Protein AF-0000000084974142 (afdb_homodimer)

Foldseek 3Di:
DPAAAEEEEEAAKAWEWEFPDADDPVPTDGTDTDMFDLRLLLQLLLLLQPHAYEYAAEAAPDDVRVVVLVVSVVSVHHCVRYYHDYPAHRKYKYWHAHPVGDTDIGIDDLRHRRVPDALVSLDLVSCVRHQEYEYELVRCLQDVRSLSNVVSNLVSCVVVVHAYEYEDNDDCVRDHLVSSLVSCVSVLLSHQAYQYEPVVCCSNPVDPDPVVVLVVCVVSVHQWYKYQHPQQFIWIQHPNDIDTDGADDDDFDHQAQLSSQLVSQLVSCVSVVHDPNRSSLRSSLQSRQLRNDDDRNPSSHHSVVSVVSSVVVVVVVD/DPAAAEEEEEAAKAWEWEFPDADDPVPTDGTDTDMFDLRLLLQLLLLLQPHAYEYAAEAAPDDVRVVVLVVSVVSVHHDVRYYHDYPAHRKYKYWHAHPVGDTDIGIDDLRPRRVPDALVSDDLVSCVRHQEYEYELVRCLQDVRSLSNVVSVLVSCVVVVHAYEYEDNDDCVRDHLVSSLVSCVVVLLSHQAYEYEPVVCCSNPVDPDPVSVLCVCVVSVHQWYKYQHPQQFIWIQHPNDIDTDGADDDDFDHQAQLSSQLVSQLVSCVSVVHDPNRSSLRSSLQSRQLRNDDDRNPSSHHSVVSVVSSVVVVVVVD

Organism: NCBI:txid1224748

Secondary structure (DSSP, 8-state):
---PPEEEEE---EEEEEESSSS-GGG--EEEEEEE-HHHHHHHHHHHTT-EEEEEEEEESSHHHHHHHHHHHHTT-EEEEEEEETT-PPPEEEEEE-TTS-EEEEEE-TT-GGGG--GGG--GGGGTTEEEEEEEHHHHHH-TTHHHHHHHHHHHHHHTT-EEEEE----TTTS-HHHHHHHHHHHGGG-SEEEEEHHHHHHH-S--SHHHHHHHHHHHT-SEEEEE-GGG-EEEEETTEEEEEPPP----S--TTHHHHHHHHHHHHHHTT--HHHHHHHHHHHHHHHTTSSSSSTTPPPHHHHHHHHHHHHHHH-/---PPEEEEE---EEEEEESSSS-GGG--EEEEEEE-HHHHHHHHHHHTT-EEEEEEEEESSHHHHHHHHHHHHTT-EEEEEEEETT-PPPEEEEEE-TTS-EEEEEE-TT-GGGG--GGG--GGGGTTEEEEEEEHHHHHH-TTHHHHHHHHHHHHHHTT-EEEEE----TTTS-HHHHHHHHHHHGGG-SEEEEEHHHHHHH-S--SHHHHHHHHHHHT-SEEEEE-GGG-EEEEETTEEEEEPPP----S--TTHHHHHHHHHHHHHHTT--HHHHHHHHHHHHHHHTTSSSSSTTPPPHHHHHHHHHHHHHHH-

Radius of gyration: 29.97 Å; Cα contacts (8 Å, |Δi|>4): 1359; chains: 2; bounding box: 49×88×77 Å

Solvent-accessible surface area (backbone atoms only — not comparable to full-atom values): 32065 Å² total; per-residue (Å²): 126,87,75,59,57,22,37,33,33,54,36,51,56,28,42,33,32,41,50,76,46,66,40,67,56,46,75,42,50,34,31,38,58,44,65,35,38,67,46,47,33,24,39,47,24,28,20,40,52,60,34,38,16,38,41,34,37,34,27,5,68,46,46,63,21,51,31,50,51,51,50,44,44,72,56,58,34,40,52,86,53,46,44,69,32,83,98,20,56,45,21,31,35,38,45,29,33,36,89,87,63,50,68,50,77,46,75,52,51,92,59,31,24,48,74,72,66,50,46,83,73,62,50,77,73,74,55,64,79,44,52,33,40,45,42,46,33,51,47,41,37,74,37,79,66,37,48,55,32,51,50,45,47,49,52,54,30,55,74,68,70,33,47,28,35,38,29,50,63,83,53,72,91,57,38,53,71,68,57,50,49,58,52,44,66,70,46,38,70,65,28,36,30,38,50,33,42,51,72,53,43,39,72,73,42,74,64,74,47,71,69,49,45,52,48,51,32,61,75,34,58,34,53,35,41,32,36,41,44,66,84,67,14,37,36,33,41,39,89,92,37,81,42,72,42,72,37,74,92,74,78,72,71,24,66,48,41,16,66,34,23,22,50,22,28,32,51,51,25,58,76,66,67,45,51,74,64,53,19,47,50,48,9,40,46,33,19,53,50,9,11,62,26,71,50,54,51,70,17,47,52,39,45,67,57,45,54,50,51,54,52,52,53,52,56,64,77,99,126,86,77,60,58,23,37,34,32,54,35,50,56,28,41,32,31,40,48,76,47,65,38,64,55,46,76,41,52,35,31,38,58,45,65,35,37,67,45,47,35,24,38,47,25,27,20,41,52,60,35,37,17,36,42,34,35,36,27,5,69,45,48,62,22,51,32,50,51,50,51,44,43,71,55,58,34,43,51,87,53,46,44,68,31,82,97,20,55,46,21,32,34,38,46,28,34,36,88,87,65,50,69,49,77,46,76,51,49,90,58,32,24,48,74,70,68,51,45,83,71,62,48,78,73,75,55,64,79,42,52,34,40,44,43,47,32,51,47,41,37,74,39,78,66,36,48,54,32,50,50,45,47,50,52,53,31,56,75,67,71,33,45,26,34,38,28,50,63,80,52,73,90,56,39,52,68,67,57,49,47,58,53,44,66,70,46,39,72,65,27,35,30,39,50,32,42,51,70,53,42,38,72,74,40,73,64,74,47,70,68,48,45,52,48,50,31,60,75,35,57,34,51,34,39,34,36,41,44,68,85,67,12,37,36,36,41,40,90,93,37,80,43,74,39,73,38,73,92,72,77,72,70,24,66,50,41,16,66,32,22,21,50,23,28,32,51,52,24,58,77,68,67,45,52,73,63,54,18,48,48,48,8,39,46,33,19,53,49,10,10,62,24,71,48,53,52,71,19,48,51,40,46,66,57,44,53,50,50,54,50,52,53,51,57,65,78,98

Nearest PDB structures (foldseek):
  4du5-assembly1_A  TM=9.546E-01  e=2.187E-29  Polaromonas sp. JS666
  3k9e-assembly1_B  TM=9.434E-01  e=4.173E-29  Escherichia coli O6
  4du5-assembly2_C  TM=9.547E-01  e=7.962E-29  Polaromonas sp. JS666
  3pl2-assembly1_B  TM=9.184E-01  e=3.622E-27  Corynebacterium glutamicum
  3ljs-assembly2_B  TM=8.725E-01  e=2.857E-22  Xylella fastidiosa Temecula1

pLDDT: mean 95.45, std 6.58, range [36.09, 98.94]

InterPro domains:
  IPR002173 Carbohydrate/purine kinase, PfkB, conserved site [PS00584] (254-267)
  IPR011611 Carbohydrate kinase PfkB [PF00294] (7-302)
  IPR029056 Ribokinase-like [G3DSA:3.40.1190.20] (5-315)
  IPR029056 Ribokinase-like [SSF53613] (4-310)
  IPR050306 PfkB Carbohydrate Kinase [PTHR43085] (10-310)

Sequence (636 aa):
MTTNPTVFTLGDALVTFNPSETGPLRYVQSFAKKAGGAELNFAIGCARLGLQSKWMSRLGNDEFGKGIYKFARGEGIDVSEVEFVDGYPTSLNFKEIREDGSGKTFYYRHHSPVLTIEPEHITDELLNGVSIVHLTGVFLAIAPKNLQIVLAVLKKAKEKNIKISFDPNIRLKLWTIEDARKAYEQIFPYVDILLAGMEEVELIQHDVSKPALEAFAKQHGIGQFVIKDGANGAKLYSENMWHEKEAFKITPIDTVGAGDGFDAGYIYAALHNYSPIESLTFANAVGALVTTVKGDNEGLPELQEVLDFMNNKKAIERMTTNPTVFTLGDALVTFNPSETGPLRYVQSFAKKAGGAELNFAIGCARLGLQSKWMSRLGNDEFGKGIYKFARGEGIDVSEVEFVDGYPTSLNFKEIREDGSGKTFYYRHHSPVLTIEPEHITDELLNGVSIVHLTGVFLAIAPKNLQIVLAVLKKAKEKNIKISFDPNIRLKLWTIEDARKAYEQIFPYVDILLAGMEEVELIQHDVSKPALEAFAKQHGIGQFVIKDGANGAKLYSENMWHEKEAFKITPIDTVGAGDGFDAGYIYAALHNYSPIESLTFANAVGALVTTVKGDNEGLPELQEVLDFMNNKKAIER

Structure (mmCIF, N/CA/C/O backbone):
data_AF-0000000084974142-model_v1
#
loop_
_entity.id
_entity.type
_entity.pdbx_description
1 polymer 5-dehydro-2-deoxygluconokinase
#
loop_
_atom_site.group_PDB
_atom_site.id
_atom_site.type_symbol
_atom_site.label_atom_id
_atom_site.label_alt_id
_atom_site.label_comp_id
_atom_site.label_asym_id
_atom_site.label_entity_id
_atom_site.label_seq_id
_atom_site.pdbx_PDB_ins_code
_atom_site.Cartn_x
_atom_site.Cartn_y
_atom_site.Cartn_z
_atom_site.occupancy
_atom_site.B_iso_or_equiv
_atom_site.auth_seq_id
_atom_site.auth_comp_id
_atom_site.auth_asym_id
_atom_site.auth_atom_id
_atom_site.pdbx_PDB_model_num
ATOM 1 N N . MET A 1 1 ? 14.797 43.562 4.551 1 36.09 1 MET A N 1
ATOM 2 C CA . MET A 1 1 ? 13.906 42.625 3.879 1 36.09 1 MET A CA 1
ATOM 3 C C . MET A 1 1 ? 13.242 41.688 4.883 1 36.09 1 MET A C 1
ATOM 5 O O . MET A 1 1 ? 13.93 40.938 5.59 1 36.09 1 MET A O 1
ATOM 9 N N . THR A 1 2 ? 12.234 42.062 5.602 1 46.81 2 THR A N 1
ATOM 10 C CA . THR A 1 2 ? 11.68 41.406 6.781 1 46.81 2 THR A CA 1
ATOM 11 C C . THR A 1 2 ? 11.508 39.906 6.531 1 46.81 2 THR A C 1
ATOM 13 O O . THR A 1 2 ? 10.836 39.5 5.582 1 46.81 2 THR A O 1
ATOM 16 N N . THR A 1 3 ? 12.484 39.031 6.934 1 67.5 3 THR A N 1
ATOM 17 C CA . THR A 1 3 ? 12.531 37.594 6.676 1 67.5 3 THR A CA 1
ATOM 18 C C . THR A 1 3 ? 11.234 36.906 7.109 1 67.5 3 THR A C 1
ATOM 20 O O . THR A 1 3 ? 10.695 37.219 8.172 1 67.5 3 THR A O 1
ATOM 23 N N . ASN A 1 4 ? 10.422 36.344 6.176 1 88.94 4 ASN A N 1
ATOM 24 C CA . ASN A 1 4 ? 9.18 35.625 6.469 1 88.94 4 ASN A CA 1
ATOM 25 C C . ASN A 1 4 ? 9.352 34.625 7.602 1 88.94 4 ASN A C 1
ATOM 27 O O . ASN A 1 4 ? 10.375 33.938 7.668 1 88.94 4 ASN A O 1
ATOM 31 N N . PRO A 1 5 ? 8.508 34.75 8.57 1 95.69 5 PRO A N 1
ATOM 32 C CA . PRO A 1 5 ? 8.617 33.812 9.695 1 95.69 5 PRO A CA 1
ATOM 33 C C . PRO A 1 5 ? 8.672 32.344 9.25 1 95.69 5 PRO A C 1
ATOM 35 O O . PRO A 1 5 ? 8.102 32 8.219 1 95.69 5 PRO A O 1
ATOM 38 N N . THR A 1 6 ? 9.398 31.547 9.992 1 98 6 THR A N 1
ATOM 39 C CA . THR A 1 6 ? 9.547 30.125 9.703 1 98 6 THR A CA 1
ATOM 40 C C . THR A 1 6 ? 8.672 29.281 10.625 1 98 6 THR A C 1
ATOM 42 O O . THR A 1 6 ? 8.711 29.453 11.844 1 98 6 THR A O 1
ATOM 45 N N . VAL A 1 7 ? 7.863 28.469 10.016 1 98.69 7 VAL A N 1
ATOM 46 C CA . VAL A 1 7 ? 7.066 27.5 10.766 1 98.69 7 VAL A CA 1
ATOM 47 C C . VAL A 1 7 ? 7.688 26.125 10.641 1 98.69 7 VAL A C 1
ATOM 49 O O . VAL A 1 7 ? 8.188 25.75 9.57 1 98.69 7 VAL A O 1
ATOM 52 N N . PHE A 1 8 ? 7.66 25.328 11.711 1 98.81 8 PHE A N 1
ATOM 53 C CA . PHE A 1 8 ? 8.172 23.969 11.727 1 98.81 8 PHE A CA 1
ATOM 54 C C . PHE A 1 8 ? 7.066 22.969 12.062 1 98.81 8 PHE A C 1
ATOM 56 O O . PHE A 1 8 ? 6.23 23.234 12.93 1 98.81 8 PHE A O 1
ATOM 63 N N . THR A 1 9 ? 7.035 21.922 11.383 1 98.88 9 THR A N 1
ATOM 64 C CA . THR A 1 9 ? 6.172 20.797 11.742 1 98.88 9 THR A CA 1
ATOM 65 C C . THR A 1 9 ? 6.867 19.469 11.469 1 98.88 9 THR A C 1
ATOM 67 O O . THR A 1 9 ? 7.91 19.438 10.812 1 98.88 9 THR A O 1
ATOM 70 N N . LEU A 1 10 ? 6.406 18.391 12.062 1 98.5 10 LEU A N 1
ATOM 71 C CA . LEU A 1 10 ? 6.973 17.062 11.836 1 98.5 10 LEU A CA 1
ATOM 72 C C . LEU A 1 10 ? 5.875 16.016 11.789 1 98.5 10 LEU A C 1
ATOM 74 O O . LEU A 1 10 ? 4.914 16.078 12.562 1 98.5 10 LEU A O 1
ATOM 78 N N . GLY A 1 11 ? 5.988 15.148 10.867 1 97.94 11 GLY A N 1
ATOM 79 C CA . GLY A 1 11 ? 5.012 14.078 10.734 1 97.94 11 GLY A CA 1
ATOM 80 C C . GLY A 1 11 ? 5.121 13.328 9.422 1 97.94 11 GLY A C 1
ATOM 81 O O . GLY A 1 11 ? 6.051 13.562 8.641 1 97.94 11 GLY A O 1
ATOM 82 N N . ASP A 1 12 ? 4.188 12.438 9.242 1 95.62 12 ASP A N 1
ATOM 83 C CA . ASP A 1 12 ? 4.188 11.484 8.133 1 95.62 12 ASP A CA 1
ATOM 84 C C . ASP A 1 12 ? 3.582 12.102 6.879 1 95.62 12 ASP A C 1
ATOM 86 O O . ASP A 1 12 ? 2.881 13.117 6.953 1 95.62 12 ASP A O 1
ATOM 90 N N . ALA A 1 13 ? 3.988 11.664 5.73 1 97.31 13 ALA A N 1
ATOM 91 C CA . ALA A 1 13 ? 3.312 11.883 4.453 1 97.31 13 ALA A CA 1
ATOM 92 C C . ALA A 1 13 ? 2.975 10.555 3.777 1 97.31 13 ALA A C 1
ATOM 94 O O . ALA A 1 13 ? 3.646 9.547 4.008 1 97.31 13 ALA A O 1
ATOM 95 N N . LEU A 1 14 ? 1.922 10.586 3.01 1 97.31 14 LEU A N 1
ATOM 96 C CA . LEU A 1 14 ? 1.452 9.391 2.322 1 97.31 14 LEU A CA 1
ATOM 97 C C . LEU A 1 14 ? 1.219 9.664 0.842 1 97.31 14 LEU A C 1
ATOM 99 O O . LEU A 1 14 ? 0.839 10.781 0.469 1 97.31 14 LEU A O 1
ATOM 103 N N . VAL A 1 15 ? 1.492 8.656 0.057 1 97.88 15 VAL A N 1
ATOM 104 C CA . VAL A 1 15 ? 0.865 8.656 -1.261 1 97.88 15 VAL A CA 1
ATOM 105 C C . VAL A 1 15 ? -0.607 8.273 -1.131 1 97.88 15 VAL A C 1
ATOM 107 O O . VAL A 1 15 ? -0.939 7.25 -0.522 1 97.88 15 VAL A O 1
ATOM 110 N N . THR A 1 16 ? -1.418 9.125 -1.622 1 97.25 16 THR A N 1
ATOM 111 C CA . THR A 1 16 ? -2.855 8.883 -1.561 1 97.25 16 THR A CA 1
ATOM 112 C C . THR A 1 16 ? -3.391 8.461 -2.926 1 97.25 16 THR A C 1
ATOM 114 O O . THR A 1 16 ? -3.129 9.125 -3.932 1 97.25 16 THR A O 1
ATOM 117 N N . PHE A 1 17 ? -4.16 7.383 -2.938 1 97.69 17 PHE A N 1
ATOM 118 C CA . PHE A 1 17 ? -4.781 6.91 -4.168 1 97.69 17 PHE A CA 1
ATOM 119 C C . PHE A 1 17 ? -6.281 7.172 -4.156 1 97.69 17 PHE A C 1
ATOM 121 O O . PHE A 1 17 ? -7.02 6.539 -3.398 1 97.69 17 PHE A O 1
ATOM 128 N N . ASN A 1 18 ? -6.6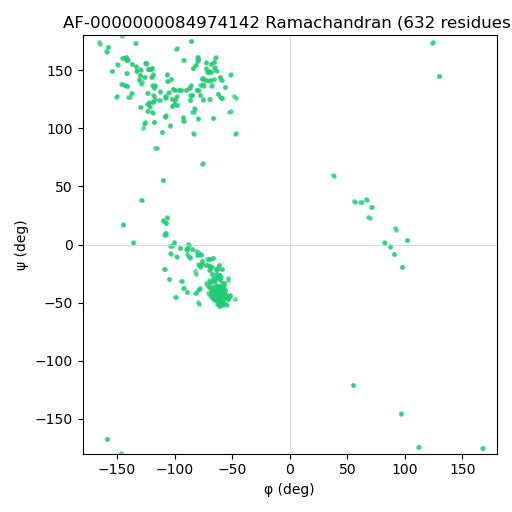88 8.086 -5.004 1 96.19 18 ASN A N 1
ATOM 129 C CA . ASN A 1 18 ? -8.094 8.43 -5.16 1 96.19 18 ASN A CA 1
ATOM 130 C C . ASN A 1 18 ? -8.766 7.57 -6.227 1 96.19 18 ASN A C 1
ATOM 132 O O . ASN A 1 18 ? -8.258 7.441 -7.34 1 96.19 18 ASN A O 1
ATOM 136 N N . PRO A 1 19 ? -9.922 7.047 -5.895 1 96.69 19 PRO A N 1
ATOM 137 C CA . PRO A 1 19 ? -10.617 6.172 -6.844 1 96.69 19 PRO A CA 1
ATOM 138 C C . PRO A 1 19 ? -11.188 6.934 -8.039 1 96.69 19 PRO A C 1
ATOM 140 O O . PRO A 1 19 ? -11.633 8.078 -7.891 1 96.69 19 PRO A O 1
ATOM 143 N N . SER A 1 20 ? -11.242 6.297 -9.18 1 95 20 SER A N 1
ATOM 144 C CA . SER A 1 20 ? -11.828 6.883 -10.383 1 95 20 SER A CA 1
ATOM 145 C C . SER A 1 20 ? -13.352 6.84 -10.336 1 95 20 SER A C 1
ATOM 147 O O . SER A 1 20 ? -14.023 7.512 -11.117 1 95 20 SER A O 1
ATOM 149 N N . GLU A 1 21 ? -13.836 5.973 -9.469 1 94.12 21 GLU A N 1
ATOM 150 C CA . GLU A 1 21 ? -15.281 5.793 -9.336 1 94.12 21 GLU A CA 1
ATOM 151 C C . GLU A 1 21 ? -15.703 5.785 -7.871 1 94.12 21 GLU A C 1
ATOM 153 O O . GLU A 1 21 ? -14.898 5.461 -6.992 1 94.12 21 GLU A O 1
ATOM 158 N N . THR A 1 22 ? -16.938 6.191 -7.68 1 92.75 22 THR A N 1
ATOM 159 C CA . THR A 1 22 ? -17.484 6.133 -6.328 1 92.75 22 THR A CA 1
ATOM 160 C C . THR A 1 22 ? -17.953 4.719 -5.996 1 92.75 22 THR A C 1
ATOM 162 O O . THR A 1 22 ? -18.188 3.91 -6.895 1 92.75 22 THR A O 1
ATOM 165 N N . GLY A 1 23 ? -18.047 4.391 -4.738 1 93.19 23 GLY A N 1
ATOM 166 C CA . GLY A 1 23 ? -18.5 3.088 -4.281 1 93.19 23 GLY A CA 1
ATOM 167 C C . GLY A 1 23 ? -17.406 2.264 -3.625 1 93.19 23 GLY A C 1
ATOM 168 O O . GLY A 1 23 ? -16.297 2.756 -3.404 1 93.19 23 GLY A O 1
ATOM 169 N N . PRO A 1 24 ? -17.781 0.995 -3.303 1 94.06 24 PRO A N 1
ATOM 170 C CA . PRO A 1 24 ? -16.797 0.124 -2.654 1 94.06 24 PRO A CA 1
ATOM 171 C C . PRO A 1 24 ? -15.531 -0.078 -3.5 1 94.06 24 PRO A C 1
ATOM 173 O O . PRO A 1 24 ? -15.625 -0.234 -4.719 1 94.06 24 PRO A O 1
ATOM 176 N N . LEU A 1 25 ? -14.391 -0.117 -2.838 1 95 25 LEU A N 1
ATOM 177 C CA . LEU A 1 25 ? -13.102 -0.184 -3.514 1 95 25 LEU A CA 1
ATOM 178 C C . LEU A 1 25 ? -12.969 -1.474 -4.316 1 95 25 LEU A C 1
ATOM 180 O O . LEU A 1 25 ? -12.258 -1.517 -5.32 1 95 25 LEU A O 1
ATOM 184 N N . ARG A 1 26 ? -13.641 -2.545 -3.871 1 95.06 26 ARG A N 1
ATOM 185 C CA . ARG A 1 26 ? -13.516 -3.816 -4.574 1 95.06 26 ARG A CA 1
ATOM 186 C C . ARG A 1 26 ? -13.953 -3.686 -6.027 1 95.06 26 ARG A C 1
ATOM 188 O O . ARG A 1 26 ? -13.523 -4.457 -6.887 1 95.06 26 ARG A O 1
ATOM 195 N N . TYR A 1 27 ? -14.766 -2.648 -6.355 1 94.69 27 TYR A N 1
ATOM 196 C CA . TYR A 1 27 ? -15.305 -2.488 -7.703 1 94.69 27 TYR A CA 1
ATOM 197 C C . TYR A 1 27 ? -14.555 -1.396 -8.453 1 94.69 27 TYR A C 1
ATOM 199 O O . TYR A 1 27 ? -14.828 -1.145 -9.633 1 94.69 27 TYR A O 1
ATOM 207 N N . VAL A 1 28 ? -13.672 -0.651 -7.77 1 95.69 28 VAL A N 1
ATOM 208 C CA . VAL A 1 28 ? -12.906 0.426 -8.398 1 95.69 28 VAL A CA 1
ATOM 209 C C . VAL A 1 28 ? -11.781 -0.162 -9.242 1 95.69 28 VAL A C 1
ATOM 211 O O . VAL A 1 28 ? -11.031 -1.03 -8.773 1 95.69 28 VAL A O 1
ATOM 214 N N . GLN A 1 29 ? -11.562 0.355 -10.422 1 95.75 29 GLN A N 1
ATOM 215 C CA . GLN A 1 29 ? -10.617 -0.27 -11.344 1 95.75 29 GLN A CA 1
ATOM 216 C C . GLN A 1 29 ? -9.352 0.567 -11.492 1 95.75 29 GLN A C 1
ATOM 218 O O . GLN A 1 29 ? -8.32 0.073 -11.961 1 95.75 29 GLN A O 1
ATOM 223 N N . SER A 1 30 ? -9.5 1.824 -11.164 1 97.44 30 SER A N 1
ATOM 224 C CA . SER A 1 30 ? -8.328 2.68 -11.352 1 97.44 30 SER A CA 1
ATOM 225 C C . SER A 1 30 ? -8.25 3.75 -10.273 1 97.44 30 SER A C 1
ATOM 227 O O . SER A 1 30 ? -9.25 4.059 -9.617 1 97.44 30 SER A O 1
ATOM 229 N N . PHE A 1 31 ? -7.086 4.301 -10.102 1 98.06 31 PHE A N 1
ATOM 230 C CA . PHE A 1 31 ? -6.809 5.266 -9.047 1 98.06 31 PHE A CA 1
ATOM 231 C C . PHE A 1 31 ? -5.883 6.367 -9.547 1 98.06 31 PHE A C 1
ATOM 233 O O . PHE A 1 31 ? -5.008 6.117 -10.375 1 98.06 31 PHE A O 1
ATOM 240 N N . ALA A 1 32 ? -6.09 7.543 -9.008 1 97.25 32 ALA A N 1
ATOM 241 C CA . ALA A 1 32 ? -5.184 8.664 -9.227 1 97.25 32 ALA A CA 1
ATOM 242 C C . ALA A 1 32 ? -4.262 8.875 -8.031 1 97.25 32 ALA A C 1
ATOM 244 O O . ALA A 1 32 ? -4.703 8.828 -6.883 1 97.25 32 ALA A O 1
ATOM 245 N N . LYS A 1 33 ? -3.012 9.047 -8.32 1 97.31 33 LYS A N 1
ATOM 246 C CA . LYS A 1 33 ? -1.988 9.203 -7.293 1 97.31 33 LYS A CA 1
ATOM 247 C C . LYS A 1 33 ? -1.868 10.664 -6.852 1 97.31 33 LYS A C 1
ATOM 249 O O . LYS A 1 33 ? -1.739 11.562 -7.688 1 97.31 33 LYS A O 1
ATOM 254 N N . LYS A 1 34 ? -1.938 10.883 -5.562 1 96.38 34 LYS A N 1
ATOM 255 C CA . LYS A 1 34 ? -1.735 12.172 -4.918 1 96.38 34 LYS A CA 1
ATOM 256 C C . LYS A 1 34 ? -0.82 12.047 -3.705 1 96.38 34 LYS A C 1
ATOM 258 O O . LYS A 1 34 ? -0.297 10.969 -3.428 1 96.38 34 LYS A O 1
ATOM 263 N N . ALA A 1 35 ? -0.474 13.148 -3.141 1 96.56 35 ALA A N 1
ATOM 264 C CA . ALA A 1 35 ? 0.279 13.156 -1.889 1 96.56 35 ALA A CA 1
ATOM 265 C C . ALA A 1 35 ? -0.49 13.898 -0.795 1 96.56 35 ALA A C 1
ATOM 267 O O . ALA A 1 35 ? -1.181 14.883 -1.068 1 96.56 35 ALA A O 1
ATOM 268 N N . GLY A 1 36 ? -0.378 13.414 0.395 1 95.44 36 GLY A N 1
ATOM 269 C CA . GLY A 1 36 ? -1.058 14.062 1.501 1 95.44 36 GLY A CA 1
ATOM 270 C C . GLY A 1 36 ? -0.455 13.734 2.854 1 95.44 36 GLY A C 1
ATOM 271 O O . GLY A 1 36 ? 0.626 13.141 2.928 1 95.44 36 GLY A O 1
ATOM 272 N N . GLY A 1 37 ? -1.251 14.109 3.854 1 96 37 GLY A N 1
ATOM 273 C CA . GLY A 1 37 ? -0.84 14.062 5.246 1 96 37 GLY A CA 1
ATOM 274 C C . GLY A 1 37 ? -1.082 15.367 5.98 1 96 37 GLY A C 1
ATOM 275 O O . GLY A 1 37 ? -0.878 16.453 5.422 1 96 37 GLY A O 1
ATOM 276 N N . ALA A 1 38 ? -1.42 15.188 7.215 1 96.69 38 ALA A N 1
ATOM 277 C CA . ALA A 1 38 ? -1.844 16.359 7.977 1 96.69 38 ALA A CA 1
ATOM 278 C C . ALA A 1 38 ? -0.729 17.391 8.055 1 96.69 38 ALA A C 1
ATOM 280 O O . ALA A 1 38 ? -0.92 18.547 7.676 1 96.69 38 ALA A O 1
ATOM 281 N N . GLU A 1 39 ? 0.46 17 8.492 1 98 39 GLU A N 1
ATOM 282 C CA . GLU A 1 39 ? 1.562 17.938 8.68 1 98 39 GLU A CA 1
ATOM 283 C C . GLU A 1 39 ? 2.092 18.438 7.344 1 98 39 GLU A C 1
ATOM 285 O O . GLU A 1 39 ? 2.469 19.609 7.219 1 98 39 GLU A O 1
ATOM 290 N N . LEU A 1 40 ? 2.105 17.531 6.379 1 98.44 40 LEU A N 1
ATOM 291 C CA . LEU A 1 40 ? 2.512 17.984 5.047 1 98.44 40 LEU A CA 1
ATOM 292 C C . LEU A 1 40 ? 1.532 19.016 4.496 1 98.44 40 LEU A C 1
ATOM 294 O O . LEU A 1 40 ? 1.947 20.031 3.949 1 98.44 40 LEU A O 1
ATOM 298 N N . ASN A 1 41 ? 0.261 18.75 4.598 1 98.31 41 ASN A N 1
ATOM 299 C CA . ASN A 1 41 ? -0.758 19.688 4.145 1 98.31 41 ASN A CA 1
ATOM 300 C C . ASN A 1 41 ? -0.613 21.047 4.82 1 98.31 41 ASN A C 1
ATOM 302 O O . ASN A 1 41 ? -0.717 22.078 4.168 1 98.31 41 ASN A O 1
ATOM 306 N N . PHE A 1 42 ? -0.367 20.984 6.102 1 98.69 42 PHE A N 1
ATOM 307 C CA . PHE A 1 42 ? -0.149 22.219 6.855 1 98.69 42 PHE A CA 1
ATOM 308 C C . PHE A 1 42 ? 1.059 22.969 6.312 1 98.69 42 PHE A C 1
ATOM 310 O O . PHE A 1 42 ? 0.989 24.188 6.094 1 98.69 42 PHE A O 1
ATOM 317 N N . ALA A 1 43 ? 2.139 22.266 6.129 1 98.81 43 ALA A N 1
ATOM 318 C CA . ALA A 1 43 ? 3.361 22.875 5.617 1 98.81 43 ALA A CA 1
ATOM 319 C C . ALA A 1 43 ? 3.129 23.516 4.246 1 98.81 43 ALA A C 1
ATOM 321 O O . ALA A 1 43 ? 3.6 24.609 3.975 1 98.81 43 ALA A O 1
ATOM 322 N N . ILE A 1 44 ? 2.402 22.812 3.383 1 98.69 44 ILE A N 1
ATOM 323 C CA . ILE A 1 44 ? 2.068 23.328 2.059 1 98.69 44 ILE A CA 1
ATOM 324 C C . ILE A 1 44 ? 1.227 24.594 2.189 1 98.69 44 ILE A C 1
ATOM 326 O O . ILE A 1 44 ? 1.49 25.594 1.518 1 98.69 44 ILE A O 1
ATOM 330 N N . GLY A 1 45 ? 0.218 24.516 3.045 1 98.69 45 GLY A N 1
ATOM 331 C CA . GLY A 1 45 ? -0.618 25.688 3.277 1 98.69 45 GLY A CA 1
ATOM 332 C C . GLY A 1 45 ? 0.169 26.906 3.721 1 98.69 45 GLY A C 1
ATOM 333 O O . GLY A 1 45 ? -0.047 28 3.215 1 98.69 45 GLY A O 1
ATOM 334 N N . CYS A 1 46 ? 1.075 26.719 4.633 1 98.75 46 CYS A N 1
ATOM 335 C CA . CYS A 1 46 ? 1.917 27.812 5.109 1 98.75 46 CYS A CA 1
ATOM 336 C C . CYS A 1 46 ? 2.775 28.375 3.98 1 98.75 46 CYS A C 1
ATOM 338 O O . CYS A 1 46 ? 2.865 29.578 3.811 1 98.75 46 CYS A O 1
ATOM 340 N N . ALA A 1 47 ? 3.383 27.469 3.238 1 98.62 47 ALA A N 1
ATOM 341 C CA . ALA A 1 47 ? 4.246 27.891 2.139 1 98.62 47 ALA A CA 1
ATOM 342 C C . ALA A 1 47 ? 3.471 28.719 1.117 1 98.62 47 ALA A C 1
ATOM 344 O O . ALA A 1 47 ? 3.939 29.766 0.673 1 98.62 47 ALA A O 1
ATOM 345 N N . ARG A 1 48 ? 2.342 28.312 0.758 1 98.5 48 ARG A N 1
ATOM 346 C CA . ARG A 1 48 ? 1.532 28.984 -0.248 1 98.5 48 ARG A CA 1
ATOM 347 C C . ARG A 1 48 ? 1.065 30.344 0.252 1 98.5 48 ARG A C 1
ATOM 349 O O . ARG A 1 48 ? 0.815 31.25 -0.545 1 98.5 48 ARG A O 1
ATOM 356 N N . LEU A 1 49 ? 0.974 30.516 1.542 1 98.44 49 LEU A N 1
ATOM 357 C CA . LEU A 1 49 ? 0.592 31.781 2.133 1 98.44 49 LEU A CA 1
ATOM 358 C C . LEU A 1 49 ? 1.805 32.688 2.283 1 98.44 49 LEU A C 1
ATOM 360 O O . LEU A 1 49 ? 1.684 33.812 2.781 1 98.44 49 LEU A O 1
ATOM 364 N N . GLY A 1 50 ? 3.004 32.188 1.938 1 97.81 50 GLY A N 1
ATOM 365 C CA . GLY A 1 50 ? 4.195 33.031 1.907 1 97.81 50 GLY A CA 1
ATOM 366 C C . GLY A 1 50 ? 5.086 32.844 3.119 1 97.81 50 GLY A C 1
ATOM 367 O O . GLY A 1 50 ? 6.105 33.5 3.258 1 97.81 50 GLY A O 1
ATOM 368 N N . LEU A 1 51 ? 4.773 31.938 3.986 1 98.31 51 LEU A N 1
ATOM 369 C CA . LEU A 1 51 ? 5.629 31.641 5.129 1 98.31 51 LEU A CA 1
ATOM 370 C C . LEU A 1 51 ? 6.762 30.703 4.723 1 98.31 51 LEU A C 1
ATOM 372 O O . LEU A 1 51 ? 6.648 29.984 3.73 1 98.31 51 LEU A O 1
ATOM 376 N N . GLN A 1 52 ? 7.848 30.781 5.465 1 98.19 52 GLN A N 1
ATOM 377 C CA . GLN A 1 52 ? 8.836 29.703 5.375 1 98.19 52 GLN A CA 1
ATOM 378 C C . GLN A 1 52 ? 8.391 28.484 6.168 1 98.19 52 GLN A C 1
ATOM 380 O O . GLN A 1 52 ? 7.914 28.609 7.301 1 98.19 52 GLN A O 1
ATOM 385 N N . SER A 1 53 ? 8.414 27.375 5.535 1 98.25 53 SER A N 1
ATOM 386 C CA . SER A 1 53 ? 7.949 26.141 6.164 1 98.25 53 SER A CA 1
ATOM 387 C C . SER A 1 53 ? 9.047 25.078 6.18 1 98.25 53 SER A C 1
ATOM 389 O O . SER A 1 53 ? 9.633 24.766 5.141 1 98.25 53 SER A O 1
ATOM 391 N N . LYS A 1 54 ? 9.375 24.625 7.344 1 98.69 54 LYS A N 1
ATOM 392 C CA . LYS A 1 54 ? 10.312 23.531 7.543 1 98.69 54 LYS A CA 1
ATOM 393 C C . LYS A 1 54 ? 9.594 22.25 7.992 1 98.69 54 LYS A C 1
ATOM 395 O O . LYS A 1 54 ? 8.805 22.281 8.938 1 98.69 54 LYS A O 1
ATOM 400 N N . TRP A 1 55 ? 9.836 21.156 7.289 1 98.75 55 TRP A N 1
ATOM 401 C CA . TRP A 1 55 ? 9.133 19.891 7.535 1 98.75 55 TRP A CA 1
ATOM 402 C C . TRP A 1 55 ? 10.117 18.766 7.828 1 98.75 55 TRP A C 1
ATOM 404 O O . TRP A 1 55 ? 11.055 18.547 7.062 1 98.75 55 TRP A O 1
ATOM 414 N N . MET A 1 56 ? 9.969 18.172 8.992 1 98.81 56 MET A N 1
ATOM 415 C CA . MET A 1 56 ? 10.734 16.969 9.312 1 98.81 56 MET A CA 1
ATOM 416 C C . MET A 1 56 ? 9.906 15.711 9.078 1 98.81 56 MET A C 1
ATOM 418 O O . MET A 1 56 ? 8.766 15.617 9.539 1 98.81 56 MET A O 1
ATOM 422 N N . SER A 1 57 ? 10.461 14.805 8.32 1 98.75 57 SER A N 1
ATOM 423 C CA . SER A 1 57 ? 9.773 13.547 8.023 1 98.75 57 SER A CA 1
ATOM 424 C C . SER A 1 57 ? 10.758 12.461 7.609 1 98.75 57 SER A C 1
ATOM 426 O O . SER A 1 57 ? 11.969 12.695 7.566 1 98.75 57 SER A O 1
ATOM 428 N N . ARG A 1 58 ? 10.273 11.266 7.527 1 98.81 58 ARG A N 1
ATOM 429 C CA . ARG A 1 58 ? 10.953 10.117 6.934 1 98.81 58 ARG A CA 1
ATOM 430 C C . ARG A 1 58 ? 10.117 9.5 5.816 1 98.81 58 ARG A C 1
ATOM 432 O O . ARG A 1 58 ? 8.914 9.32 5.965 1 98.81 58 ARG A O 1
ATOM 439 N N . LEU A 1 59 ? 10.773 9.305 4.711 1 98.69 59 LEU A N 1
ATOM 440 C CA . LEU A 1 59 ? 10.164 8.656 3.555 1 98.69 59 LEU A CA 1
ATOM 441 C C . LEU A 1 59 ? 10.922 7.391 3.18 1 98.69 59 LEU A C 1
ATOM 443 O O . LEU A 1 59 ? 12.109 7.254 3.486 1 98.69 59 LEU A O 1
ATOM 447 N N . GLY A 1 60 ? 10.172 6.453 2.59 1 98.19 60 GLY A N 1
ATOM 448 C CA . GLY A 1 60 ? 10.898 5.324 2.037 1 98.19 60 GLY A CA 1
ATOM 449 C C . GLY A 1 60 ? 11.883 5.719 0.951 1 98.19 60 GLY A C 1
ATOM 450 O O . GLY A 1 60 ? 11.641 6.668 0.203 1 98.19 60 GLY A O 1
ATOM 451 N N . ASN A 1 61 ? 13.031 5.027 0.913 1 97.88 61 ASN A N 1
ATOM 452 C CA . ASN A 1 61 ? 13.93 5.195 -0.227 1 97.88 61 ASN A CA 1
ATOM 453 C C . ASN A 1 61 ? 13.406 4.461 -1.461 1 97.88 61 ASN A C 1
ATOM 455 O O . ASN A 1 61 ? 14.023 3.492 -1.915 1 97.88 61 ASN A O 1
ATOM 459 N N . ASP A 1 62 ? 12.367 4.941 -2.008 1 97.06 62 ASP A N 1
ATOM 460 C CA . ASP A 1 62 ? 11.648 4.367 -3.143 1 97.06 62 ASP A CA 1
ATOM 461 C C . ASP A 1 62 ? 11.055 5.461 -4.027 1 97.06 62 ASP A C 1
ATOM 463 O O . ASP A 1 62 ? 11.25 6.652 -3.768 1 97.06 62 ASP A O 1
ATOM 467 N N . GLU A 1 63 ? 10.383 5.086 -5.074 1 97 63 GLU A N 1
ATOM 468 C CA . GLU A 1 63 ? 9.898 6.035 -6.066 1 97 63 GLU A CA 1
ATOM 469 C C . GLU A 1 63 ? 8.805 6.926 -5.492 1 97 63 GLU A C 1
ATOM 471 O O . GLU A 1 63 ? 8.703 8.102 -5.84 1 97 63 GLU A O 1
ATOM 476 N N . PHE A 1 64 ? 7.988 6.359 -4.656 1 98.06 64 PHE A N 1
ATOM 477 C CA . PHE A 1 64 ? 6.922 7.145 -4.051 1 98.06 64 PHE A CA 1
ATOM 478 C C . PHE A 1 64 ? 7.488 8.188 -3.096 1 98.06 64 PHE A C 1
ATOM 480 O O . PHE A 1 64 ? 7.055 9.344 -3.098 1 98.06 64 PHE A O 1
ATOM 487 N N . GLY A 1 65 ? 8.453 7.707 -2.279 1 98.44 65 GLY A N 1
ATOM 488 C CA . GLY A 1 65 ? 9.133 8.656 -1.406 1 98.44 65 GLY A CA 1
ATOM 489 C C . GLY A 1 65 ? 9.797 9.789 -2.158 1 98.44 65 GLY A C 1
ATOM 490 O O . GLY A 1 65 ? 9.648 10.961 -1.787 1 98.44 65 GLY A O 1
ATOM 491 N N . LYS A 1 66 ? 10.469 9.484 -3.211 1 98.38 66 LYS A N 1
ATOM 492 C CA . LYS A 1 66 ? 11.117 10.492 -4.043 1 98.38 66 LYS A CA 1
ATOM 493 C C . LYS A 1 66 ? 10.086 11.453 -4.637 1 98.38 66 LYS A C 1
ATOM 495 O O . LYS A 1 66 ? 10.352 12.656 -4.762 1 98.38 66 LYS A O 1
ATOM 500 N N . GLY A 1 67 ? 8.969 10.898 -5.008 1 98.06 67 GLY A N 1
ATOM 501 C CA . GLY A 1 67 ? 7.895 11.742 -5.512 1 98.06 67 GLY A CA 1
ATOM 502 C C . GLY A 1 67 ? 7.402 12.75 -4.492 1 98.06 67 GLY A C 1
ATOM 503 O O . GLY A 1 67 ? 7.246 13.93 -4.805 1 98.06 67 GLY A O 1
ATOM 504 N N . ILE A 1 68 ? 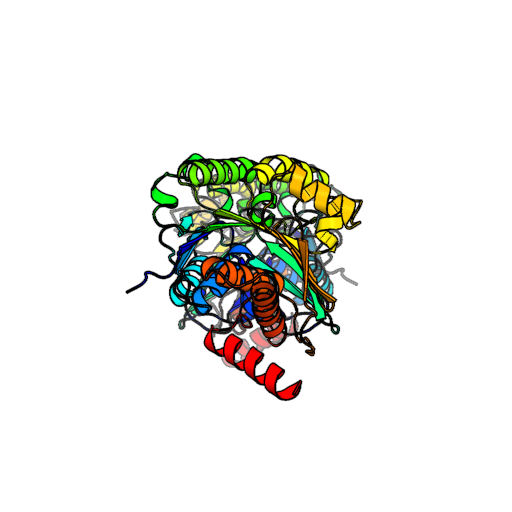7.168 12.328 -3.297 1 98.56 68 ILE A N 1
ATOM 505 C CA . ILE A 1 68 ? 6.691 13.203 -2.23 1 98.56 68 ILE A CA 1
ATOM 506 C C . ILE A 1 68 ? 7.746 14.258 -1.919 1 98.56 68 ILE A C 1
ATOM 508 O O . ILE A 1 68 ? 7.418 15.438 -1.744 1 98.56 68 ILE A O 1
ATOM 512 N N . TYR A 1 69 ? 8.984 13.82 -1.848 1 98.69 69 TYR A N 1
ATOM 513 C CA . TYR A 1 69 ? 10.094 14.719 -1.56 1 98.69 69 TYR A CA 1
ATOM 514 C C . TYR A 1 69 ? 10.156 15.852 -2.578 1 98.69 69 TYR A C 1
ATOM 516 O O . TYR A 1 69 ? 10.242 17.016 -2.209 1 98.69 69 TYR A O 1
ATOM 524 N N . LYS A 1 70 ? 10.125 15.492 -3.84 1 97.94 70 LYS A N 1
ATOM 525 C CA . LYS A 1 70 ? 10.18 16.484 -4.914 1 97.94 70 LYS A CA 1
ATOM 526 C C . LYS A 1 70 ? 8.969 17.406 -4.879 1 97.94 70 LYS A C 1
ATOM 528 O O . LYS A 1 70 ? 9.094 18.609 -5.105 1 97.94 70 LYS A O 1
ATOM 533 N N . PHE A 1 71 ? 7.84 16.828 -4.648 1 98 71 PHE A N 1
ATOM 534 C CA . PHE A 1 71 ? 6.605 17.594 -4.566 1 98 71 PHE A CA 1
ATOM 535 C C . PHE A 1 71 ? 6.691 18.656 -3.467 1 98 71 PHE A C 1
ATOM 537 O O . PHE A 1 71 ? 6.422 19.828 -3.705 1 98 71 PHE A O 1
ATOM 544 N N . ALA A 1 72 ? 7.109 18.219 -2.254 1 98.5 72 ALA A N 1
ATOM 545 C CA . ALA A 1 72 ? 7.234 19.125 -1.113 1 98.5 72 ALA A CA 1
ATOM 546 C C . ALA A 1 72 ? 8.234 20.234 -1.405 1 98.5 72 ALA A C 1
ATOM 548 O O . ALA A 1 72 ? 7.961 21.406 -1.139 1 98.5 72 ALA A O 1
ATOM 549 N N . ARG A 1 73 ? 9.352 19.844 -1.904 1 98.06 73 ARG A N 1
ATOM 550 C CA . ARG A 1 73 ? 10.375 20.812 -2.258 1 98.06 73 ARG A CA 1
ATOM 551 C C . ARG A 1 73 ? 9.852 21.812 -3.287 1 98.06 73 ARG A C 1
ATOM 553 O O . ARG A 1 73 ? 10.125 23.016 -3.195 1 98.06 73 ARG A O 1
ATOM 560 N N . GLY A 1 74 ? 9.125 21.297 -4.266 1 97.75 74 GLY A N 1
ATOM 561 C CA . GLY A 1 74 ? 8.531 22.141 -5.285 1 97.75 74 GLY A CA 1
ATOM 562 C C . GLY A 1 74 ? 7.562 23.172 -4.727 1 97.75 74 GLY A C 1
ATOM 563 O O . GLY A 1 74 ? 7.402 24.25 -5.281 1 97.75 74 GLY A O 1
ATOM 564 N N . GLU A 1 75 ? 6.961 22.875 -3.621 1 97.94 75 GLU A N 1
ATOM 565 C CA . GLU A 1 75 ? 6.023 23.766 -2.955 1 97.94 75 GLU A CA 1
ATOM 566 C C . GLU A 1 75 ? 6.758 24.844 -2.148 1 97.94 75 GLU A C 1
ATOM 568 O O . GLU A 1 75 ? 6.129 25.719 -1.554 1 97.94 75 GLU A O 1
ATOM 573 N N . GLY A 1 76 ? 8.109 24.688 -2.09 1 97.94 76 GLY A N 1
ATOM 574 C CA . GLY A 1 76 ? 8.914 25.672 -1.371 1 97.94 76 GLY A CA 1
ATOM 575 C C . GLY A 1 76 ? 9.148 25.297 0.082 1 97.94 76 GLY A C 1
ATOM 576 O O . GLY A 1 76 ? 9.578 26.141 0.88 1 97.94 76 GLY A O 1
ATOM 577 N N . ILE A 1 77 ? 8.859 24.094 0.451 1 98.56 77 ILE A N 1
ATOM 578 C CA . ILE A 1 77 ? 9.07 23.625 1.816 1 98.56 77 ILE A CA 1
ATOM 579 C C . ILE A 1 77 ? 10.539 23.281 2.023 1 98.56 77 ILE A C 1
ATOM 581 O O . ILE A 1 77 ? 11.172 22.672 1.151 1 98.56 77 ILE A O 1
ATOM 585 N N . ASP A 1 78 ? 11.117 23.75 3.133 1 98.62 78 ASP A N 1
ATOM 586 C CA . ASP A 1 78 ? 12.438 23.281 3.545 1 98.62 78 ASP A CA 1
ATOM 587 C C . ASP A 1 78 ? 12.406 21.812 3.941 1 98.62 78 ASP A C 1
ATOM 589 O O . ASP A 1 78 ? 11.891 21.469 5.004 1 98.62 78 ASP A O 1
ATOM 593 N N . VAL A 1 79 ? 13 21 3.113 1 98.62 79 VAL A N 1
ATOM 594 C CA . VAL A 1 79 ? 12.961 19.547 3.322 1 98.62 79 VAL A CA 1
ATOM 595 C C . VAL A 1 79 ? 14.32 19.062 3.807 1 98.62 79 VAL A C 1
ATOM 597 O O . VAL A 1 79 ? 14.672 17.891 3.615 1 98.62 79 VAL A O 1
ATOM 600 N N . SER A 1 80 ? 15.109 19.922 4.391 1 98.25 80 SER A N 1
ATOM 601 C CA . SER A 1 80 ? 16.453 19.547 4.832 1 98.25 80 SER A CA 1
ATOM 602 C C . SER A 1 80 ? 16.406 18.469 5.906 1 98.25 80 SER A C 1
ATOM 604 O O . SER A 1 80 ? 17.391 17.75 6.121 1 98.25 80 SER A O 1
ATOM 606 N N . GLU A 1 81 ? 15.234 18.344 6.578 1 98.44 81 GLU A N 1
ATOM 607 C CA . GLU A 1 81 ? 15.094 17.359 7.645 1 98.44 81 GLU A CA 1
ATOM 608 C C . GLU A 1 81 ? 14.211 16.188 7.203 1 98.44 81 GLU A C 1
ATOM 610 O O . GLU A 1 81 ? 13.633 15.492 8.039 1 98.44 81 GLU A O 1
ATOM 615 N N . VAL A 1 82 ? 14.031 16.031 5.918 1 98.69 82 VAL A N 1
ATOM 616 C CA . VAL A 1 82 ? 13.367 14.867 5.363 1 98.69 82 VAL A CA 1
ATOM 617 C C . VAL A 1 82 ? 14.406 13.852 4.887 1 98.69 82 VAL A C 1
ATOM 619 O O . VAL A 1 82 ? 15.242 14.164 4.031 1 98.69 82 VAL A O 1
ATOM 622 N N . GLU A 1 83 ? 14.406 12.672 5.414 1 98.5 83 GLU A N 1
ATOM 623 C CA . GLU A 1 83 ? 15.383 11.648 5.066 1 98.5 83 GLU A CA 1
ATOM 624 C C . GLU A 1 83 ? 14.703 10.422 4.453 1 98.5 83 GLU A C 1
ATOM 626 O O . GLU A 1 83 ? 13.562 10.102 4.793 1 98.5 83 GLU A O 1
ATOM 631 N N . PHE A 1 84 ? 15.422 9.812 3.537 1 98.56 84 PHE A N 1
ATOM 632 C CA . PHE A 1 84 ? 14.992 8.539 2.973 1 98.56 84 PHE A CA 1
ATOM 633 C C . PHE A 1 84 ? 15.469 7.379 3.834 1 98.56 84 PHE A C 1
ATOM 635 O O . PHE A 1 84 ? 16.609 7.391 4.324 1 98.56 84 PHE A O 1
ATOM 642 N N . VAL A 1 85 ? 14.625 6.453 4.055 1 98.38 85 VAL A N 1
ATOM 643 C CA . VAL A 1 85 ? 14.969 5.309 4.898 1 98.38 85 VAL A CA 1
ATOM 644 C C . VAL A 1 85 ? 14.891 4.023 4.078 1 98.38 85 VAL A C 1
ATOM 646 O O . VAL A 1 85 ? 13.867 3.734 3.457 1 98.38 85 VAL A O 1
ATOM 649 N N . ASP A 1 86 ? 15.984 3.188 4.102 1 96.81 86 ASP A N 1
ATOM 650 C CA . ASP A 1 86 ? 16 1.895 3.426 1 96.81 86 ASP A CA 1
ATOM 651 C C . ASP A 1 86 ? 15.203 0.857 4.215 1 96.81 86 ASP A C 1
ATOM 653 O O . ASP A 1 86 ? 15.203 0.871 5.449 1 96.81 86 ASP A O 1
ATOM 657 N N . GLY A 1 87 ? 14.508 0.003 3.451 1 93.62 87 GLY A N 1
ATOM 658 C CA . GLY A 1 87 ? 13.812 -1.103 4.094 1 93.62 87 GLY A CA 1
ATOM 659 C C . GLY A 1 87 ? 12.422 -0.739 4.566 1 93.62 87 GLY A C 1
ATOM 660 O O . GLY A 1 87 ? 11.703 -1.581 5.117 1 93.62 87 GLY A O 1
ATOM 661 N N . TYR A 1 88 ? 12.016 0.505 4.383 1 96.12 88 TYR A N 1
ATOM 662 C CA . TYR A 1 88 ? 10.68 0.973 4.738 1 96.12 88 TYR A CA 1
ATOM 663 C C . TYR A 1 88 ? 9.961 1.543 3.52 1 96.12 88 TYR A C 1
ATOM 665 O O . TYR A 1 88 ? 10.414 2.527 2.93 1 96.12 88 TYR A O 1
ATOM 673 N N . PRO A 1 89 ? 8.891 0.932 3.189 1 96.62 89 PRO A N 1
ATOM 674 C CA . PRO A 1 89 ? 8.156 1.514 2.068 1 96.62 89 PRO A CA 1
ATOM 675 C C . PRO A 1 89 ? 7.445 2.814 2.441 1 96.62 89 PRO A C 1
ATOM 677 O O . PRO A 1 89 ? 6.938 2.949 3.557 1 96.62 89 PRO A O 1
ATOM 680 N N . THR A 1 90 ? 7.449 3.771 1.503 1 98.12 90 THR A N 1
ATOM 681 C CA . THR A 1 90 ? 6.652 4.977 1.715 1 98.12 90 THR A CA 1
ATOM 682 C C . THR A 1 90 ? 5.191 4.617 1.966 1 98.12 90 THR A C 1
ATOM 684 O O . THR A 1 90 ? 4.617 3.789 1.258 1 98.12 90 THR A O 1
ATOM 687 N N . SER A 1 91 ? 4.602 5.262 2.963 1 97.44 91 SER A N 1
ATOM 688 C CA . SER A 1 91 ? 3.234 4.938 3.354 1 97.44 91 SER A CA 1
ATOM 689 C C . SER A 1 91 ? 2.24 5.355 2.275 1 97.44 91 SER A C 1
ATOM 691 O O . SER A 1 91 ? 2.473 6.324 1.551 1 97.44 91 SER A O 1
ATOM 693 N N . LEU A 1 92 ? 1.182 4.602 2.178 1 97 92 LEU A N 1
ATOM 694 C CA . LEU A 1 92 ? 0.129 4.992 1.247 1 97 92 LEU A CA 1
ATOM 695 C C . LEU A 1 92 ? -1.25 4.73 1.845 1 97 92 LEU A C 1
ATOM 697 O O . LEU A 1 92 ? -1.371 4.031 2.852 1 97 92 LEU A O 1
ATOM 701 N N . ASN A 1 93 ? -2.219 5.406 1.312 1 96.31 93 ASN A N 1
ATOM 702 C CA . ASN A 1 93 ? -3.607 5.09 1.626 1 96.31 93 ASN A CA 1
ATOM 703 C C . ASN A 1 93 ? -4.484 5.117 0.378 1 96.31 93 ASN A C 1
ATOM 705 O O . ASN A 1 93 ? -4.086 5.656 -0.655 1 96.31 93 ASN A O 1
ATOM 709 N N . PHE A 1 94 ? -5.582 4.371 0.452 1 97.31 94 PHE A N 1
ATOM 710 C CA . PHE A 1 94 ? -6.617 4.355 -0.572 1 97.31 94 PHE A CA 1
ATOM 711 C C . PHE A 1 94 ? -7.91 4.969 -0.045 1 97.31 94 PHE A C 1
ATOM 713 O O . PHE A 1 94 ? -8.367 4.617 1.044 1 97.31 94 PHE A O 1
ATOM 720 N N . LYS A 1 95 ? -8.461 5.848 -0.816 1 95.12 95 LYS A N 1
ATOM 721 C CA . LYS A 1 95 ? -9.75 6.441 -0.45 1 95.12 95 LYS A CA 1
ATOM 722 C C . LYS A 1 95 ? -10.906 5.695 -1.109 1 95.12 95 LYS A C 1
ATOM 724 O O . LYS A 1 95 ? -10.797 5.27 -2.264 1 95.12 95 LYS A O 1
ATOM 729 N N . GLU A 1 96 ? -11.859 5.406 -0.342 1 95 96 GLU A N 1
ATOM 730 C CA . GLU A 1 96 ? -13.18 5.016 -0.833 1 95 96 GLU A CA 1
ATOM 731 C C . GLU A 1 96 ? -14.164 6.176 -0.757 1 95 96 GLU A C 1
ATOM 733 O O . GLU A 1 96 ? -14.359 6.766 0.309 1 95 96 GLU A O 1
ATOM 738 N N . ILE A 1 97 ? -14.719 6.574 -1.854 1 91.81 97 ILE A N 1
ATOM 739 C CA . ILE A 1 97 ? -15.602 7.73 -1.906 1 91.81 97 ILE A CA 1
ATOM 740 C C . ILE A 1 97 ? -17 7.289 -2.334 1 91.81 97 ILE A C 1
ATOM 742 O O . ILE A 1 97 ? -17.156 6.648 -3.377 1 91.81 97 ILE A O 1
ATOM 746 N N . ARG A 1 98 ? -17.891 7.621 -1.546 1 90.31 98 ARG A N 1
ATOM 747 C CA . ARG A 1 98 ? -19.266 7.316 -1.879 1 90.31 98 ARG A CA 1
ATOM 748 C C . ARG A 1 98 ? -19.875 8.406 -2.752 1 90.31 98 ARG A C 1
ATOM 750 O O . ARG A 1 98 ? -19.266 9.461 -2.955 1 90.31 98 ARG A O 1
ATOM 757 N N . GLU A 1 99 ? -21.109 8.117 -3.162 1 86.5 99 GLU A N 1
ATOM 758 C CA . GLU A 1 99 ? -21.766 9.062 -4.051 1 86.5 99 GLU A CA 1
ATOM 759 C C . GLU A 1 99 ? -22.047 10.391 -3.34 1 86.5 99 GLU A C 1
ATOM 761 O O . GLU A 1 99 ? -22.016 11.453 -3.965 1 86.5 99 GLU A O 1
ATOM 766 N N . ASP A 1 100 ? -22.234 10.344 -2.061 1 83.19 100 ASP A N 1
ATOM 767 C CA . ASP A 1 100 ? -22.562 11.555 -1.308 1 83.19 100 ASP A CA 1
ATOM 768 C C . ASP A 1 100 ? -21.297 12.266 -0.846 1 83.19 100 ASP A C 1
ATOM 770 O O . ASP A 1 100 ? -21.375 13.258 -0.11 1 83.19 100 ASP A O 1
ATOM 774 N N . GLY A 1 101 ? -20.156 11.68 -1.202 1 80.44 101 GLY A N 1
ATOM 775 C CA . GLY A 1 101 ? -18.891 12.32 -0.844 1 80.44 101 GLY A CA 1
ATOM 776 C C . GLY A 1 101 ? -18.281 11.75 0.42 1 80.44 101 GLY A C 1
ATOM 777 O O . GLY A 1 101 ? -17.094 11.992 0.706 1 80.44 101 GLY A O 1
ATOM 778 N N . SER A 1 102 ? -19.125 11.109 1.16 1 83.56 102 SER A N 1
ATOM 779 C CA . SER A 1 102 ? -18.547 10.453 2.334 1 83.56 102 SER A CA 1
ATOM 780 C C . SER A 1 102 ? -17.609 9.328 1.935 1 83.56 102 SER A C 1
ATOM 782 O O . SER A 1 102 ? -17.625 8.867 0.789 1 83.56 102 SER A O 1
ATOM 784 N N . GLY A 1 103 ? -16.703 9.039 2.885 1 86.44 103 GLY A N 1
ATOM 785 C CA . GLY A 1 103 ? -15.781 8 2.461 1 86.44 103 GLY A CA 1
ATOM 786 C C . GLY A 1 103 ? -15 7.391 3.611 1 86.44 103 GLY A C 1
ATOM 787 O O . GLY A 1 103 ? -15.258 7.699 4.777 1 86.44 103 GLY A O 1
ATOM 788 N N . LYS A 1 104 ? -14.289 6.348 3.215 1 90.81 104 LYS A N 1
ATOM 789 C CA . LYS A 1 104 ? -13.375 5.633 4.098 1 90.81 104 LYS A CA 1
ATOM 790 C C . LYS A 1 104 ? -11.961 5.617 3.525 1 90.81 104 LYS A C 1
ATOM 792 O O . LYS A 1 104 ? -11.773 5.777 2.316 1 90.81 104 LYS A O 1
ATOM 797 N N . THR A 1 105 ? -11.055 5.559 4.496 1 92.56 105 THR A N 1
ATOM 798 C CA . THR A 1 105 ? -9.656 5.496 4.078 1 92.56 105 THR A CA 1
ATOM 799 C C . THR A 1 105 ? -9.023 4.184 4.52 1 92.56 105 THR A C 1
ATOM 801 O O . THR A 1 105 ? -9.258 3.717 5.637 1 92.56 105 THR A O 1
ATOM 804 N N . PHE A 1 106 ? -8.25 3.584 3.633 1 93.56 106 PHE A N 1
ATOM 805 C CA . PHE A 1 106 ? -7.512 2.355 3.906 1 93.56 106 PHE A CA 1
ATOM 806 C C . PHE A 1 106 ? -6.012 2.611 3.893 1 93.56 106 PHE A C 1
ATOM 808 O O . PHE A 1 106 ? -5.461 3.051 2.881 1 93.56 106 PHE A O 1
ATOM 815 N N . TYR A 1 107 ? -5.391 2.258 4.965 1 93.56 107 TYR A N 1
ATOM 816 C CA . TYR A 1 107 ? -4.004 2.682 5.129 1 93.56 107 TYR A CA 1
ATOM 817 C C . TYR A 1 107 ? -3.047 1.511 4.93 1 93.56 107 TYR A C 1
ATOM 819 O O . TYR A 1 107 ? -3.35 0.381 5.32 1 93.56 107 TYR A O 1
ATOM 827 N N . TYR A 1 108 ? -1.978 1.707 4.312 1 95.69 108 TYR A N 1
ATOM 828 C CA . TYR A 1 108 ? -0.776 0.881 4.27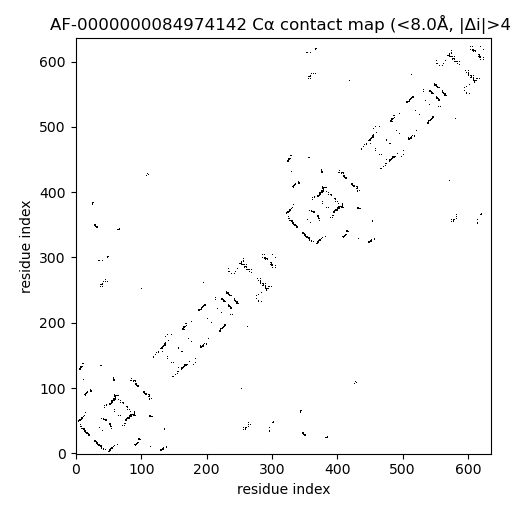 1 95.69 108 TYR A CA 1
ATOM 829 C C . TYR A 1 108 ? 0.409 1.61 4.895 1 95.69 108 TYR A C 1
ATOM 831 O O . TYR A 1 108 ? 1.229 2.193 4.18 1 95.69 108 TYR A O 1
ATOM 839 N N . ARG A 1 109 ? 0.487 1.548 6.199 1 93.12 109 ARG A N 1
ATOM 840 C CA . ARG A 1 109 ? 1.507 2.332 6.887 1 93.12 109 ARG A CA 1
ATOM 841 C C . ARG A 1 109 ? 2.041 1.588 8.109 1 93.12 109 ARG A C 1
ATOM 843 O O . ARG A 1 109 ? 2.641 2.193 8.992 1 93.12 109 ARG A O 1
ATOM 850 N N . HIS A 1 110 ? 1.812 0.251 8.203 1 88.94 110 HIS A N 1
ATOM 851 C CA . HIS A 1 110 ? 2.271 -0.538 9.336 1 88.94 110 HIS A CA 1
ATOM 852 C C . HIS A 1 110 ? 3.785 -0.448 9.5 1 88.94 110 HIS A C 1
ATOM 854 O O . HIS A 1 110 ? 4.293 -0.375 10.617 1 88.94 110 HIS A O 1
ATOM 860 N N . HIS A 1 111 ? 4.445 -0.434 8.445 1 92 111 HIS A N 1
ATOM 861 C CA . HIS A 1 111 ? 5.898 -0.333 8.391 1 92 111 HIS A CA 1
ATOM 862 C C . HIS A 1 111 ? 6.34 1.016 7.832 1 92 111 HIS A C 1
ATOM 864 O O . HIS A 1 111 ? 7.145 1.072 6.902 1 92 111 HIS A O 1
ATOM 870 N N . SER A 1 112 ? 5.832 2.053 8.5 1 95.44 112 SER A N 1
ATOM 871 C CA . SER A 1 112 ? 6.035 3.41 8 1 95.44 112 SER A CA 1
ATOM 872 C C . SER A 1 112 ? 7.461 3.883 8.258 1 95.44 112 SER A C 1
ATOM 874 O O . SER A 1 112 ? 8.031 3.609 9.312 1 95.44 112 SER A O 1
ATOM 876 N N . PRO A 1 113 ? 8.055 4.656 7.312 1 97.88 113 PRO A N 1
ATOM 877 C CA . PRO A 1 113 ? 9.391 5.211 7.527 1 97.88 113 PRO A CA 1
ATOM 878 C C . PRO A 1 113 ? 9.461 6.148 8.734 1 97.88 113 PRO A C 1
ATOM 880 O O . PRO A 1 113 ? 10.508 6.27 9.367 1 97.88 113 PRO A O 1
ATOM 883 N N . VAL A 1 114 ? 8.391 6.758 9.117 1 97.56 114 VAL A N 1
ATOM 884 C CA . VAL A 1 114 ? 8.375 7.746 10.188 1 97.56 114 VAL A CA 1
ATOM 885 C C . VAL A 1 114 ? 8.656 7.07 11.523 1 97.56 114 VAL A C 1
ATOM 887 O O . VAL A 1 114 ? 9.07 7.723 12.484 1 97.56 114 VAL A O 1
ATOM 890 N N . LEU A 1 115 ? 8.477 5.754 11.602 1 97.38 115 LEU A N 1
ATOM 891 C CA . LEU A 1 115 ? 8.734 4.992 12.82 1 97.38 115 LEU A CA 1
ATOM 892 C C . LEU A 1 115 ? 10.227 4.992 13.156 1 97.38 115 LEU A C 1
ATOM 894 O O . LEU A 1 115 ? 10.609 4.617 14.266 1 97.38 115 LEU A O 1
ATOM 898 N N . THR A 1 116 ? 11.055 5.445 12.195 1 98.25 116 THR A N 1
ATOM 899 C CA . THR A 1 116 ? 12.492 5.418 12.422 1 98.25 116 THR A CA 1
ATOM 900 C C . THR A 1 116 ? 12.961 6.703 13.094 1 98.25 116 THR A C 1
ATOM 902 O O . THR A 1 116 ? 14.125 6.816 13.484 1 98.25 116 THR A O 1
ATOM 905 N N . ILE A 1 117 ? 12.109 7.707 13.227 1 98.44 117 ILE A N 1
ATOM 906 C CA . ILE A 1 117 ? 12.469 8.906 13.977 1 98.44 117 ILE A CA 1
ATOM 907 C C . ILE A 1 117 ? 12.602 8.578 15.461 1 98.44 117 ILE A C 1
ATOM 909 O O . ILE A 1 117 ? 11.773 7.84 16.016 1 98.44 117 ILE A O 1
ATOM 913 N N . GLU A 1 118 ? 13.609 9.078 16.094 1 98.25 118 GLU A N 1
ATOM 914 C CA . GLU A 1 118 ? 13.859 8.906 17.531 1 98.25 118 GLU A CA 1
ATOM 915 C C . GLU A 1 118 ? 14.008 10.258 18.219 1 98.25 118 GLU A C 1
ATOM 917 O O . GLU A 1 118 ? 14.32 11.266 17.578 1 98.25 118 GLU A O 1
ATOM 922 N N . PRO A 1 119 ? 13.742 10.266 19.562 1 98.12 119 PRO A N 1
ATOM 923 C CA . PRO A 1 119 ? 13.898 11.531 20.297 1 98.12 119 PRO A CA 1
ATOM 924 C C . PRO A 1 119 ? 15.273 12.164 20.109 1 98.12 119 PRO A C 1
ATOM 926 O O . PRO A 1 119 ? 15.398 13.391 20.078 1 98.12 119 PRO A O 1
ATOM 929 N N . GLU A 1 120 ? 16.281 11.32 19.875 1 97.81 120 GLU A N 1
ATOM 930 C CA . GLU A 1 120 ? 17.656 11.797 19.75 1 97.81 120 GLU A CA 1
ATOM 931 C C . GLU A 1 120 ? 17.844 12.586 18.453 1 97.81 120 GLU A C 1
ATOM 933 O O . GLU A 1 120 ? 18.828 13.32 18.297 1 97.81 120 GLU A O 1
ATOM 938 N N . HIS A 1 121 ? 16.938 12.414 17.516 1 98.19 121 HIS A N 1
ATOM 939 C CA . HIS A 1 121 ? 17.031 13.133 16.25 1 98.19 121 HIS A CA 1
ATOM 940 C C . HIS A 1 121 ? 16.609 14.594 16.406 1 98.19 121 HIS A C 1
ATOM 942 O O . HIS A 1 121 ? 16.844 15.414 15.523 1 98.19 121 HIS A O 1
ATOM 948 N N . ILE A 1 122 ? 15.961 14.93 17.516 1 98.44 122 ILE A N 1
ATOM 949 C CA . ILE A 1 122 ? 15.547 16.297 17.797 1 98.44 122 ILE A CA 1
ATOM 950 C C . ILE A 1 122 ? 16.719 17.078 18.406 1 98.44 122 ILE A C 1
ATOM 952 O O . ILE A 1 122 ? 16.922 17.047 19.625 1 98.44 122 ILE A O 1
ATOM 956 N N . THR A 1 123 ? 17.422 17.766 17.562 1 97.19 123 THR A N 1
ATOM 957 C CA . THR A 1 123 ? 18.594 18.531 18 1 97.19 123 THR A CA 1
ATOM 958 C C . THR A 1 123 ? 18.234 20 18.203 1 97.19 123 THR A C 1
ATOM 960 O O . THR A 1 123 ? 17.156 20.438 17.781 1 97.19 123 THR A O 1
ATOM 963 N N . ASP A 1 124 ? 19.141 20.75 18.812 1 95.19 124 ASP A N 1
ATOM 964 C CA . ASP A 1 124 ? 18.953 22.172 19.016 1 95.19 124 ASP A CA 1
ATOM 965 C C . ASP A 1 124 ? 18.891 22.922 17.688 1 95.19 124 ASP A C 1
ATOM 967 O O . ASP A 1 124 ? 18.125 23.875 17.531 1 95.19 124 ASP A O 1
ATOM 971 N N . GLU A 1 125 ? 19.656 22.469 16.75 1 97 125 GLU A N 1
ATOM 972 C CA . GLU A 1 125 ? 19.766 23.141 15.461 1 97 125 GLU A CA 1
ATOM 973 C C . GLU A 1 125 ? 18.469 23 14.656 1 97 125 GLU A C 1
ATOM 975 O O . GLU A 1 125 ? 18.188 23.844 13.797 1 97 125 GLU A O 1
ATOM 980 N N . LEU A 1 126 ? 17.719 22.031 14.977 1 97.62 126 LEU A N 1
ATOM 981 C CA . LEU A 1 126 ? 16.469 21.734 14.266 1 97.62 126 LEU A CA 1
ATOM 982 C C . LEU A 1 126 ? 15.531 22.938 14.297 1 97.62 126 LEU A C 1
ATOM 984 O O . LEU A 1 126 ? 14.82 23.188 13.32 1 97.62 126 LEU A O 1
ATOM 988 N N . LEU A 1 127 ? 15.547 23.688 15.391 1 98 127 LEU A N 1
ATOM 989 C CA . LEU A 1 127 ? 14.555 24.734 15.602 1 98 127 LEU A CA 1
ATOM 990 C C . LEU A 1 127 ? 15.172 26.125 15.438 1 98 127 LEU A C 1
ATOM 992 O O . LEU A 1 127 ? 14.539 27.125 15.766 1 98 127 LEU A O 1
ATOM 996 N N . ASN A 1 128 ? 16.438 26.156 14.922 1 96.94 128 ASN A N 1
ATOM 997 C CA . ASN A 1 128 ? 17.062 27.453 14.695 1 96.94 128 ASN A CA 1
ATOM 998 C C . ASN A 1 128 ? 16.25 28.297 13.711 1 96.94 128 ASN A C 1
ATOM 1000 O O . ASN A 1 128 ? 15.938 27.828 12.609 1 96.94 128 ASN A O 1
ATOM 1004 N N . GLY A 1 129 ? 15.914 29.453 14.102 1 96.25 129 GLY A N 1
ATOM 1005 C CA . GLY A 1 129 ? 15.227 30.391 13.234 1 96.25 129 GLY A CA 1
ATOM 1006 C C . GLY A 1 129 ? 13.734 30.141 13.156 1 96.25 129 GLY A C 1
ATOM 1007 O O . GLY A 1 129 ? 13.023 30.875 12.453 1 96.25 129 GLY A O 1
ATOM 1008 N N . VAL A 1 130 ? 13.234 29.172 13.891 1 98.12 130 VAL A N 1
ATOM 1009 C CA . VAL A 1 130 ? 11.82 28.812 13.852 1 98.12 130 VAL A CA 1
ATOM 1010 C C . VAL A 1 130 ? 11.023 29.781 14.711 1 98.12 130 VAL A C 1
ATOM 1012 O O . VAL A 1 130 ? 11.43 30.109 15.836 1 98.12 130 VAL A O 1
ATOM 1015 N N . SER A 1 131 ? 9.93 30.234 14.109 1 98.31 131 SER A N 1
ATOM 1016 C CA . SER A 1 131 ? 9.062 31.172 14.812 1 98.31 131 SER A CA 1
ATOM 1017 C C . SER A 1 131 ? 7.953 30.438 15.562 1 98.31 131 SER A C 1
ATOM 1019 O O . SER A 1 131 ? 7.535 30.875 16.641 1 98.31 131 SER A O 1
ATOM 1021 N N . ILE A 1 132 ? 7.449 29.406 14.984 1 98.69 132 ILE A N 1
ATOM 1022 C CA . ILE A 1 132 ? 6.371 28.625 15.594 1 98.69 132 ILE A CA 1
ATOM 1023 C C . ILE A 1 132 ? 6.531 27.156 15.234 1 98.69 132 ILE A C 1
ATOM 1025 O O . ILE A 1 132 ? 6.895 26.812 14.102 1 98.69 132 ILE A O 1
ATOM 1029 N N . VAL A 1 133 ? 6.316 26.266 16.219 1 98.88 133 VAL A N 1
ATOM 1030 C CA . VAL A 1 133 ? 6.223 24.812 16.016 1 98.88 133 VAL A CA 1
ATOM 1031 C C . VAL A 1 133 ? 4.754 24.391 15.992 1 98.88 133 VAL A C 1
ATOM 1033 O O . VAL A 1 133 ? 3.996 24.719 16.906 1 98.88 133 VAL A O 1
ATOM 1036 N N . HIS A 1 134 ? 4.383 23.75 14.93 1 98.94 134 HIS A N 1
ATOM 1037 C CA . HIS A 1 134 ? 3.033 23.203 14.836 1 98.94 134 HIS A CA 1
ATOM 1038 C C . HIS A 1 134 ? 3.037 21.688 14.953 1 98.94 134 HIS A C 1
ATOM 1040 O O . HIS A 1 134 ? 3.725 21 14.195 1 98.94 134 HIS A O 1
ATOM 1046 N N . LEU A 1 135 ? 2.244 21.172 15.867 1 98.81 135 LEU A N 1
ATOM 1047 C CA . LEU A 1 135 ? 2.148 19.734 16.109 1 98.81 135 LEU A CA 1
ATOM 1048 C C . LEU A 1 135 ? 0.721 19.234 15.898 1 98.81 135 LEU A C 1
ATOM 1050 O O . LEU A 1 135 ? -0.234 20 16.047 1 98.81 135 LEU A O 1
ATOM 1054 N N . THR A 1 136 ? 0.616 18 15.508 1 98.25 136 THR A N 1
ATOM 1055 C CA . THR A 1 136 ? -0.705 17.406 15.367 1 98.25 136 THR A CA 1
ATOM 1056 C C . THR A 1 136 ? -0.809 16.125 16.188 1 98.25 136 THR A C 1
ATOM 1058 O O . THR A 1 136 ? 0.203 15.484 16.484 1 98.25 136 THR A O 1
ATOM 1061 N N . GLY A 1 137 ? -2.062 15.781 16.547 1 98.06 137 GLY A N 1
ATOM 1062 C CA . GLY A 1 137 ? -2.311 14.516 17.203 1 98.06 137 GLY A CA 1
ATOM 1063 C C . GLY A 1 137 ? -2.105 13.32 16.297 1 98.06 137 GLY A C 1
ATOM 1064 O O . GLY A 1 137 ? -1.958 12.188 16.766 1 98.06 137 GLY A O 1
ATOM 1065 N N . VAL A 1 138 ? -2.109 13.562 15.031 1 97.19 138 VAL A N 1
ATOM 1066 C CA . VAL A 1 138 ? -1.938 12.469 14.078 1 97.19 138 VAL A CA 1
ATOM 1067 C C . VAL A 1 138 ? -0.566 11.828 14.273 1 97.19 138 VAL A C 1
ATOM 1069 O O . VAL A 1 138 ? -0.459 10.609 14.406 1 97.19 138 VAL A O 1
ATOM 1072 N N . PHE A 1 139 ? 0.484 12.664 14.289 1 97.94 139 PHE A N 1
ATOM 1073 C CA . PHE A 1 139 ? 1.833 12.148 14.492 1 97.94 139 PHE A CA 1
ATOM 1074 C C . PHE A 1 139 ? 1.933 11.391 15.812 1 97.94 139 PHE A C 1
ATOM 1076 O O . PHE A 1 139 ? 2.529 10.32 15.875 1 97.94 139 PHE A O 1
ATOM 1083 N N . LEU A 1 140 ? 1.301 11.93 16.812 1 98.06 140 LEU A N 1
ATOM 1084 C CA . LEU A 1 140 ? 1.326 11.32 18.141 1 98.06 140 LEU A CA 1
ATOM 1085 C C . LEU A 1 140 ? 0.688 9.938 18.109 1 98.06 140 LEU A C 1
ATOM 1087 O O . LEU A 1 140 ? 1.143 9.023 18.812 1 98.06 140 LEU A O 1
ATOM 1091 N N . ALA A 1 141 ? -0.278 9.812 17.344 1 97.19 141 ALA A N 1
ATOM 1092 C CA . ALA A 1 141 ? -1.112 8.617 17.375 1 97.19 141 ALA A CA 1
ATOM 1093 C C . ALA A 1 141 ? -0.448 7.461 16.641 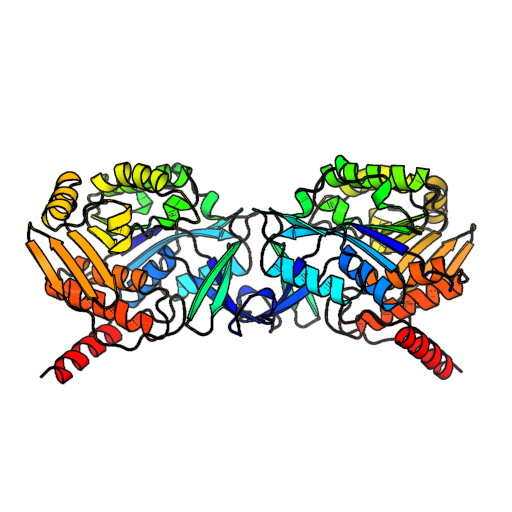1 97.19 141 ALA A C 1
ATOM 1095 O O . ALA A 1 141 ? -0.854 6.305 16.781 1 97.19 141 ALA A O 1
ATOM 1096 N N . ILE A 1 142 ? 0.526 7.723 15.812 1 95.69 142 ILE A N 1
ATOM 1097 C CA . ILE A 1 142 ? 1.126 6.727 14.93 1 95.69 142 ILE A CA 1
ATOM 1098 C C . ILE A 1 142 ? 1.878 5.688 15.758 1 95.69 142 ILE A C 1
ATOM 1100 O O . ILE A 1 142 ? 1.846 4.496 15.445 1 95.69 142 ILE A O 1
ATOM 1104 N N . ALA A 1 143 ? 2.57 6.121 16.797 1 95.94 143 ALA A N 1
ATOM 1105 C CA . ALA A 1 143 ? 3.33 5.219 17.656 1 95.94 143 ALA A CA 1
ATOM 1106 C C . ALA A 1 143 ? 3.498 5.809 19.047 1 95.94 143 ALA A C 1
ATOM 1108 O O . ALA A 1 143 ? 3.648 7.023 19.203 1 95.94 143 ALA A O 1
ATOM 1109 N N . PRO A 1 144 ? 3.57 4.988 20.031 1 95.56 144 PRO A N 1
ATOM 1110 C CA . PRO A 1 144 ? 3.715 5.477 21.406 1 95.56 144 PRO A CA 1
ATOM 1111 C C . PRO A 1 144 ? 4.988 6.293 21.609 1 95.56 144 PRO A C 1
ATOM 1113 O O . PRO A 1 144 ? 4.98 7.289 22.344 1 95.56 144 PRO A O 1
ATOM 1116 N N . LYS A 1 145 ? 6.012 5.902 20.969 1 97.25 145 LYS A N 1
ATOM 1117 C CA . LYS A 1 145 ? 7.297 6.578 21.141 1 97.25 145 LYS A CA 1
ATOM 1118 C C . LYS A 1 145 ? 7.23 8.023 20.656 1 97.25 145 LYS A C 1
ATOM 1120 O O . LYS A 1 145 ? 8.055 8.852 21.031 1 97.25 145 LYS A O 1
ATOM 1125 N N . ASN A 1 146 ? 6.266 8.312 19.797 1 98.38 146 ASN A N 1
ATOM 1126 C CA . ASN A 1 146 ? 6.176 9.641 19.203 1 98.38 146 ASN A CA 1
ATOM 1127 C C . ASN A 1 146 ? 5.91 10.711 20.266 1 98.38 146 ASN A C 1
ATOM 1129 O O . ASN A 1 146 ? 6.242 11.883 20.062 1 98.38 146 ASN A O 1
ATOM 1133 N N . LEU A 1 147 ? 5.312 10.297 21.375 1 98.56 147 LEU A N 1
ATOM 1134 C CA . LEU A 1 147 ? 5.141 11.242 22.469 1 98.56 147 LEU A CA 1
ATOM 1135 C C . LEU A 1 147 ? 6.492 11.734 22.984 1 98.56 147 LEU A C 1
ATOM 1137 O O . LEU A 1 147 ? 6.668 12.93 23.234 1 98.56 147 LEU A O 1
ATOM 1141 N N . GLN A 1 148 ? 7.441 10.844 23.094 1 98.69 148 GLN A N 1
ATOM 1142 C CA . GLN A 1 148 ? 8.773 11.227 23.562 1 98.69 148 GLN A CA 1
ATOM 1143 C C . GLN A 1 148 ? 9.445 12.164 22.562 1 98.69 148 GLN A C 1
ATOM 1145 O O . GLN A 1 148 ? 10.18 13.07 22.953 1 98.69 148 GLN A O 1
ATOM 1150 N N . ILE A 1 149 ? 9.227 11.945 21.297 1 98.75 149 ILE A N 1
ATOM 1151 C CA . ILE A 1 149 ? 9.781 12.789 20.25 1 98.75 149 ILE A CA 1
ATOM 1152 C C . ILE A 1 149 ? 9.188 14.195 20.359 1 98.75 149 ILE A C 1
ATOM 1154 O O . ILE A 1 149 ? 9.922 15.188 20.328 1 98.75 149 ILE A O 1
ATOM 1158 N N . VAL A 1 150 ? 7.895 14.258 20.484 1 98.75 150 VAL A N 1
ATOM 1159 C CA . VAL A 1 150 ? 7.191 15.531 20.578 1 98.75 150 VAL A CA 1
ATOM 1160 C C . VAL A 1 150 ? 7.625 16.266 21.844 1 98.75 150 VAL A C 1
ATOM 1162 O O . VAL A 1 150 ? 7.848 17.484 21.812 1 98.75 150 VAL A O 1
ATOM 1165 N N . LEU A 1 151 ? 7.77 15.547 22.938 1 98.69 151 LEU A N 1
ATOM 1166 C CA . LEU A 1 151 ? 8.211 16.172 24.188 1 98.69 151 LEU A CA 1
ATOM 1167 C C . LEU A 1 151 ? 9.617 16.75 24.031 1 98.69 151 LEU A C 1
ATOM 1169 O O . LEU A 1 151 ? 9.922 17.797 24.594 1 98.69 151 LEU A O 1
ATOM 1173 N N . ALA A 1 152 ? 10.469 16.062 23.281 1 98.75 152 ALA A N 1
ATOM 1174 C CA . ALA A 1 152 ? 11.797 16.609 23 1 98.75 152 ALA A CA 1
ATOM 1175 C C . ALA A 1 152 ? 11.703 17.906 22.203 1 98.75 152 ALA A C 1
ATOM 1177 O O . ALA A 1 152 ? 12.422 18.875 22.5 1 98.75 152 ALA A O 1
ATOM 1178 N N . VAL A 1 153 ? 10.836 17.953 21.234 1 98.81 153 VAL A N 1
ATOM 1179 C CA . VAL A 1 153 ? 10.609 19.156 20.438 1 98.81 153 VAL A CA 1
ATOM 1180 C C . VAL A 1 153 ? 10.125 20.281 21.344 1 98.81 153 VAL A C 1
ATOM 1182 O O . VAL A 1 153 ? 10.625 21.406 21.266 1 98.81 153 VAL A O 1
ATOM 1185 N N . LEU A 1 154 ? 9.18 19.969 22.219 1 98.69 154 LEU A N 1
ATOM 1186 C CA . LEU A 1 154 ? 8.562 20.953 23.094 1 98.69 154 LEU A CA 1
ATOM 1187 C C . LEU A 1 154 ? 9.578 21.531 24.062 1 98.69 154 LEU A C 1
ATOM 1189 O O . LEU A 1 154 ? 9.594 22.75 24.312 1 98.69 154 LEU A O 1
ATOM 1193 N N . LYS A 1 155 ? 10.375 20.703 24.578 1 97.81 155 LYS A N 1
ATOM 1194 C CA . LYS A 1 155 ? 11.414 21.156 25.5 1 97.81 155 LYS A CA 1
ATOM 1195 C C . LYS A 1 155 ? 12.367 22.141 24.828 1 97.81 155 LYS A C 1
ATOM 1197 O O . LYS A 1 155 ? 12.656 23.203 25.375 1 97.81 155 LYS A O 1
ATOM 1202 N N . LYS A 1 156 ? 12.812 21.812 23.719 1 98.06 156 LYS A N 1
ATOM 1203 C CA . LYS A 1 156 ? 13.734 22.672 22.984 1 98.06 156 LYS A CA 1
ATOM 1204 C C . LYS A 1 156 ? 13.062 23.969 22.547 1 98.06 156 LYS A C 1
ATOM 1206 O O . LYS A 1 156 ? 13.695 25.031 22.531 1 98.06 156 LYS A O 1
ATOM 1211 N N . ALA A 1 157 ? 11.875 23.844 22.094 1 98.44 157 ALA A N 1
ATOM 1212 C CA . ALA A 1 157 ? 11.125 25.047 21.719 1 98.44 157 ALA A CA 1
ATOM 1213 C C . ALA A 1 157 ? 10.977 26 22.906 1 98.44 157 ALA A C 1
ATOM 1215 O O . ALA A 1 157 ? 11.109 27.219 22.75 1 98.44 157 ALA A O 1
ATOM 1216 N N . LYS A 1 158 ? 10.648 25.469 24.062 1 97.12 158 LYS A N 1
ATOM 1217 C CA . LYS A 1 158 ? 10.516 26.266 25.281 1 97.12 158 LYS A CA 1
ATOM 1218 C C . LYS A 1 158 ? 11.82 26.969 25.625 1 97.12 158 LYS A C 1
ATOM 1220 O O . LYS A 1 158 ? 11.82 28.156 25.953 1 97.12 158 LYS A O 1
ATOM 1225 N N . GLU A 1 159 ? 12.891 26.234 25.484 1 97.06 159 GLU A N 1
ATOM 1226 C CA . GLU A 1 159 ? 14.211 26.797 25.75 1 97.06 159 GLU A CA 1
ATOM 1227 C C . GLU A 1 159 ? 14.5 27.984 24.828 1 97.06 159 GLU A C 1
ATOM 1229 O O . GLU A 1 159 ? 15.195 28.922 25.219 1 97.06 159 GLU A O 1
ATOM 1234 N N . LYS A 1 160 ? 13.969 27.953 23.688 1 97.56 160 LYS A N 1
ATOM 1235 C CA . LYS A 1 160 ? 14.242 28.984 22.688 1 97.56 160 LYS A CA 1
ATOM 1236 C C . LYS A 1 160 ? 13.109 30 22.625 1 97.56 160 LYS A C 1
ATOM 1238 O O . LYS A 1 160 ? 13.141 30.922 21.797 1 97.56 160 LYS A O 1
ATOM 1243 N N . ASN A 1 161 ? 12.125 29.859 23.453 1 97.5 161 ASN A N 1
ATOM 1244 C CA . ASN A 1 161 ? 10.961 30.734 23.516 1 97.5 161 ASN A CA 1
ATOM 1245 C C . ASN A 1 161 ? 10.188 30.734 22.203 1 97.5 161 ASN A C 1
ATOM 1247 O O . ASN A 1 161 ? 9.805 31.797 21.703 1 97.5 161 ASN A O 1
ATOM 1251 N N . ILE A 1 162 ? 10.148 29.578 21.609 1 98.25 162 ILE A N 1
ATOM 1252 C CA . ILE A 1 162 ? 9.383 29.406 20.391 1 98.25 162 ILE A CA 1
ATOM 1253 C C . ILE A 1 162 ? 7.938 29.047 20.719 1 98.25 162 ILE A C 1
ATOM 1255 O O . ILE A 1 162 ? 7.684 28.219 21.594 1 98.25 162 ILE A O 1
ATOM 1259 N N . LYS A 1 163 ? 6.973 29.672 20.062 1 98.19 163 LYS A N 1
ATOM 1260 C CA . LYS A 1 163 ? 5.559 29.391 20.281 1 98.19 163 LYS A CA 1
ATOM 1261 C C . LYS A 1 163 ? 5.188 28.016 19.75 1 98.19 163 LYS A C 1
ATOM 1263 O O . LYS A 1 163 ? 5.758 27.547 18.766 1 98.19 163 LYS A O 1
ATOM 1268 N N . ILE A 1 164 ? 4.199 27.406 20.438 1 98.81 164 ILE A N 1
ATOM 1269 C CA . ILE A 1 164 ? 3.732 26.078 20.078 1 98.81 164 ILE A CA 1
ATOM 1270 C C . ILE A 1 164 ? 2.258 26.125 19.688 1 98.81 164 ILE A C 1
ATOM 1272 O O . ILE A 1 164 ? 1.427 26.641 20.453 1 98.81 164 ILE A O 1
ATOM 1276 N N . SER A 1 165 ? 1.966 25.703 18.516 1 98.88 165 SER A N 1
ATOM 1277 C CA . SER A 1 165 ? 0.582 25.438 18.141 1 98.88 165 SER A CA 1
ATOM 1278 C C . SER A 1 165 ? 0.308 23.938 18.047 1 98.88 165 SER A C 1
ATOM 1280 O O . SER A 1 165 ? 1.189 23.172 17.672 1 98.88 165 SER A O 1
ATOM 1282 N N . PHE A 1 166 ? -0.923 23.531 18.391 1 98.88 166 PHE A N 1
ATOM 1283 C CA . PHE A 1 166 ? -1.279 22.109 18.422 1 98.88 166 PHE A CA 1
ATOM 1284 C C . PHE A 1 166 ? -2.68 21.891 17.875 1 98.88 166 PHE A C 1
ATOM 1286 O O . PHE A 1 166 ? -3.617 22.609 18.234 1 98.88 166 PHE A O 1
ATOM 1293 N N . ASP A 1 167 ? -2.775 21.016 16.938 1 98.75 167 ASP A N 1
ATOM 1294 C CA . ASP A 1 167 ? -4.035 20.5 16.406 1 98.75 167 ASP A CA 1
ATOM 1295 C C . ASP A 1 167 ? -4.25 19.047 16.844 1 98.75 167 ASP A C 1
ATOM 1297 O O . ASP A 1 167 ? -3.592 18.141 16.344 1 98.75 167 ASP A O 1
ATOM 1301 N N . PRO A 1 168 ? -5.215 18.797 17.734 1 98.31 168 PRO A N 1
ATOM 1302 C CA . PRO A 1 168 ? -5.418 17.422 18.188 1 98.31 168 PRO A CA 1
ATOM 1303 C C . PRO A 1 168 ? -5.672 16.453 17.031 1 98.31 168 PRO A C 1
ATOM 1305 O O . PRO A 1 168 ? -5.172 15.328 17.047 1 98.31 168 PRO A O 1
ATOM 1308 N N . ASN A 1 169 ? -6.449 16.953 16.047 1 97.38 169 ASN A N 1
ATOM 1309 C CA . ASN A 1 169 ? -6.68 16.109 14.875 1 97.38 169 ASN A CA 1
ATOM 1310 C C . ASN A 1 169 ? -6.836 14.641 15.266 1 97.38 169 ASN A C 1
ATOM 1312 O O . ASN A 1 169 ? -6.125 13.781 14.742 1 97.38 169 ASN A O 1
ATOM 1316 N N . ILE A 1 170 ? -7.836 14.344 16.094 1 96.75 170 ILE A N 1
ATOM 1317 C CA . ILE A 1 170 ? -7.996 13.039 16.734 1 96.75 170 ILE A CA 1
ATOM 1318 C C . ILE A 1 170 ? -8.383 12 15.695 1 96.75 170 ILE A C 1
ATOM 1320 O O . ILE A 1 170 ? -9.344 12.18 14.945 1 96.75 170 ILE A O 1
ATOM 1324 N N . ARG A 1 171 ? -7.598 10.953 15.656 1 94.25 171 ARG A N 1
ATOM 1325 C CA . ARG A 1 171 ? -7.859 9.797 14.805 1 94.25 171 ARG A CA 1
ATOM 1326 C C . ARG A 1 171 ? -8.062 8.539 15.641 1 94.25 171 ARG A C 1
ATOM 1328 O O . ARG A 1 171 ? -7.094 7.852 15.977 1 94.25 171 ARG A O 1
ATOM 1335 N N . LEU A 1 172 ? -9.25 8.102 15.766 1 92.81 172 LEU A N 1
ATOM 1336 C CA . LEU A 1 172 ? -9.578 7.016 16.688 1 92.81 172 LEU A CA 1
ATOM 1337 C C . LEU A 1 172 ? -9.234 5.664 16.078 1 92.81 172 LEU A C 1
ATOM 1339 O O . LEU A 1 172 ? -9.203 4.648 16.766 1 92.81 172 LEU A O 1
ATOM 1343 N N . LYS A 1 173 ? -8.883 5.641 14.82 1 87.56 173 LYS A N 1
ATOM 1344 C CA . LYS A 1 173 ? -8.398 4.426 14.172 1 87.56 173 LYS A CA 1
ATOM 1345 C C . LYS A 1 173 ? -6.957 4.125 14.578 1 87.56 173 LYS A C 1
ATOM 1347 O O . LYS A 1 173 ? -6.48 3.002 14.406 1 87.56 173 LYS A O 1
ATOM 1352 N N . LEU A 1 174 ? -6.316 5.129 15.125 1 91.19 174 LEU A N 1
ATOM 1353 C CA . LEU A 1 174 ? -4.891 4.984 15.406 1 91.19 174 LEU A CA 1
ATOM 1354 C C . LEU A 1 174 ? -4.645 4.781 16.891 1 91.19 174 LEU A C 1
ATOM 1356 O O . LEU A 1 174 ? -3.641 4.184 17.281 1 91.19 174 LEU A O 1
ATOM 1360 N N . TRP A 1 175 ? -5.512 5.344 17.719 1 94.62 175 TRP A N 1
ATOM 1361 C CA . TRP A 1 175 ? -5.375 5.184 19.156 1 94.62 175 TRP A CA 1
ATOM 1362 C C . TRP A 1 175 ? -6.699 5.453 19.859 1 94.62 175 TRP A C 1
ATOM 1364 O O . TRP A 1 175 ? -7.645 5.961 19.25 1 94.62 175 TRP A O 1
ATOM 1374 N N . THR A 1 176 ? -6.801 5.074 21.125 1 95.88 176 THR A N 1
ATOM 1375 C CA . THR A 1 176 ? -8.008 5.301 21.906 1 95.88 176 THR A CA 1
ATOM 1376 C C . THR A 1 176 ? -8.062 6.742 22.406 1 95.88 176 THR A C 1
ATOM 1378 O O . THR A 1 176 ? -7.035 7.422 22.484 1 95.88 176 THR A O 1
ATOM 1381 N N . ILE A 1 177 ? -9.266 7.117 22.734 1 96.44 177 ILE A N 1
ATOM 1382 C CA . ILE A 1 177 ? -9.43 8.469 23.266 1 96.44 177 ILE A CA 1
ATOM 1383 C C . ILE A 1 177 ? -8.703 8.594 24.594 1 96.44 177 ILE A C 1
ATOM 1385 O O . ILE A 1 177 ? -8.164 9.656 24.922 1 96.44 177 ILE A O 1
ATOM 1389 N N . GLU A 1 178 ? -8.625 7.559 25.359 1 96.94 178 GLU A N 1
ATOM 1390 C CA . GLU A 1 178 ? -7.906 7.566 26.625 1 96.94 178 GLU A CA 1
ATOM 1391 C C . GLU A 1 178 ? -6.414 7.801 26.422 1 96.94 178 GLU A C 1
ATOM 1393 O O . GLU A 1 178 ? -5.801 8.609 27.125 1 96.94 178 GLU A O 1
ATOM 1398 N N . ASP A 1 179 ? -5.867 7.141 25.438 1 97.38 179 ASP A N 1
ATOM 1399 C CA . ASP A 1 179 ? -4.453 7.328 25.109 1 97.38 179 ASP A CA 1
ATOM 1400 C C . ASP A 1 179 ? -4.184 8.75 24.641 1 97.38 179 ASP A C 1
ATOM 1402 O O . ASP A 1 179 ? -3.168 9.352 25 1 97.38 179 ASP A O 1
ATOM 1406 N N . ALA A 1 180 ? -5.086 9.211 23.828 1 97.75 180 ALA A N 1
ATOM 1407 C CA . ALA A 1 180 ? -4.953 10.578 23.328 1 97.75 180 ALA A CA 1
ATOM 1408 C C . ALA A 1 180 ? -4.953 11.586 24.484 1 97.75 180 ALA A C 1
ATOM 1410 O O . ALA A 1 180 ? -4.074 12.445 24.562 1 97.75 180 ALA A O 1
ATOM 1411 N N . ARG A 1 181 ? -5.879 11.422 25.391 1 97.06 181 ARG A N 1
ATOM 1412 C CA . ARG A 1 181 ? -6 12.336 26.531 1 97.06 181 ARG A CA 1
ATOM 1413 C C . ARG A 1 181 ? -4.73 12.32 27.375 1 97.06 181 ARG A C 1
ATOM 1415 O O . ARG A 1 181 ? -4.25 13.375 27.797 1 97.06 181 ARG A O 1
ATOM 1422 N N . LYS A 1 182 ? -4.242 11.172 27.594 1 97.44 182 LYS A N 1
ATOM 1423 C CA . LYS A 1 182 ? -3.014 11.039 28.375 1 97.44 182 LYS A CA 1
ATOM 1424 C C . LYS A 1 182 ? -1.859 11.789 27.703 1 97.44 182 LYS A C 1
ATOM 1426 O O . LYS A 1 182 ? -1.079 12.461 28.375 1 97.44 182 LYS A O 1
ATOM 1431 N N . ALA A 1 183 ? -1.747 11.609 26.453 1 98.12 183 ALA A N 1
ATOM 1432 C CA . ALA A 1 183 ? -0.701 12.312 25.703 1 98.12 183 ALA A CA 1
ATOM 1433 C C . ALA A 1 183 ? -0.909 13.82 25.766 1 98.12 183 ALA A C 1
ATOM 1435 O O . ALA A 1 183 ? 0.034 14.578 26.016 1 98.12 183 ALA A O 1
ATOM 1436 N N . TYR A 1 184 ? -2.139 14.242 25.531 1 98.06 184 TYR A N 1
ATOM 1437 C CA . TYR A 1 184 ? -2.459 15.664 25.484 1 98.06 184 TYR A CA 1
ATOM 1438 C C . TYR A 1 184 ? -2.182 16.328 26.828 1 98.06 184 TYR A C 1
ATOM 1440 O O . TYR A 1 184 ? -1.738 17.484 26.891 1 98.06 184 TYR A O 1
ATOM 1448 N N . GLU A 1 185 ? -2.447 15.625 27.891 1 96.56 185 GLU A N 1
ATOM 1449 C CA . GLU A 1 185 ? -2.178 16.156 29.234 1 96.56 185 GLU A CA 1
ATOM 1450 C C . GLU A 1 185 ? -0.709 16.531 29.391 1 96.56 185 GLU A C 1
ATOM 1452 O O . GLU A 1 185 ? -0.383 17.5 30.094 1 96.56 185 GLU A O 1
ATOM 1457 N N . GLN A 1 186 ? 0.084 15.836 28.766 1 97.81 186 GLN A N 1
ATOM 1458 C CA . GLN A 1 186 ? 1.518 16.094 28.844 1 97.81 186 GLN A CA 1
ATOM 1459 C C . GLN A 1 186 ? 1.934 17.219 27.906 1 97.81 186 GLN A C 1
ATOM 1461 O O . GLN A 1 186 ? 2.932 17.906 28.141 1 97.81 186 GLN A O 1
ATOM 1466 N N . ILE A 1 187 ? 1.188 17.453 26.859 1 98.12 187 ILE A N 1
ATOM 1467 C CA . ILE A 1 187 ? 1.56 18.391 25.797 1 98.12 187 ILE A CA 1
ATOM 1468 C C . ILE A 1 187 ? 0.957 19.766 26.078 1 98.12 187 ILE A C 1
ATOM 1470 O O . ILE A 1 187 ? 1.577 20.781 25.781 1 98.12 187 ILE A O 1
ATOM 1474 N N . PHE A 1 188 ? -0.167 19.844 26.703 1 98 188 PHE A N 1
ATOM 1475 C CA . PHE A 1 188 ? -0.978 21.047 26.828 1 98 188 PHE A CA 1
ATOM 1476 C C . PHE A 1 188 ? -0.219 22.141 27.578 1 98 188 PHE A C 1
ATOM 1478 O O . PHE A 1 188 ? -0.286 23.312 27.219 1 98 188 PHE A O 1
ATOM 1485 N N . PRO A 1 189 ? 0.573 21.75 28.578 1 97.06 189 PRO A N 1
ATOM 1486 C CA . PRO A 1 189 ? 1.284 22.797 29.312 1 97.06 189 PRO A CA 1
ATOM 1487 C C . PRO A 1 189 ? 2.244 23.594 28.438 1 97.06 189 PRO A C 1
ATOM 1489 O O . PRO A 1 189 ? 2.678 24.688 28.812 1 97.06 189 PRO A O 1
ATOM 1492 N N . TYR A 1 190 ? 2.588 23.062 27.297 1 98.25 190 TYR A N 1
ATOM 1493 C CA . TYR A 1 190 ? 3.535 23.719 26.391 1 98.25 190 TYR A CA 1
ATOM 1494 C C . TYR A 1 190 ? 2.809 24.484 25.297 1 98.25 190 TYR A C 1
ATOM 1496 O O . TYR A 1 190 ? 3.416 25.266 24.562 1 98.25 190 TYR A O 1
ATOM 1504 N N . VAL A 1 191 ? 1.536 24.328 25.141 1 98.62 191 VAL A N 1
ATOM 1505 C CA . VAL A 1 191 ? 0.791 24.781 23.969 1 98.62 191 VAL A CA 1
ATOM 1506 C C . VAL A 1 191 ? 0.368 26.25 24.156 1 98.62 191 VAL A C 1
ATOM 1508 O O . VAL A 1 191 ? -0.296 26.578 25.141 1 98.62 191 VAL A O 1
ATOM 1511 N N . ASP A 1 192 ? 0.747 27.094 23.219 1 98.62 192 ASP A N 1
ATOM 1512 C CA . ASP A 1 192 ? 0.337 28.5 23.203 1 98.62 192 ASP A CA 1
ATOM 1513 C C . ASP A 1 192 ? -0.97 28.688 22.438 1 98.62 192 ASP A C 1
ATOM 1515 O O . ASP A 1 192 ? -1.818 29.484 22.828 1 98.62 192 ASP A O 1
ATOM 1519 N N . ILE A 1 193 ? -1.074 27.984 21.328 1 98.81 193 ILE A N 1
ATOM 1520 C CA . ILE A 1 193 ? -2.23 28.062 20.438 1 98.81 193 ILE A CA 1
ATOM 1521 C C . ILE A 1 193 ? -2.836 26.672 20.25 1 98.81 193 ILE A C 1
ATOM 1523 O O . ILE A 1 193 ? -2.184 25.781 19.703 1 98.81 193 ILE A O 1
ATOM 1527 N N . LEU A 1 194 ? -4.012 26.469 20.703 1 98.81 194 LEU A N 1
ATOM 1528 C CA . LEU A 1 194 ? -4.742 25.219 20.484 1 98.81 194 LEU A CA 1
ATOM 1529 C C . LEU A 1 194 ? -5.789 25.391 19.391 1 98.81 194 LEU A C 1
ATOM 1531 O O . LEU A 1 194 ? -6.648 26.281 19.469 1 98.81 194 LEU A O 1
ATOM 1535 N N . LEU A 1 195 ? -5.668 24.641 18.344 1 98.81 195 LEU A N 1
ATOM 1536 C CA . LEU A 1 195 ? -6.586 24.656 17.203 1 98.81 195 LEU A CA 1
ATOM 1537 C C . LEU A 1 195 ? -7.395 23.359 17.141 1 98.81 195 LEU A C 1
ATOM 1539 O O . LEU A 1 195 ? -6.953 22.375 16.562 1 98.81 195 LEU A O 1
ATOM 1543 N N . ALA A 1 196 ? -8.625 23.375 17.688 1 98.12 196 ALA A N 1
ATOM 1544 C CA . ALA A 1 196 ? -9.383 22.125 17.812 1 98.12 196 ALA A CA 1
ATOM 1545 C C . ALA A 1 196 ? -10.758 22.25 17.172 1 98.12 196 ALA A C 1
ATOM 1547 O O . ALA A 1 196 ? -11.367 23.328 17.203 1 98.12 196 ALA A O 1
ATOM 1548 N N . GLY A 1 197 ? -11.18 21.156 16.578 1 96.94 197 GLY A N 1
ATOM 1549 C CA . GLY A 1 197 ? -12.578 21.109 16.188 1 96.94 197 GLY A CA 1
ATOM 1550 C C . GLY A 1 197 ? -13.523 20.953 17.359 1 96.94 197 GLY A C 1
ATOM 1551 O O . GLY A 1 197 ? -13.164 20.375 18.375 1 96.94 197 GLY A O 1
ATOM 1552 N N . MET A 1 198 ? -14.719 21.391 17.125 1 94.75 198 MET A N 1
ATOM 1553 C CA . MET A 1 198 ? -15.719 21.312 18.172 1 94.75 198 MET A CA 1
ATOM 1554 C C . MET A 1 198 ? -15.891 19.859 18.656 1 94.75 198 MET A C 1
ATOM 1556 O O . MET A 1 198 ? -15.938 19.609 19.859 1 94.75 198 MET A O 1
ATOM 1560 N N . GLU A 1 199 ? -16 18.938 17.797 1 94.75 199 GLU A N 1
ATOM 1561 C CA . GLU A 1 199 ? -16.172 17.531 18.156 1 94.75 199 GLU A CA 1
ATOM 1562 C C . GLU A 1 199 ? -14.977 17.016 18.938 1 94.75 199 GLU A C 1
ATOM 1564 O O . GLU A 1 199 ? -15.133 16.188 19.828 1 94.75 199 GLU A O 1
ATOM 1569 N N . GLU A 1 200 ? -13.828 17.469 18.594 1 96.56 200 GLU A N 1
ATOM 1570 C CA . GLU A 1 200 ? -12.609 17.047 19.281 1 96.56 200 GLU A CA 1
ATOM 1571 C C . GLU A 1 200 ? -12.57 17.594 20.719 1 96.56 200 GLU A C 1
ATOM 1573 O O . GLU A 1 200 ? -12.156 16.875 21.641 1 96.56 200 GLU A O 1
ATOM 1578 N N . VAL A 1 201 ? -13.008 18.812 20.812 1 96 201 VAL A N 1
ATOM 1579 C CA . VAL A 1 201 ? -13.047 19.422 22.141 1 96 201 VAL A CA 1
ATOM 1580 C C . VAL A 1 201 ? -13.969 18.609 23.062 1 96 201 VAL A C 1
ATOM 1582 O O . VAL A 1 201 ? -13.656 18.391 24.219 1 96 201 VAL A O 1
ATOM 1585 N N . GLU A 1 202 ? -15.008 18.172 22.469 1 95.69 202 GLU A N 1
ATOM 1586 C CA . GLU A 1 202 ? -15.961 17.344 23.219 1 95.69 202 GLU A CA 1
ATOM 1587 C C . GLU A 1 202 ? -15.32 16.031 23.672 1 95.69 202 GLU A C 1
ATOM 1589 O O . GLU A 1 202 ? -15.617 15.539 24.75 1 95.69 202 GLU A O 1
ATOM 1594 N N . LEU A 1 203 ? -14.5 15.492 22.844 1 96.06 203 LEU A N 1
ATOM 1595 C CA . LEU A 1 203 ? -13.812 14.242 23.156 1 96.06 203 LEU A CA 1
ATOM 1596 C C . LEU A 1 203 ? -12.75 14.461 24.219 1 96.06 203 LEU A C 1
ATOM 1598 O O . LEU A 1 203 ? -12.516 13.586 25.062 1 96.06 203 LEU A O 1
ATOM 1602 N N . ILE A 1 204 ? -12.141 15.633 24.156 1 95.44 204 ILE A N 1
ATOM 1603 C CA . ILE A 1 204 ? -11.031 15.945 25.062 1 95.44 204 ILE A CA 1
ATOM 1604 C C . ILE A 1 204 ? -11.578 16.328 26.438 1 95.44 204 ILE A C 1
ATOM 1606 O O . ILE A 1 204 ? -11.078 15.875 27.469 1 95.44 204 ILE A O 1
ATOM 1610 N N . GLN A 1 205 ? -12.531 17.297 26.297 1 89.56 205 GLN A N 1
ATOM 1611 C CA . GLN A 1 205 ? -13.156 17.812 27.5 1 89.56 205 GLN A CA 1
ATOM 1612 C C . GLN A 1 205 ? -14.68 17.734 27.422 1 89.56 205 GLN A C 1
ATOM 1614 O O . GLN A 1 205 ? -15.297 18.422 26.609 1 89.56 205 GLN A O 1
ATOM 1619 N N . HIS A 1 206 ? -15.398 16.891 28 1 88.12 206 HIS A N 1
ATOM 1620 C CA . HIS A 1 206 ? -16.812 16.547 27.922 1 88.12 206 HIS A CA 1
ATOM 1621 C C . HIS A 1 206 ? -17.703 17.766 28.078 1 88.12 206 HIS A C 1
ATOM 1623 O O . HIS A 1 206 ? -18.594 18 27.25 1 88.12 206 HIS A O 1
ATOM 1629 N N . ASP A 1 207 ? -17.422 18.641 29.016 1 92.81 207 ASP A N 1
ATOM 1630 C CA . ASP A 1 207 ? -18.203 19.859 29.203 1 92.81 207 ASP A CA 1
ATOM 1631 C C . ASP A 1 207 ? -17.719 20.969 28.281 1 92.81 207 ASP A C 1
ATOM 1633 O O . ASP A 1 207 ? -16.625 21.5 28.469 1 92.81 207 ASP A O 1
ATOM 1637 N N . VAL A 1 208 ? -18.578 21.375 27.312 1 94.44 208 VAL A N 1
ATOM 1638 C CA . VAL A 1 208 ? -18.141 22.344 26.312 1 94.44 208 VAL A CA 1
ATOM 1639 C C . VAL A 1 208 ? -18.859 23.672 26.547 1 94.44 208 VAL A C 1
ATOM 1641 O O . VAL A 1 208 ? -18.984 24.484 25.625 1 94.44 208 VAL A O 1
ATOM 1644 N N . SER A 1 209 ? -19.344 23.859 27.75 1 95.81 209 SER A N 1
ATOM 1645 C CA . SER A 1 209 ? -19.859 25.188 28.094 1 95.81 209 SER A CA 1
ATOM 1646 C C . SER A 1 209 ? -18.75 26.234 28.109 1 95.81 209 SER A C 1
ATOM 1648 O O . SER A 1 209 ? -17.578 25.891 28.328 1 95.81 209 SER A O 1
ATOM 1650 N N . LYS A 1 210 ? -19.156 27.516 27.812 1 95.94 210 LYS A N 1
ATOM 1651 C CA . LYS A 1 210 ? -18.172 28.578 27.734 1 95.94 210 LYS A CA 1
ATOM 1652 C C . LYS A 1 210 ? -17.328 28.641 29.016 1 95.94 210 LYS A C 1
ATOM 1654 O O . LYS A 1 210 ? -16.094 28.656 28.953 1 95.94 210 LYS A O 1
ATOM 1659 N N . PRO A 1 211 ? -17.969 28.578 30.203 1 97.06 211 PRO A N 1
ATOM 1660 C CA . PRO A 1 211 ? -17.141 28.609 31.422 1 97.06 211 PRO A CA 1
ATOM 1661 C C . PRO A 1 211 ? -16.188 27.438 31.531 1 97.06 211 PRO A C 1
ATOM 1663 O O . PRO A 1 211 ? -15.047 27.609 31.984 1 97.06 211 PRO A O 1
ATOM 1666 N N . ALA A 1 212 ? -16.656 26.312 31.156 1 97.19 212 ALA A N 1
ATOM 1667 C CA . ALA A 1 212 ? -15.805 25.125 31.219 1 97.19 212 ALA A CA 1
ATOM 1668 C C . ALA A 1 212 ? -14.625 25.234 30.25 1 97.19 212 ALA A C 1
ATOM 1670 O O . ALA A 1 212 ? -13.508 24.828 30.578 1 97.19 212 ALA A O 1
ATOM 1671 N N . LEU A 1 213 ? -14.898 25.719 29.125 1 97.5 213 LEU A N 1
ATOM 1672 C CA . LEU A 1 213 ? -13.852 25.875 28.109 1 97.5 213 LEU A CA 1
ATOM 1673 C C . LEU A 1 213 ? -12.836 26.938 28.547 1 97.5 213 LEU A C 1
ATOM 1675 O O . LEU A 1 213 ? -11.633 26.766 28.312 1 97.5 213 LEU A O 1
ATOM 1679 N N . GLU A 1 214 ? -13.328 28.031 29.141 1 98 214 GLU A N 1
ATOM 1680 C CA . GLU A 1 214 ? -12.445 29.062 29.672 1 98 214 GLU A CA 1
ATOM 1681 C C . GLU A 1 214 ? -11.547 28.484 30.766 1 98 214 GLU A C 1
ATOM 1683 O O . GLU A 1 214 ? -10.344 28.766 30.797 1 98 214 GLU A O 1
ATOM 1688 N N . ALA A 1 215 ? -12.164 27.672 31.609 1 97.38 215 ALA A N 1
ATOM 1689 C CA . ALA A 1 215 ? -11.406 27.047 32.688 1 97.38 215 ALA A CA 1
ATOM 1690 C C . ALA A 1 215 ? -10.336 26.109 32.125 1 97.38 215 ALA A C 1
ATOM 1692 O O . ALA A 1 215 ? -9.227 26.031 32.656 1 97.38 215 ALA A O 1
ATOM 1693 N N . PHE A 1 216 ? -10.734 25.422 31.156 1 96.81 216 PHE A N 1
ATOM 1694 C CA . PHE A 1 216 ? -9.812 24.5 30.484 1 96.81 216 PHE A CA 1
ATOM 1695 C C . PHE A 1 216 ? -8.602 25.266 29.953 1 96.81 216 PHE A C 1
ATOM 1697 O O . PHE A 1 216 ? -7.461 24.859 30.188 1 96.81 216 PHE A O 1
ATOM 1704 N N . ALA A 1 217 ? -8.797 26.312 29.203 1 97.56 217 ALA A N 1
ATOM 1705 C CA . ALA A 1 217 ? -7.719 27.109 28.625 1 97.56 217 ALA A CA 1
ATOM 1706 C C . ALA A 1 217 ? -6.805 27.672 29.719 1 97.56 217 ALA A C 1
ATOM 1708 O O . ALA A 1 217 ? -5.578 27.641 29.578 1 97.56 217 ALA A O 1
ATOM 1709 N N . LYS A 1 218 ? -7.434 28.141 30.797 1 97.06 218 LYS A N 1
ATOM 1710 C CA . LYS A 1 218 ? -6.676 28.719 31.891 1 97.06 218 LYS A CA 1
ATOM 1711 C C . LYS A 1 218 ? -5.855 27.656 32.625 1 97.06 218 LYS A C 1
ATOM 1713 O O . LYS A 1 218 ? -4.691 27.875 32.938 1 97.06 218 LYS A O 1
ATOM 1718 N N . GLN A 1 219 ? -6.488 26.562 32.844 1 96.38 219 GLN A N 1
ATOM 1719 C CA . GLN A 1 219 ? -5.836 25.469 33.531 1 96.38 219 GLN A CA 1
ATOM 1720 C C . GLN A 1 219 ? -4.559 25.047 32.812 1 96.38 219 GLN A C 1
ATOM 1722 O O . GLN A 1 219 ? -3.561 24.703 33.469 1 96.38 219 GLN A O 1
ATOM 1727 N N . HIS A 1 220 ? -4.551 25.062 31.562 1 96.5 220 HIS A N 1
ATOM 1728 C CA . HIS A 1 220 ? -3.428 24.547 30.781 1 96.5 220 HIS A CA 1
ATOM 1729 C C . HIS A 1 220 ? -2.557 25.672 30.25 1 96.5 220 HIS A C 1
ATOM 1731 O O . HIS A 1 220 ? -1.587 25.422 29.531 1 96.5 220 HIS A O 1
ATOM 1737 N N . GLY A 1 221 ? -2.914 26.891 30.516 1 96.44 221 GLY A N 1
ATOM 1738 C CA . GLY A 1 221 ? -2.121 28.031 30.078 1 96.44 221 GLY A CA 1
ATOM 1739 C C . GLY A 1 221 ? -2.176 28.266 28.594 1 96.44 221 GLY A C 1
ATOM 1740 O O . GLY A 1 221 ? -1.193 28.703 27.984 1 96.44 221 GLY A O 1
ATOM 1741 N N . ILE A 1 222 ? -3.26 27.969 27.953 1 97.62 222 ILE A N 1
ATOM 1742 C CA . ILE A 1 222 ? -3.438 28.172 26.516 1 97.62 222 ILE A CA 1
ATOM 1743 C C . ILE A 1 222 ? -3.832 29.609 26.234 1 97.62 222 ILE A C 1
ATOM 1745 O O . ILE A 1 222 ? -4.922 30.047 26.609 1 97.62 222 ILE A O 1
ATOM 1749 N N . GLY A 1 223 ? -3.02 30.328 25.531 1 97.69 223 GLY A N 1
ATOM 1750 C CA . GLY A 1 223 ? -3.242 31.75 25.281 1 97.69 223 GLY A CA 1
ATOM 1751 C C . GLY A 1 223 ? -4.27 32 24.203 1 97.69 223 GLY A C 1
ATOM 1752 O O . GLY A 1 223 ? -5.02 33 24.266 1 97.69 223 GLY A O 1
ATOM 1753 N N . GLN A 1 224 ? -4.234 31.188 23.203 1 98.62 224 GLN A N 1
ATOM 1754 C CA . GLN A 1 224 ? -5.199 31.25 22.109 1 98.62 224 GLN A CA 1
ATOM 1755 C C . GLN A 1 224 ? -5.879 29.906 21.891 1 98.62 224 GLN A C 1
ATOM 1757 O O . GLN A 1 224 ? -5.258 28.969 21.391 1 98.62 224 GLN A O 1
ATOM 1762 N N . PHE A 1 225 ? -7.078 29.812 22.312 1 98.69 225 PHE A N 1
ATOM 1763 C CA . PHE A 1 225 ? -7.883 28.609 22.172 1 98.69 225 PHE A CA 1
ATOM 1764 C C . PHE A 1 225 ? -8.914 28.781 21.062 1 98.69 225 PHE A C 1
ATOM 1766 O O . PHE A 1 225 ? -9.922 29.469 21.25 1 98.69 225 PHE A O 1
ATOM 1773 N N . VAL A 1 226 ? -8.594 28.172 19.922 1 98.81 226 VAL A N 1
ATOM 1774 C CA . VAL A 1 226 ? -9.438 28.281 18.734 1 98.81 226 VAL A CA 1
ATOM 1775 C C . VAL A 1 226 ? -10.312 27.047 18.594 1 98.81 226 VAL A C 1
ATOM 1777 O O . VAL A 1 226 ? -9.812 25.922 18.688 1 98.81 226 VAL A O 1
ATOM 1780 N N . ILE A 1 227 ? -11.586 27.203 18.344 1 98.31 227 ILE A N 1
ATOM 1781 C CA . ILE A 1 227 ? -12.523 26.109 18.109 1 98.31 227 ILE A CA 1
ATOM 1782 C C . ILE A 1 227 ? -13.125 26.266 16.703 1 98.31 227 ILE A C 1
ATOM 1784 O O . ILE A 1 227 ? -13.836 27.234 16.422 1 98.31 227 ILE A O 1
ATOM 1788 N N . LYS A 1 228 ? -12.797 25.312 15.844 1 97.44 228 LYS A N 1
ATOM 1789 C CA . LYS A 1 228 ? -13.359 25.234 14.5 1 97.44 228 LYS A CA 1
ATOM 1790 C C . LYS A 1 228 ? -14.695 24.5 14.508 1 97.44 228 LYS A C 1
ATOM 1792 O O . LYS A 1 228 ? -14.781 23.359 15 1 97.44 228 LYS A O 1
ATOM 1797 N N . ASP A 1 229 ? -15.648 25.078 13.953 1 94.94 229 ASP A N 1
ATOM 1798 C CA . ASP A 1 229 ? -16.969 24.469 13.977 1 94.94 229 ASP A CA 1
ATOM 1799 C C . ASP A 1 229 ? -17.562 24.391 12.57 1 94.94 229 ASP A C 1
ATOM 1801 O O . ASP A 1 229 ? -18.734 24.734 12.359 1 94.94 229 ASP A O 1
ATOM 1805 N N . GLY A 1 230 ? -16.797 24.109 11.617 1 91.31 230 GLY A N 1
ATOM 1806 C CA . GLY A 1 230 ? -17.234 23.891 10.242 1 91.31 230 GLY A CA 1
ATOM 1807 C C . GLY A 1 230 ? -18.031 25.047 9.672 1 91.31 230 GLY A C 1
ATOM 1808 O O . GLY A 1 230 ? -17.578 26.188 9.68 1 91.31 230 GLY A O 1
ATOM 1809 N N . ALA A 1 231 ? -19.266 24.688 9.281 1 91 231 ALA A N 1
ATOM 1810 C CA . ALA A 1 231 ? -20.156 25.656 8.633 1 91 231 ALA A CA 1
ATOM 1811 C C . ALA A 1 231 ? -20.625 26.703 9.625 1 91 231 ALA A C 1
ATOM 1813 O O . ALA A 1 231 ? -21.125 27.766 9.234 1 91 231 ALA A O 1
ATOM 1814 N N . ASN A 1 232 ? -20.406 26.469 10.898 1 93.19 232 ASN A N 1
ATOM 1815 C CA . ASN A 1 232 ? -20.828 27.422 11.922 1 93.19 232 ASN A CA 1
ATOM 1816 C C . ASN A 1 232 ? -19.734 28.453 12.203 1 93.19 232 ASN A C 1
ATOM 1818 O O . ASN A 1 232 ? -19.953 29.406 12.961 1 93.19 232 ASN A O 1
ATOM 1822 N N . GLY A 1 233 ? -18.594 28.266 11.555 1 96.44 233 GLY A N 1
ATOM 1823 C CA . GLY A 1 233 ? -17.5 29.219 11.734 1 96.44 233 GLY A CA 1
ATOM 1824 C C . GLY A 1 233 ? -16.484 28.781 12.773 1 96.44 233 GLY A C 1
ATOM 1825 O O . GLY A 1 233 ? -16.094 27.609 12.812 1 96.44 233 GLY A O 1
ATOM 1826 N N . ALA A 1 234 ? -15.969 29.766 13.461 1 98.19 234 ALA A N 1
ATOM 1827 C CA . ALA A 1 234 ? -14.938 29.484 14.453 1 98.19 234 ALA A CA 1
ATOM 1828 C C . ALA A 1 234 ? -14.984 30.5 15.594 1 98.19 234 ALA A C 1
ATOM 1830 O O . ALA A 1 234 ? -15.586 31.562 15.453 1 98.19 234 ALA A O 1
ATOM 1831 N N . LYS A 1 235 ? -14.5 30.109 16.703 1 98 235 LYS A N 1
ATOM 1832 C CA . LYS A 1 235 ? -14.391 30.984 17.859 1 98 235 LYS A CA 1
ATOM 1833 C C . LYS A 1 235 ? -12.977 30.938 18.453 1 98 235 LYS A C 1
ATOM 1835 O O . LYS A 1 235 ? -12.266 29.953 18.281 1 98 235 LYS A O 1
ATOM 1840 N N . LEU A 1 236 ? -12.617 32.031 19.047 1 98.69 236 LEU A N 1
ATOM 1841 C CA . LEU A 1 236 ? -11.312 32.188 19.672 1 98.69 236 LEU A CA 1
ATOM 1842 C C . LEU A 1 236 ? -11.453 32.719 21.094 1 98.69 236 LEU A C 1
ATOM 1844 O O . LEU A 1 236 ? -12.148 33.719 21.328 1 98.69 236 LEU A O 1
ATOM 1848 N N . TYR A 1 237 ? -11.016 31.969 22.078 1 98.62 237 TYR A N 1
ATOM 1849 C CA . TYR A 1 237 ? -10.836 32.5 23.422 1 98.62 237 TYR A CA 1
ATOM 1850 C C . TYR A 1 237 ? -9.414 33 23.625 1 98.62 237 TYR A C 1
ATOM 1852 O O . TYR A 1 237 ? -8.453 32.219 23.547 1 98.62 237 TYR A O 1
ATOM 1860 N N . SER A 1 238 ? -9.195 34.281 23.719 1 98.12 238 SER A N 1
ATOM 1861 C CA . SER A 1 238 ? -7.914 34.938 23.922 1 98.12 238 SER A CA 1
ATOM 1862 C C . SER A 1 238 ? -8.062 36.156 24.828 1 98.12 238 SER A C 1
ATOM 1864 O O . SER A 1 238 ? -9.047 36.875 24.719 1 98.12 238 SER A O 1
ATOM 1866 N N . GLU A 1 239 ? -7.168 36.344 25.734 1 96.75 239 GLU A N 1
ATOM 1867 C CA . GLU A 1 239 ? -7.172 37.469 26.656 1 96.75 239 GLU A CA 1
ATOM 1868 C C . GLU A 1 239 ? -8.484 37.531 27.422 1 96.75 239 GLU A C 1
ATOM 1870 O O . GLU A 1 239 ? -9.102 38.594 27.516 1 96.75 239 GLU A O 1
ATOM 1875 N N . ASN A 1 240 ? -8.984 36.406 27.75 1 96.5 240 ASN A N 1
ATOM 1876 C CA . ASN A 1 240 ? -10.164 36.25 28.609 1 96.5 240 ASN A CA 1
ATOM 1877 C C . ASN A 1 240 ? -11.43 36.719 27.891 1 96.5 240 ASN A C 1
ATOM 1879 O O . ASN A 1 240 ? -12.391 37.125 28.547 1 96.5 240 ASN A O 1
ATOM 1883 N N . MET A 1 241 ? -11.367 36.719 26.641 1 97.75 241 MET A N 1
ATOM 1884 C CA . MET A 1 241 ? -12.531 37.125 25.859 1 97.75 241 MET A CA 1
ATOM 1885 C C . MET A 1 241 ? -12.781 36.125 24.719 1 97.75 241 MET A C 1
ATOM 1887 O O . MET A 1 241 ? -11.836 35.594 24.141 1 97.75 241 MET A O 1
ATOM 1891 N N . TRP A 1 242 ? -14.023 36.031 24.422 1 98.19 242 TRP A N 1
ATOM 1892 C CA . TRP A 1 242 ? -14.414 35.219 23.281 1 98.19 242 TRP A CA 1
ATOM 1893 C C . TRP A 1 242 ? -14.594 36.094 22.031 1 98.19 242 TRP A C 1
ATOM 1895 O O . TRP A 1 242 ? -15.133 37.188 22.109 1 98.19 242 TRP A O 1
ATOM 1905 N N . HIS A 1 243 ? -14.055 35.688 20.953 1 98.44 243 HIS A N 1
ATOM 1906 C CA . HIS A 1 243 ? -14.281 36.219 19.625 1 98.44 243 HIS A CA 1
ATOM 1907 C C . HIS A 1 243 ? -14.875 35.156 18.703 1 98.44 243 HIS A C 1
ATOM 1909 O O . HIS A 1 243 ? -14.469 34 18.734 1 98.44 243 HIS A O 1
ATOM 1915 N N . GLU A 1 244 ? -15.852 35.562 17.984 1 98 244 GLU A N 1
ATOM 1916 C CA . GLU A 1 244 ? -16.516 34.594 17.109 1 98 244 GLU A CA 1
ATOM 1917 C C . GLU A 1 244 ? -16.656 35.156 15.695 1 98 244 GLU A C 1
ATOM 1919 O O . GLU A 1 244 ? -16.844 36.375 15.523 1 98 244 GLU A O 1
ATOM 1924 N N . LYS A 1 245 ? -16.5 34.406 14.773 1 97.5 245 LYS A N 1
ATOM 1925 C CA . LYS A 1 245 ? -16.703 34.781 13.375 1 97.5 245 LYS A CA 1
ATOM 1926 C C . LYS A 1 245 ? -17.453 33.656 12.625 1 97.5 245 LYS A C 1
ATOM 1928 O O . LYS A 1 245 ? -17.125 32.5 12.758 1 97.5 245 LYS A O 1
ATOM 1933 N N . GLU A 1 246 ? -18.469 33.969 11.922 1 96.19 246 GLU A N 1
ATOM 1934 C CA . GLU A 1 246 ? -19.234 33.031 11.109 1 96.19 246 GLU A CA 1
ATOM 1935 C C . GLU A 1 246 ? -18.406 32.531 9.922 1 96.19 246 GLU A C 1
ATOM 1937 O O . GLU A 1 246 ? -17.5 33.219 9.469 1 96.19 246 GLU A O 1
ATOM 1942 N N . ALA A 1 247 ? -18.781 31.344 9.453 1 95 247 ALA A N 1
ATOM 1943 C CA . ALA A 1 247 ? -18.141 30.812 8.25 1 95 247 ALA A CA 1
ATOM 1944 C C . ALA A 1 247 ? -18.609 31.578 7.008 1 95 247 ALA A C 1
ATOM 1946 O O . ALA A 1 247 ? -19.703 32.156 7.008 1 95 247 ALA A O 1
ATOM 1947 N N . PHE A 1 248 ? -17.766 31.625 6.047 1 94.31 248 PHE A N 1
ATOM 1948 C CA . PHE A 1 248 ? -18.203 32.125 4.754 1 94.31 248 PHE A CA 1
ATOM 1949 C C . PHE A 1 248 ? -19.234 31.203 4.121 1 94.31 248 PHE A C 1
ATOM 1951 O O . PHE A 1 248 ? -19.094 29.984 4.215 1 94.31 248 PHE A O 1
ATOM 1958 N N . LYS A 1 249 ? -20.156 31.75 3.502 1 91.38 249 LYS A N 1
ATOM 1959 C CA . LYS A 1 249 ? -21.141 30.938 2.801 1 91.38 249 LYS A CA 1
ATOM 1960 C C . LYS A 1 249 ? -20.609 30.438 1.462 1 91.38 249 LYS A C 1
ATOM 1962 O O . LYS A 1 249 ? -20.422 31.234 0.529 1 91.38 249 LYS A O 1
ATOM 1967 N N . ILE A 1 250 ? -20.359 29.156 1.481 1 90.56 250 ILE A N 1
ATOM 1968 C CA . ILE A 1 250 ? -19.906 28.531 0.246 1 90.56 250 ILE A CA 1
ATOM 1969 C C . ILE A 1 250 ? -20.516 27.141 0.104 1 90.56 250 ILE A C 1
ATOM 1971 O O . ILE A 1 250 ? -21.078 26.609 1.062 1 90.56 250 ILE A O 1
ATOM 1975 N N . THR A 1 251 ? -20.578 26.594 -1.142 1 89.25 251 THR A N 1
ATOM 1976 C CA . THR A 1 251 ? -20.969 25.219 -1.39 1 89.25 251 THR A CA 1
ATOM 1977 C C . THR A 1 251 ? -19.734 24.312 -1.425 1 89.25 251 THR A C 1
ATOM 1979 O O . THR A 1 251 ? -18.969 24.344 -2.385 1 89.25 251 THR A O 1
ATOM 1982 N N . PRO A 1 252 ? -19.562 23.578 -0.44 1 88.44 252 PRO A N 1
ATOM 1983 C CA . PRO A 1 252 ? -18.359 22.734 -0.41 1 88.44 252 PRO A CA 1
ATOM 1984 C C . PRO A 1 252 ? -18.406 21.594 -1.432 1 88.44 252 PRO A C 1
ATOM 1986 O O . PRO A 1 252 ? -19.484 21.031 -1.681 1 88.44 252 PRO A O 1
ATOM 1989 N N . ILE A 1 253 ? -17.312 21.328 -2.031 1 84.75 253 ILE A N 1
ATOM 1990 C CA . ILE A 1 253 ? -17.109 20.203 -2.939 1 84.75 253 ILE A CA 1
ATOM 1991 C C . ILE A 1 253 ? -16.438 19.062 -2.195 1 84.75 253 ILE A C 1
ATOM 1993 O O . ILE A 1 253 ? -16.875 17.906 -2.307 1 84.75 253 ILE A O 1
ATOM 1997 N N . ASP A 1 254 ? -15.422 19.328 -1.417 1 86 254 ASP A N 1
ATOM 1998 C CA . ASP A 1 254 ? -14.617 18.375 -0.652 1 86 254 ASP A CA 1
ATOM 1999 C C . ASP A 1 254 ? -14.055 19.016 0.61 1 86 254 ASP A C 1
ATOM 2001 O O . ASP A 1 254 ? -13.328 20.016 0.534 1 86 254 ASP A O 1
ATOM 2005 N N . THR A 1 255 ? -14.273 18.406 1.714 1 84.44 255 THR A N 1
ATOM 2006 C CA . THR A 1 255 ? -13.883 19.062 2.957 1 84.44 255 THR A CA 1
ATOM 2007 C C . THR A 1 255 ? -12.508 18.594 3.412 1 84.44 255 THR A C 1
ATOM 2009 O O . THR A 1 255 ? -11.992 19.062 4.43 1 84.44 255 THR A O 1
ATOM 2012 N N . VAL A 1 256 ? -11.945 17.688 2.697 1 85.94 256 VAL A N 1
ATOM 2013 C CA . VAL A 1 256 ? -10.633 17.156 3.057 1 85.94 256 VAL A CA 1
ATOM 2014 C C . VAL A 1 256 ? -9.594 18.281 3.018 1 85.94 256 VAL A C 1
ATOM 2016 O O . VAL A 1 256 ? -9.562 19.062 2.072 1 85.94 256 VAL A O 1
ATOM 2019 N N . GLY A 1 257 ? -8.828 18.422 4.074 1 90.31 257 GLY A N 1
ATOM 2020 C CA . GLY A 1 257 ? -7.75 19.406 4.125 1 90.31 257 GLY A CA 1
ATOM 2021 C C . GLY A 1 257 ? -8.195 20.75 4.668 1 90.31 257 GLY A C 1
ATOM 2022 O O . GLY A 1 257 ? -7.367 21.625 4.934 1 90.31 257 GLY A O 1
ATOM 2023 N N . ALA A 1 258 ? -9.5 20.906 4.855 1 94 258 ALA A N 1
ATOM 2024 C CA . ALA A 1 258 ? -10.023 22.188 5.316 1 94 258 ALA A CA 1
ATOM 2025 C C . ALA A 1 258 ? -9.453 22.562 6.684 1 94 258 ALA A C 1
ATOM 2027 O O . ALA A 1 258 ? -9.117 23.719 6.934 1 94 258 ALA A O 1
ATOM 2028 N N . GLY A 1 259 ? -9.359 21.562 7.539 1 96.56 259 GLY A N 1
ATOM 2029 C CA . GLY A 1 259 ? -8.781 21.797 8.852 1 96.56 259 GLY A CA 1
ATOM 2030 C C . GLY A 1 259 ? -7.328 22.234 8.797 1 96.56 259 GLY A C 1
ATOM 2031 O O . GLY A 1 259 ? -6.934 23.172 9.477 1 96.56 259 GLY A O 1
ATOM 2032 N N . ASP A 1 260 ? -6.523 21.578 7.98 1 97.69 260 ASP A N 1
ATOM 2033 C CA . ASP A 1 260 ? -5.121 21.938 7.797 1 97.69 260 ASP A CA 1
ATOM 2034 C C . ASP A 1 260 ? -5 23.359 7.223 1 97.69 260 ASP A C 1
ATOM 2036 O O . ASP A 1 260 ? -4.117 24.109 7.617 1 97.69 260 ASP A O 1
ATOM 2040 N N . GLY A 1 261 ? -5.879 23.625 6.25 1 98.12 261 GLY A N 1
ATOM 2041 C CA . GLY A 1 261 ? -5.895 24.953 5.68 1 98.12 261 GLY A CA 1
ATOM 2042 C C . GLY A 1 261 ? -6.234 26.031 6.691 1 98.12 261 GLY A C 1
ATOM 2043 O O . GLY A 1 261 ? -5.574 27.078 6.742 1 98.12 261 GLY A O 1
ATOM 2044 N N . PHE A 1 262 ? -7.285 25.781 7.438 1 98.56 262 PHE A N 1
ATOM 2045 C CA . PHE A 1 262 ? -7.652 26.703 8.508 1 98.56 262 PHE A CA 1
ATOM 2046 C C . PHE A 1 262 ? -6.469 26.953 9.438 1 98.56 262 PHE A C 1
ATOM 2048 O O . PHE A 1 262 ? -6.176 28.109 9.773 1 98.56 262 PHE A O 1
ATOM 2055 N N . ASP A 1 263 ? -5.793 25.891 9.836 1 98.81 263 ASP A N 1
ATOM 2056 C CA . ASP A 1 263 ? -4.652 25.984 10.742 1 98.81 263 ASP A CA 1
ATOM 2057 C C . ASP A 1 263 ? -3.551 26.859 10.141 1 98.81 263 ASP A C 1
ATOM 2059 O O . ASP A 1 263 ? -3.004 27.734 10.812 1 98.81 263 ASP A O 1
ATOM 2063 N N . ALA A 1 264 ? -3.215 26.609 8.891 1 98.88 264 ALA A N 1
ATOM 2064 C CA . ALA A 1 264 ? -2.197 27.406 8.203 1 98.88 264 ALA A CA 1
ATOM 2065 C C . ALA A 1 264 ? -2.592 28.875 8.164 1 98.88 264 ALA A C 1
ATOM 2067 O O . ALA A 1 264 ? -1.761 29.75 8.406 1 98.88 264 ALA A O 1
ATOM 2068 N N . GLY A 1 265 ? -3.84 29.141 7.832 1 98.81 265 GLY A N 1
ATOM 2069 C CA . GLY A 1 265 ? -4.34 30.516 7.809 1 98.81 265 GLY A CA 1
ATOM 2070 C C . GLY A 1 265 ? -4.254 31.203 9.156 1 98.81 265 GLY A C 1
ATOM 2071 O O . GLY A 1 265 ? -3.85 32.375 9.234 1 98.81 265 GLY A O 1
ATOM 2072 N N . TYR A 1 266 ? -4.645 30.484 10.172 1 98.88 266 TYR A N 1
ATOM 2073 C CA . TYR A 1 266 ? -4.602 31.078 11.508 1 98.88 266 TYR A CA 1
ATOM 2074 C C . TYR A 1 266 ? -3.168 31.406 11.914 1 98.88 266 TYR A C 1
ATOM 2076 O O . TYR A 1 266 ? -2.902 32.469 12.492 1 98.88 266 TYR A O 1
ATOM 2084 N N . ILE A 1 267 ? -2.26 30.5 11.688 1 98.81 267 ILE A N 1
ATOM 2085 C CA . ILE A 1 267 ? -0.855 30.688 12.039 1 98.81 267 ILE A CA 1
ATOM 2086 C C . ILE A 1 267 ? -0.283 31.875 11.258 1 98.81 267 ILE A C 1
ATOM 2088 O O . ILE A 1 267 ? 0.479 32.688 11.805 1 98.81 267 ILE A O 1
ATOM 2092 N N . TYR A 1 268 ? -0.653 31.953 9.977 1 98.69 268 TYR A N 1
ATOM 2093 C CA . TYR A 1 268 ? -0.26 33.125 9.195 1 98.69 268 TYR A CA 1
ATOM 2094 C C . TYR A 1 268 ? -0.712 34.406 9.883 1 98.69 268 TYR A C 1
ATOM 2096 O O . TYR A 1 268 ? 0.079 35.344 10.062 1 98.69 268 TYR A O 1
ATOM 2104 N N . ALA A 1 269 ? -1.982 34.469 10.219 1 98.44 269 ALA A N 1
ATOM 2105 C CA . ALA A 1 269 ? -2.561 35.656 10.859 1 98.44 269 ALA A CA 1
ATOM 2106 C C . ALA A 1 269 ? -1.865 35.938 12.188 1 98.44 269 ALA A C 1
ATOM 2108 O O . ALA A 1 269 ? -1.553 37.094 12.484 1 98.44 269 ALA A O 1
ATOM 2109 N N . ALA A 1 270 ? -1.65 34.906 12.945 1 97.56 270 ALA A N 1
ATOM 2110 C CA . ALA A 1 270 ? -0.995 35.062 14.234 1 97.56 270 ALA A CA 1
ATOM 2111 C C . ALA A 1 270 ? 0.407 35.625 14.078 1 97.56 270 ALA A C 1
ATOM 2113 O O . ALA A 1 270 ? 0.814 36.5 14.852 1 97.56 270 ALA A O 1
ATOM 2114 N N . LEU A 1 271 ? 1.154 35.188 13.117 1 97.69 271 LEU A N 1
ATOM 2115 C CA . LEU A 1 271 ? 2.535 35.594 12.891 1 97.69 271 LEU A CA 1
ATOM 2116 C C . LEU A 1 271 ? 2.592 37.031 12.344 1 97.69 271 LEU A C 1
ATOM 2118 O O . LEU A 1 271 ? 3.645 37.656 12.383 1 97.69 271 LEU A O 1
ATOM 2122 N N . HIS A 1 272 ? 1.496 37.531 11.828 1 97.12 272 HIS A N 1
ATOM 2123 C CA . HIS A 1 272 ? 1.459 38.875 11.266 1 97.12 272 HIS A CA 1
ATOM 2124 C C . HIS A 1 272 ? 0.659 39.812 12.156 1 97.12 272 HIS A C 1
ATOM 2126 O O . HIS A 1 272 ? 0.261 40.906 11.719 1 97.12 272 HIS A O 1
ATOM 2132 N N . ASN A 1 273 ? 0.279 39.375 13.32 1 96.25 273 ASN A N 1
ATOM 2133 C CA . ASN A 1 273 ? -0.312 40.156 14.391 1 96.25 273 ASN A CA 1
ATOM 2134 C C . ASN A 1 273 ? -1.694 40.688 14.008 1 96.25 273 ASN A C 1
ATOM 2136 O O . ASN A 1 273 ? -2.018 41.844 14.25 1 96.25 273 ASN A O 1
ATOM 2140 N N . TYR A 1 274 ? -2.398 39.844 13.328 1 97.81 274 TYR A N 1
ATOM 2141 C CA . TYR A 1 274 ? -3.799 40.156 13.078 1 97.81 274 TYR A CA 1
ATOM 2142 C C . TYR A 1 274 ? -4.59 40.219 14.383 1 97.81 274 TYR A C 1
ATOM 2144 O O . TYR A 1 274 ? -4.227 39.562 15.359 1 97.81 274 TYR A O 1
ATOM 2152 N N . SER A 1 275 ? -5.672 41.094 14.398 1 98.12 275 SER A N 1
ATOM 2153 C CA . SER A 1 275 ? -6.598 41.062 15.523 1 98.12 275 SER A CA 1
ATOM 2154 C C . SER A 1 275 ? -7.34 39.719 15.594 1 98.12 275 SER A C 1
ATOM 2156 O O . SER A 1 275 ? -7.34 38.969 14.633 1 98.12 275 SER A O 1
ATOM 2158 N N . PRO A 1 276 ? -7.898 39.438 16.766 1 98.25 276 PRO A N 1
ATOM 2159 C CA . PRO A 1 276 ? -8.625 38.156 16.906 1 98.25 276 PRO A CA 1
ATOM 2160 C C . PRO A 1 276 ? -9.672 37.938 15.805 1 98.25 276 PRO A C 1
ATOM 2162 O O . PRO A 1 276 ? -9.727 36.875 15.195 1 98.25 276 PRO A O 1
ATOM 2165 N N . ILE A 1 277 ? -10.398 38.969 15.539 1 98.06 277 ILE A N 1
ATOM 2166 C CA . ILE A 1 277 ? -11.461 38.875 14.547 1 98.06 277 ILE A CA 1
ATOM 2167 C C . ILE A 1 277 ? -10.859 38.719 13.156 1 98.06 277 ILE A C 1
ATOM 2169 O O . ILE A 1 277 ? -11.336 37.906 12.344 1 98.06 277 ILE A O 1
ATOM 2173 N N . GLU A 1 278 ? -9.812 39.5 12.859 1 98 278 GLU A N 1
ATOM 2174 C CA . GLU A 1 278 ? -9.125 39.375 11.57 1 98 278 GLU A CA 1
ATOM 2175 C C . GLU A 1 278 ? -8.523 37.969 11.398 1 98 278 GLU A C 1
ATOM 2177 O O . GLU A 1 278 ? -8.531 37.406 10.305 1 98 278 GLU A O 1
ATOM 2182 N N . SER A 1 279 ? -7.941 37.438 12.469 1 98.62 279 SER A N 1
ATOM 2183 C CA . SER A 1 279 ? -7.352 36.125 12.445 1 98.62 279 SER A CA 1
ATOM 2184 C C . SER A 1 279 ? -8.391 35.062 12.109 1 98.62 279 SER A C 1
ATOM 2186 O O . SER A 1 279 ? -8.164 34.219 11.242 1 98.62 279 SER A O 1
ATOM 2188 N N . LEU A 1 280 ? -9.531 35.156 12.773 1 98.62 280 LEU A N 1
ATOM 2189 C CA . LEU A 1 280 ? -10.609 34.188 12.516 1 98.62 280 LEU A CA 1
ATOM 2190 C C . LEU A 1 280 ? -11.141 34.344 11.094 1 98.62 280 LEU A C 1
ATOM 2192 O O . LEU A 1 280 ? -11.422 33.344 10.43 1 98.62 280 LEU A O 1
ATOM 2196 N N . THR A 1 281 ? -11.273 35.594 10.648 1 98.19 281 THR A N 1
ATOM 2197 C CA . THR A 1 281 ? -11.773 35.844 9.305 1 98.19 281 THR A CA 1
ATOM 2198 C C . THR A 1 281 ? -10.836 35.25 8.258 1 98.19 281 THR A C 1
ATOM 2200 O O . THR A 1 281 ? -11.281 34.562 7.328 1 98.19 281 THR A O 1
ATOM 2203 N N . PHE A 1 282 ? -9.555 35.531 8.422 1 98.38 282 PHE A N 1
ATOM 2204 C CA . PHE A 1 282 ? -8.547 35.031 7.484 1 98.38 282 PHE A CA 1
ATOM 2205 C C . PHE A 1 282 ? -8.5 33.531 7.484 1 98.38 282 PHE A C 1
ATOM 2207 O O . PHE A 1 282 ? -8.492 32.906 6.422 1 98.38 282 PHE A O 1
ATOM 2214 N N . ALA A 1 283 ? -8.461 32.875 8.664 1 98.75 283 ALA A N 1
ATOM 2215 C CA . ALA A 1 283 ? -8.422 31.422 8.789 1 98.75 283 ALA A CA 1
ATOM 2216 C C . ALA A 1 283 ? -9.664 30.781 8.18 1 98.75 283 ALA A C 1
ATOM 2218 O O . ALA A 1 283 ? -9.57 29.781 7.469 1 98.75 283 ALA A O 1
ATOM 2219 N N . ASN A 1 284 ? -10.836 31.375 8.43 1 98.12 284 ASN A N 1
ATOM 2220 C CA . ASN A 1 284 ? -12.078 30.906 7.828 1 98.12 284 ASN A CA 1
ATOM 2221 C C . ASN A 1 284 ? -12.023 30.984 6.305 1 98.12 284 ASN A C 1
ATOM 2223 O O . ASN A 1 284 ? -12.547 30.094 5.625 1 98.12 284 ASN A O 1
ATOM 2227 N N . ALA A 1 285 ? -11.461 32.031 5.824 1 97.81 285 ALA A N 1
ATOM 2228 C CA . ALA A 1 285 ? -11.352 32.188 4.379 1 97.81 285 ALA A CA 1
ATOM 2229 C C . ALA A 1 285 ? -10.508 31.094 3.762 1 97.81 285 ALA A C 1
ATOM 2231 O O . ALA A 1 285 ? -10.883 30.5 2.748 1 97.81 285 ALA A O 1
ATOM 2232 N N . VAL A 1 286 ? -9.383 30.828 4.375 1 98.12 286 VAL A N 1
ATOM 2233 C CA . VAL A 1 286 ? -8.508 29.766 3.879 1 98.12 286 VAL A CA 1
ATOM 2234 C C . VAL A 1 286 ? -9.234 28.422 3.932 1 98.12 286 VAL A C 1
ATOM 2236 O O . VAL A 1 286 ? -9.289 27.703 2.932 1 98.12 286 VAL A O 1
ATOM 2239 N N . GLY A 1 287 ? -9.836 28.094 5.098 1 97.19 287 GLY A N 1
ATOM 2240 C CA . GLY A 1 287 ? -10.586 26.844 5.223 1 97.19 287 GLY A CA 1
ATOM 2241 C C . GLY A 1 287 ? -11.695 26.719 4.191 1 97.19 287 GLY A C 1
ATOM 2242 O O . GLY A 1 287 ? -11.891 25.641 3.617 1 97.19 287 GLY A O 1
ATOM 2243 N N . ALA A 1 288 ? -12.383 27.781 3.986 1 96.12 288 ALA A N 1
ATOM 2244 C CA . ALA A 1 288 ? -13.484 27.797 3.023 1 96.12 288 ALA A CA 1
ATOM 2245 C C . ALA A 1 288 ? -12.977 27.516 1.611 1 96.12 288 ALA A C 1
ATOM 2247 O O . ALA A 1 288 ? -13.57 26.719 0.879 1 96.12 288 ALA A O 1
ATOM 2248 N N . LEU A 1 289 ? -11.953 28.188 1.221 1 96.31 289 LEU A N 1
ATOM 2249 C CA . LEU A 1 289 ? -11.398 28.031 -0.121 1 96.31 289 LEU A CA 1
ATOM 2250 C C . LEU A 1 289 ? -10.969 26.594 -0.377 1 96.31 289 LEU A C 1
ATOM 2252 O O . LEU A 1 289 ? -11.133 26.078 -1.486 1 96.31 289 LEU A O 1
ATOM 2256 N N . VAL A 1 290 ? -10.414 25.906 0.634 1 95.94 290 VAL A N 1
ATOM 2257 C CA . VAL A 1 290 ? -9.953 24.531 0.496 1 95.94 290 VAL A CA 1
ATOM 2258 C C . VAL A 1 290 ? -11.117 23.625 0.083 1 95.94 290 VAL A C 1
ATOM 2260 O O . VAL A 1 290 ? -10.953 22.719 -0.73 1 95.94 290 VAL A O 1
ATOM 2263 N N . THR A 1 291 ? -12.289 23.891 0.576 1 93.94 291 THR A N 1
ATOM 2264 C CA . THR A 1 291 ? -13.43 23 0.379 1 93.94 291 THR A CA 1
ATOM 2265 C C . THR A 1 291 ? -14 23.156 -1.029 1 93.94 291 THR A C 1
ATOM 2267 O O . THR A 1 291 ? -14.852 22.375 -1.446 1 93.94 291 THR A O 1
ATOM 2270 N N . THR A 1 292 ? -13.539 24.109 -1.768 1 92.69 292 THR A N 1
ATOM 2271 C CA . THR A 1 292 ? -14.102 24.375 -3.088 1 92.69 292 THR A CA 1
ATOM 2272 C C . THR A 1 292 ? -13.375 23.562 -4.156 1 92.69 292 THR A C 1
ATOM 2274 O O . THR A 1 292 ? -13.75 23.594 -5.332 1 92.69 292 THR A O 1
ATOM 2277 N N . VAL A 1 293 ? -12.406 22.875 -3.779 1 88.62 293 VAL A N 1
ATOM 2278 C CA . VAL A 1 293 ? -11.578 22.094 -4.691 1 88.62 293 VAL A CA 1
ATOM 2279 C C . VAL A 1 293 ? -11.461 20.656 -4.184 1 88.62 293 VAL A C 1
ATOM 2281 O O . VAL A 1 293 ? -11.289 20.422 -2.982 1 88.62 293 VAL A O 1
ATOM 2284 N N . LYS A 1 294 ? -11.516 19.703 -5.059 1 85.88 294 LYS A N 1
ATOM 2285 C CA . LYS A 1 294 ? -11.336 18.297 -4.668 1 85.88 294 LYS A CA 1
ATOM 2286 C C . LYS A 1 294 ? -9.867 18 -4.391 1 85.88 294 LYS A C 1
ATOM 2288 O O . LYS A 1 294 ? -8.984 18.422 -5.137 1 85.88 294 LYS A O 1
ATOM 2293 N N . GLY A 1 295 ? -9.688 17.219 -3.281 1 86.06 295 GLY A N 1
ATOM 2294 C CA . GLY A 1 295 ? -8.328 16.766 -3.025 1 86.06 295 GLY A CA 1
ATOM 2295 C C . GLY A 1 295 ? -7.82 17.156 -1.649 1 86.06 295 GLY A C 1
ATOM 2296 O O . GLY A 1 295 ? -8.438 17.953 -0.957 1 86.06 295 GLY A O 1
ATOM 2297 N N . ASP A 1 296 ? -6.625 16.656 -1.295 1 87.12 296 ASP A N 1
ATOM 2298 C CA . ASP A 1 296 ? -6.062 16.812 0.042 1 87.12 296 ASP A CA 1
ATOM 2299 C C . ASP A 1 296 ? -5.402 18.188 0.2 1 87.12 296 ASP A C 1
ATOM 2301 O O . ASP A 1 296 ? -5.492 18.812 1.264 1 87.12 296 ASP A O 1
ATOM 2305 N N . ASN A 1 297 ? -4.68 18.641 -0.813 1 93.81 297 ASN A N 1
ATOM 2306 C CA . ASN A 1 297 ? -3.965 19.906 -0.687 1 93.81 297 ASN A CA 1
ATOM 2307 C C . ASN A 1 297 ? -4.125 20.766 -1.938 1 93.81 297 ASN A C 1
ATOM 2309 O O . ASN A 1 297 ? -3.627 21.891 -1.988 1 93.81 297 ASN A O 1
ATOM 2313 N N . GLU A 1 298 ? -4.891 20.25 -2.898 1 93.56 298 GLU A N 1
ATOM 2314 C CA . GLU A 1 298 ? -5.098 21 -4.137 1 93.56 298 GLU A CA 1
ATOM 2315 C C . GLU A 1 298 ? -5.852 22.297 -3.885 1 93.56 298 GLU A C 1
ATOM 2317 O O . GLU A 1 298 ? -5.645 23.281 -4.586 1 93.56 298 GLU A O 1
ATOM 2322 N N . GLY A 1 299 ? -6.656 22.297 -2.879 1 94.19 299 GLY A N 1
ATOM 2323 C CA . GLY A 1 299 ? -7.488 23.469 -2.602 1 94.19 299 GLY A CA 1
ATOM 2324 C C . GLY A 1 299 ? -6.793 24.5 -1.746 1 94.19 299 GLY A C 1
ATOM 2325 O O . GLY A 1 299 ? -7.32 25.609 -1.551 1 94.19 299 GLY A O 1
ATOM 2326 N N . LEU A 1 300 ? -5.652 24.172 -1.162 1 97.88 300 LEU A N 1
ATOM 2327 C CA . LEU A 1 300 ? -4.926 25.156 -0.359 1 97.88 300 LEU A CA 1
ATOM 2328 C C . LEU A 1 300 ? -4.559 26.375 -1.194 1 97.88 300 LEU A C 1
ATOM 2330 O O . LEU A 1 300 ? -3.908 26.25 -2.236 1 97.88 300 LEU A O 1
ATOM 2334 N N . PRO A 1 301 ? -4.918 27.562 -0.749 1 98 301 PRO A N 1
ATOM 2335 C CA . PRO A 1 301 ? -4.789 28.75 -1.592 1 98 301 PRO A CA 1
ATOM 2336 C C . PRO A 1 301 ? -3.457 29.469 -1.396 1 98 301 PRO A C 1
ATOM 2338 O O . PRO A 1 301 ? -2.822 29.328 -0.349 1 98 301 PRO A O 1
ATOM 2341 N N . GLU A 1 302 ? -3.137 30.25 -2.42 1 98.12 302 GLU A N 1
ATOM 2342 C CA . GLU A 1 302 ? -2.096 31.25 -2.264 1 98.12 302 GLU A CA 1
ATOM 2343 C C . GLU A 1 302 ? -2.633 32.5 -1.56 1 98.12 302 GLU A C 1
ATOM 2345 O O . GLU A 1 302 ? -3.846 32.719 -1.521 1 98.12 302 GLU A O 1
ATOM 2350 N N . LEU A 1 303 ? -1.716 33.281 -1.041 1 98.06 303 LEU A N 1
ATOM 2351 C CA . LEU A 1 303 ? -2.078 34.469 -0.257 1 98.06 303 LEU A CA 1
ATOM 2352 C C . LEU A 1 303 ? -2.996 35.406 -1.052 1 98.06 303 LEU A C 1
ATOM 2354 O O . LEU A 1 303 ? -4.031 35.844 -0.545 1 98.06 303 LEU A O 1
ATOM 2358 N N . GLN A 1 304 ? -2.629 35.625 -2.285 1 98.06 304 GLN A N 1
ATOM 2359 C CA . GLN A 1 304 ? -3.41 36.531 -3.094 1 98.06 304 GLN A CA 1
ATOM 2360 C C . GLN A 1 304 ? -4.828 36.031 -3.312 1 98.06 304 GLN A C 1
ATOM 2362 O O . GLN A 1 304 ? -5.781 36.812 -3.361 1 98.06 304 GLN A O 1
ATOM 2367 N N . GLU A 1 305 ? -5.008 34.75 -3.449 1 97.75 305 GLU A N 1
ATOM 2368 C CA . GLU A 1 305 ? -6.328 34.156 -3.613 1 97.75 305 GLU A CA 1
ATOM 2369 C C . GLU A 1 305 ? -7.195 34.375 -2.377 1 97.75 305 GLU A C 1
ATOM 2371 O O . GLU A 1 305 ? -8.391 34.656 -2.492 1 97.75 305 GLU A O 1
ATOM 2376 N N . VAL A 1 306 ? -6.586 34.281 -1.239 1 98.12 306 VAL A N 1
ATOM 2377 C CA . VAL A 1 306 ? -7.305 34.5 0.012 1 98.12 306 VAL A CA 1
ATOM 2378 C C . VAL A 1 306 ? -7.75 35.969 0.114 1 98.12 306 VAL A C 1
ATOM 2380 O O . VAL A 1 306 ? -8.906 36.25 0.437 1 98.12 306 VAL A O 1
ATOM 2383 N N . LEU A 1 307 ? -6.832 36.844 -0.173 1 97.62 307 LEU A N 1
ATOM 2384 C CA . LEU A 1 307 ? -7.125 38.281 -0.099 1 97.62 307 LEU A CA 1
ATOM 2385 C C . LEU A 1 307 ? -8.219 38.656 -1.087 1 97.62 307 LEU A C 1
ATOM 2387 O O . LEU A 1 307 ? -9.141 39.406 -0.746 1 97.62 307 LEU A O 1
ATOM 2391 N N . ASP A 1 308 ? -8.141 38.125 -2.271 1 97 308 ASP A N 1
ATOM 2392 C CA . ASP A 1 308 ? -9.164 38.375 -3.283 1 97 308 ASP A CA 1
ATOM 2393 C C . ASP A 1 308 ? -10.523 37.844 -2.84 1 97 308 ASP A C 1
ATOM 2395 O O . ASP A 1 308 ? -11.547 38.5 -3.035 1 97 308 ASP A O 1
ATOM 2399 N N . PHE A 1 309 ? -10.508 36.719 -2.342 1 96.06 309 PHE A N 1
ATOM 2400 C CA . PHE A 1 309 ? -11.734 36.062 -1.863 1 96.06 309 PHE A CA 1
ATOM 2401 C C . PHE A 1 309 ? -12.391 36.906 -0.78 1 96.06 309 PHE A C 1
ATOM 2403 O O . PHE A 1 309 ? -13.602 37.156 -0.826 1 96.06 309 PHE A O 1
ATOM 2410 N N . MET A 1 310 ? -11.625 37.375 0.242 1 95.94 310 MET A N 1
ATOM 2411 C CA . MET A 1 310 ? -12.148 38.188 1.349 1 95.94 310 MET A CA 1
ATOM 2412 C C . MET A 1 310 ? -12.664 39.531 0.854 1 95.94 310 MET A C 1
ATOM 2414 O O . MET A 1 310 ? -13.695 40 1.314 1 95.94 310 MET A O 1
ATOM 2418 N N . ASN A 1 311 ? -11.945 40.094 -0.082 1 93.31 311 ASN A N 1
ATOM 2419 C CA . ASN A 1 311 ? -12.359 41.375 -0.641 1 93.31 311 ASN A CA 1
ATOM 2420 C C . ASN A 1 311 ? -13.656 41.281 -1.437 1 93.31 311 ASN A C 1
ATOM 2422 O O . ASN A 1 311 ? -14.5 42.156 -1.392 1 93.31 311 ASN A O 1
ATOM 2426 N N . ASN A 1 312 ? -13.734 40.219 -2.182 1 89.19 312 ASN A N 1
ATOM 2427 C CA . ASN A 1 312 ? -14.945 40 -2.965 1 89.19 312 ASN A CA 1
ATOM 2428 C C . ASN A 1 312 ? -16.156 39.781 -2.068 1 89.19 312 ASN A C 1
ATOM 2430 O O . ASN A 1 312 ? -17.266 40.25 -2.377 1 89.19 312 ASN A O 1
ATOM 2434 N N . LYS A 1 313 ? -16.016 39.062 -1.06 1 84.12 313 LYS A N 1
ATOM 2435 C CA . LYS A 1 313 ? -17.109 38.812 -0.138 1 84.12 313 LYS A CA 1
ATOM 2436 C C . LYS A 1 313 ? -17.5 40.062 0.629 1 84.12 313 LYS A C 1
ATOM 2438 O O . LYS A 1 313 ? -18.688 40.281 0.934 1 84.12 313 LYS A O 1
ATOM 2443 N N . LYS A 1 314 ? -16.562 40.875 0.888 1 78.12 314 LYS A N 1
ATOM 2444 C CA . LYS A 1 314 ? -16.875 42.156 1.519 1 78.12 314 LYS A CA 1
ATOM 2445 C C . LYS A 1 314 ? -17.672 43.062 0.581 1 78.12 314 LYS A C 1
ATOM 2447 O O . LYS A 1 314 ? -18.594 43.75 1.017 1 78.12 314 LYS A O 1
ATOM 2452 N N . ALA A 1 315 ? -17.312 42.969 -0.621 1 76.31 315 ALA A N 1
ATOM 2453 C CA . ALA A 1 315 ? -17.969 43.812 -1.608 1 76.31 315 ALA A CA 1
ATOM 2454 C C . ALA A 1 315 ? -19.422 43.375 -1.804 1 76.31 315 ALA A C 1
ATOM 2456 O O . ALA A 1 315 ? -20.297 44.219 -2.012 1 76.31 315 ALA A O 1
ATOM 2457 N N . ILE A 1 316 ? -19.672 42.156 -1.669 1 73.31 316 ILE A N 1
ATOM 2458 C CA . ILE A 1 316 ? -21.016 41.656 -1.859 1 73.31 316 ILE A CA 1
ATOM 2459 C C . ILE A 1 316 ? -21.859 41.938 -0.617 1 73.31 316 ILE A C 1
ATOM 2461 O O . ILE A 1 316 ? -23.047 42.219 -0.721 1 73.31 316 ILE A O 1
ATOM 2465 N N . GLU A 1 317 ? -21.375 41.844 0.512 1 65 317 GLU A N 1
ATOM 2466 C CA . GLU A 1 317 ? -22.078 42.094 1.764 1 65 317 GLU A CA 1
ATOM 2467 C C . GLU A 1 317 ? -22.406 43.562 1.934 1 65 317 GLU A C 1
ATOM 2469 O O . GLU A 1 317 ? -23.297 43.938 2.701 1 65 317 GLU A O 1
ATOM 2474 N N . ARG A 1 318 ? -21.828 44.594 1.083 1 59.16 318 ARG A N 1
ATOM 2475 C CA . ARG A 1 318 ? -22.172 46 1.061 1 59.16 318 ARG A CA 1
ATOM 2476 C C . ARG A 1 318 ? -23.281 46.281 0.051 1 59.16 318 ARG A C 1
ATOM 2478 O O . ARG A 1 318 ? -23.312 45.688 -1.027 1 59.16 318 ARG A O 1
ATOM 2485 N N . MET B 1 1 ? -19.469 -39.719 -15.57 1 36.34 1 MET B N 1
ATOM 2486 C CA . MET B 1 1 ? -19.031 -38.344 -15.859 1 36.34 1 MET B CA 1
ATOM 2487 C C . MET B 1 1 ? -17.609 -38.125 -15.336 1 36.34 1 MET B C 1
ATOM 2489 O O . MET B 1 1 ? -17.359 -38.219 -14.141 1 36.34 1 MET B O 1
ATOM 2493 N N . THR B 1 2 ? -16.562 -38.531 -15.984 1 46.56 2 THR B N 1
ATOM 2494 C CA . THR B 1 2 ? -15.188 -38.625 -15.5 1 46.56 2 THR B CA 1
ATOM 2495 C C . THR B 1 2 ? -14.781 -37.344 -14.781 1 46.56 2 THR B C 1
ATOM 2497 O O . THR B 1 2 ? -14.859 -36.25 -15.359 1 46.56 2 THR B O 1
ATOM 2500 N N . THR B 1 3 ? -14.898 -37.25 -13.414 1 66.94 3 THR B N 1
ATOM 2501 C CA . THR B 1 3 ? -14.68 -36.062 -12.594 1 66.94 3 THR B CA 1
ATOM 2502 C C . THR B 1 3 ? -13.328 -35.406 -12.906 1 66.94 3 THR B C 1
ATOM 2504 O O . THR B 1 3 ? -12.328 -36.125 -13.039 1 66.94 3 THR B O 1
ATOM 2507 N N . ASN B 1 4 ? -13.258 -34.156 -13.461 1 88.75 4 ASN B N 1
ATOM 2508 C CA . ASN B 1 4 ? -12.023 -33.438 -13.758 1 88.75 4 ASN B CA 1
ATOM 2509 C C . ASN B 1 4 ? -11.07 -33.469 -12.562 1 88.75 4 ASN B C 1
ATOM 2511 O O . ASN B 1 4 ? -11.492 -33.281 -11.422 1 88.75 4 ASN B O 1
ATOM 2515 N N . PRO B 1 5 ? -9.867 -33.875 -12.828 1 95.75 5 PRO B N 1
ATOM 2516 C CA . PRO B 1 5 ? -8.891 -33.906 -11.734 1 95.75 5 PRO B CA 1
ATOM 2517 C C . PRO B 1 5 ? -8.797 -32.594 -10.969 1 95.75 5 PRO B C 1
ATOM 2519 O O . PRO B 1 5 ? -9.023 -31.531 -11.547 1 95.75 5 PRO B O 1
ATOM 2522 N N . THR B 1 6 ? -8.547 -32.688 -9.688 1 98 6 THR B N 1
ATOM 2523 C CA . THR B 1 6 ? -8.43 -31.516 -8.82 1 98 6 THR B CA 1
ATOM 2524 C C . THR B 1 6 ? -6.961 -31.203 -8.531 1 98 6 THR B C 1
ATOM 2526 O O . THR B 1 6 ? -6.207 -32.094 -8.117 1 98 6 THR B O 1
ATOM 2529 N N . VAL B 1 7 ? -6.59 -30 -8.82 1 98.69 7 VAL B N 1
ATOM 2530 C CA . VAL B 1 7 ? -5.262 -29.516 -8.469 1 98.69 7 VAL B CA 1
ATOM 2531 C C . VAL B 1 7 ? -5.352 -28.609 -7.238 1 98.69 7 VAL B C 1
ATOM 2533 O O . VAL B 1 7 ? -6.301 -27.844 -7.094 1 98.69 7 VAL B O 1
ATOM 2536 N N . PHE B 1 8 ? -4.371 -28.688 -6.34 1 98.81 8 PHE B N 1
ATOM 2537 C CA . PHE B 1 8 ? -4.297 -27.875 -5.141 1 98.81 8 PHE B CA 1
ATOM 2538 C C . PHE B 1 8 ? -3.031 -27.016 -5.145 1 98.81 8 PHE B C 1
ATOM 2540 O O . PHE B 1 8 ? -1.96 -27.484 -5.531 1 98.81 8 PHE B O 1
ATOM 2547 N N . THR B 1 9 ? -3.164 -25.812 -4.785 1 98.88 9 THR B N 1
ATOM 2548 C CA . THR B 1 9 ? -2.006 -24.953 -4.535 1 98.88 9 THR B CA 1
ATOM 2549 C C . THR B 1 9 ? -2.264 -24.031 -3.348 1 98.88 9 THR B C 1
ATOM 2551 O O . THR B 1 9 ? -3.4 -23.906 -2.883 1 98.88 9 THR B O 1
ATOM 2554 N N . LEU B 1 10 ? -1.236 -23.484 -2.758 1 98.5 10 LEU B N 1
ATOM 2555 C CA . LEU B 1 10 ? -1.37 -22.562 -1.64 1 98.5 10 LEU B CA 1
ATOM 2556 C C . LEU B 1 10 ? -0.352 -21.422 -1.745 1 98.5 10 LEU B C 1
ATOM 2558 O O . LEU B 1 10 ? 0.797 -21.656 -2.131 1 98.5 10 LEU B O 1
ATOM 2562 N N . GLY B 1 11 ? -0.797 -20.266 -1.501 1 97.88 11 GLY B N 1
ATOM 2563 C CA . GLY B 1 11 ? 0.082 -19.109 -1.549 1 97.88 11 GLY B CA 1
ATOM 2564 C C . GLY B 1 11 ? -0.666 -17.781 -1.528 1 97.88 11 GLY B C 1
ATOM 2565 O O . GLY B 1 11 ? -1.886 -17.766 -1.357 1 97.88 11 GLY B O 1
ATOM 2566 N N . ASP B 1 12 ? 0.106 -16.75 -1.677 1 95.56 12 ASP B N 1
ATOM 2567 C CA . ASP B 1 12 ? -0.375 -15.375 -1.528 1 95.56 12 ASP B CA 1
ATOM 2568 C C . ASP B 1 12 ? -1.004 -14.867 -2.824 1 95.56 12 ASP B C 1
ATOM 2570 O O . ASP B 1 12 ? -0.772 -15.438 -3.895 1 95.56 12 ASP B O 1
ATOM 2574 N N . ALA B 1 13 ? -1.928 -13.961 -2.74 1 97.31 13 ALA B N 1
ATOM 2575 C CA . ALA B 1 13 ? -2.41 -13.125 -3.84 1 97.31 13 ALA B CA 1
ATOM 2576 C C . ALA B 1 13 ? -2.254 -11.648 -3.516 1 97.31 13 ALA B C 1
ATOM 2578 O O . ALA B 1 13 ? -2.248 -11.258 -2.346 1 97.31 13 ALA B O 1
ATOM 2579 N N . LEU B 1 14 ? -2.076 -10.883 -4.551 1 97.38 14 LEU B N 1
ATOM 2580 C CA . LEU B 1 14 ? -1.875 -9.445 -4.395 1 97.38 14 LEU B CA 1
ATOM 2581 C C . LEU B 1 14 ? -2.805 -8.664 -5.32 1 97.38 14 LEU B C 1
ATOM 2583 O O . LEU B 1 14 ? -3.131 -9.125 -6.414 1 97.38 14 LEU B O 1
ATOM 2587 N N . VAL B 1 15 ? -3.223 -7.527 -4.828 1 97.94 15 VAL B N 1
ATOM 2588 C CA . VAL B 1 15 ? -3.691 -6.527 -5.777 1 97.94 15 VAL B CA 1
ATOM 2589 C C . VAL B 1 15 ? -2.5 -5.891 -6.488 1 97.94 15 VAL B C 1
ATOM 2591 O O . VAL B 1 15 ? -1.554 -5.434 -5.84 1 97.94 15 VAL B O 1
ATOM 2594 N N . THR B 1 16 ? -2.555 -5.957 -7.762 1 97.25 16 THR B N 1
ATOM 2595 C CA . THR B 1 16 ? -1.477 -5.391 -8.562 1 97.25 16 THR B CA 1
ATOM 2596 C C . THR B 1 16 ? -1.917 -4.082 -9.211 1 97.25 16 THR B C 1
ATOM 2598 O O . THR B 1 16 ? -2.971 -4.02 -9.852 1 97.25 16 THR B O 1
ATOM 2601 N N . PHE B 1 17 ? -1.083 -3.061 -9.062 1 97.69 17 PHE B N 1
ATOM 2602 C CA . PHE B 1 17 ? -1.36 -1.769 -9.68 1 97.69 17 PHE B CA 1
ATOM 2603 C C . PHE B 1 17 ? -0.427 -1.52 -10.852 1 97.69 17 PHE B C 1
ATOM 2605 O O . PHE B 1 17 ? 0.775 -1.318 -10.672 1 97.69 17 PHE B O 1
ATOM 2612 N N . ASN B 1 18 ? -1.008 -1.52 -12.031 1 96.12 18 ASN B N 1
ATOM 2613 C CA . ASN B 1 18 ? -0.278 -1.248 -13.266 1 96.12 18 ASN B CA 1
ATOM 2614 C C . ASN B 1 18 ? -0.287 0.239 -13.602 1 96.12 18 ASN B C 1
ATOM 2616 O O . ASN B 1 18 ? -1.344 0.873 -13.609 1 96.12 18 ASN B O 1
ATOM 2620 N N . PRO B 1 19 ? 0.866 0.755 -13.93 1 96.69 19 PRO B N 1
ATOM 2621 C CA . PRO B 1 19 ? 0.95 2.186 -14.234 1 96.69 19 PRO B CA 1
ATOM 2622 C C . PRO B 1 19 ? 0.298 2.549 -15.562 1 96.69 19 PRO B C 1
ATOM 2624 O O . PRO B 1 19 ? 0.346 1.762 -16.516 1 96.69 19 PRO B O 1
ATOM 2627 N N . SER B 1 20 ? -0.244 3.734 -15.664 1 95 20 SER B N 1
ATOM 2628 C CA . SER B 1 20 ? -0.846 4.23 -16.891 1 95 20 SER B CA 1
ATOM 2629 C C . SER B 1 20 ? 0.22 4.688 -17.891 1 95 20 SER B C 1
ATOM 2631 O O . SER B 1 20 ? -0.066 4.883 -19.078 1 95 20 SER B O 1
ATOM 2633 N N . GLU B 1 21 ? 1.392 4.93 -17.344 1 94.19 21 GLU B N 1
ATOM 2634 C CA . GLU B 1 21 ? 2.504 5.402 -18.172 1 94.19 21 GLU B CA 1
ATOM 2635 C C . GLU B 1 21 ? 3.781 4.629 -17.859 1 94.19 21 GLU B C 1
ATOM 2637 O O . GLU B 1 21 ? 3.932 4.07 -16.781 1 94.19 21 GLU B O 1
ATOM 2642 N N . THR B 1 22 ? 4.621 4.582 -18.875 1 92.75 22 THR B N 1
ATOM 2643 C CA . THR B 1 22 ? 5.918 3.949 -18.672 1 92.75 22 THR B CA 1
ATOM 2644 C C . THR B 1 22 ? 6.883 4.906 -17.969 1 92.75 22 THR B C 1
ATOM 2646 O O . THR B 1 22 ? 6.684 6.121 -18 1 92.75 22 THR B O 1
ATOM 2649 N N . GLY B 1 23 ? 7.902 4.395 -17.328 1 93.12 23 GLY B N 1
ATOM 2650 C CA . GLY B 1 23 ? 8.914 5.191 -16.656 1 93.12 23 GLY B CA 1
ATOM 2651 C C . GLY B 1 23 ? 8.875 5.055 -15.148 1 93.12 23 GLY B C 1
ATOM 2652 O O . GLY B 1 23 ? 8.133 4.23 -14.617 1 93.12 23 GLY B O 1
ATOM 2653 N N . PRO B 1 24 ? 9.719 5.879 -14.477 1 94.06 24 PRO B N 1
ATOM 2654 C CA . PRO B 1 24 ? 9.758 5.816 -13.016 1 94.06 24 PRO B CA 1
ATOM 2655 C C . PRO B 1 24 ? 8.406 6.117 -12.375 1 94.06 24 PRO B C 1
ATOM 2657 O O . PRO B 1 24 ? 7.691 7.016 -12.828 1 94.06 24 PRO B O 1
ATOM 2660 N N . LEU B 1 25 ? 8.094 5.398 -11.312 1 95.06 25 LEU B N 1
ATOM 2661 C CA . LEU B 1 25 ? 6.789 5.484 -10.664 1 95.06 25 LEU B CA 1
ATOM 2662 C C . LEU B 1 25 ? 6.555 6.879 -10.102 1 95.06 25 LEU B C 1
ATOM 2664 O O . LEU B 1 25 ? 5.41 7.324 -9.984 1 95.06 25 LEU B O 1
ATOM 2668 N N . ARG B 1 26 ? 7.629 7.578 -9.719 1 95.06 26 ARG B N 1
ATOM 2669 C CA . ARG B 1 26 ? 7.457 8.898 -9.133 1 95.06 26 ARG B CA 1
ATOM 2670 C C . ARG B 1 26 ? 6.73 9.836 -10.086 1 95.06 26 ARG B C 1
ATOM 2672 O O . ARG B 1 26 ? 6.094 10.805 -9.656 1 95.06 26 ARG B O 1
ATOM 2679 N N . TYR B 1 27 ? 6.734 9.531 -11.406 1 94.69 27 TYR B N 1
ATOM 2680 C CA . TYR B 1 27 ? 6.133 10.414 -12.406 1 94.69 27 TYR B CA 1
ATOM 2681 C C . TYR B 1 27 ? 4.789 9.859 -12.875 1 94.69 27 TYR B C 1
ATOM 2683 O O . TYR B 1 27 ? 4.105 10.492 -13.688 1 94.69 27 TYR B O 1
ATOM 2691 N N . VAL B 1 28 ? 4.434 8.641 -12.453 1 95.75 28 VAL B N 1
ATOM 2692 C CA . VAL B 1 28 ? 3.176 8.023 -12.852 1 95.75 28 VAL B CA 1
ATOM 2693 C C . VAL B 1 28 ? 2.025 8.625 -12.047 1 95.75 28 VAL B C 1
ATOM 2695 O O . VAL B 1 28 ? 2.105 8.727 -10.82 1 95.75 28 VAL B O 1
ATOM 2698 N N . GLN B 1 29 ? 0.923 8.922 -12.68 1 95.81 29 GLN B N 1
ATOM 2699 C CA . GLN B 1 29 ? -0.142 9.664 -12.016 1 95.81 29 GLN B CA 1
ATOM 2700 C C . GLN B 1 29 ? -1.344 8.766 -11.734 1 95.81 29 GLN B C 1
ATOM 2702 O O . GLN B 1 29 ? -2.199 9.102 -10.914 1 95.81 29 GLN B O 1
ATOM 2707 N N . SER B 1 30 ? -1.408 7.688 -12.484 1 97.5 30 SER B N 1
ATOM 2708 C CA . SER B 1 30 ? -2.578 6.836 -12.305 1 97.5 30 SER B CA 1
ATOM 2709 C C . SER B 1 30 ? -2.221 5.363 -12.484 1 97.5 30 SER B C 1
ATOM 2711 O O . SER B 1 30 ? -1.202 5.039 -13.102 1 97.5 30 SER B O 1
ATOM 2713 N N . PHE B 1 31 ? -3.057 4.508 -11.969 1 98.06 31 PHE B N 1
ATOM 2714 C CA . PHE B 1 31 ? -2.816 3.07 -11.961 1 98.06 31 PHE B CA 1
ATOM 2715 C C . PHE B 1 31 ? -4.109 2.305 -12.211 1 98.06 31 PHE B C 1
ATOM 2717 O O . PHE B 1 31 ? -5.184 2.74 -11.797 1 98.06 31 PHE B O 1
ATOM 2724 N N . ALA B 1 32 ? -3.959 1.177 -12.867 1 97.25 32 ALA B N 1
ATOM 2725 C CA . ALA B 1 32 ? -5.055 0.227 -13.031 1 97.25 32 ALA B CA 1
ATOM 2726 C C . ALA B 1 32 ? -4.922 -0.941 -12.062 1 97.25 32 ALA B C 1
ATOM 2728 O O . ALA B 1 32 ? -3.83 -1.484 -11.875 1 97.25 32 ALA B O 1
ATOM 2729 N N . LYS B 1 33 ? -6.004 -1.273 -11.43 1 97.31 33 LYS B N 1
ATOM 2730 C CA . LYS B 1 33 ? -6.035 -2.332 -10.43 1 97.31 33 LYS B CA 1
ATOM 2731 C C . LYS B 1 33 ? -6.262 -3.695 -11.078 1 97.31 33 LYS B C 1
ATOM 2733 O O . LYS B 1 33 ? -7.191 -3.867 -11.867 1 97.31 33 LYS B O 1
ATOM 2738 N N . LYS B 1 34 ? -5.414 -4.633 -10.75 1 96.31 34 LYS B N 1
ATOM 2739 C CA . LYS B 1 34 ? -5.504 -6.031 -11.156 1 96.31 34 LYS B CA 1
ATOM 2740 C C . LYS B 1 34 ? -5.25 -6.965 -9.977 1 96.31 34 LYS B C 1
ATOM 2742 O O . LYS B 1 34 ? -5.074 -6.512 -8.844 1 96.31 34 LYS B O 1
ATOM 2747 N N . ALA B 1 35 ? -5.434 -8.219 -10.188 1 96.62 35 ALA B N 1
ATOM 2748 C CA . ALA B 1 35 ? -5.086 -9.227 -9.195 1 96.62 35 ALA B CA 1
ATOM 2749 C C . ALA B 1 35 ? -4.043 -10.195 -9.742 1 96.62 35 ALA B C 1
ATOM 2751 O O . ALA B 1 35 ? -4.055 -10.531 -10.93 1 96.62 35 ALA B O 1
ATOM 2752 N N . GLY B 1 36 ? -3.158 -10.617 -8.898 1 95.44 36 GLY B N 1
ATOM 2753 C CA . GLY B 1 36 ? -2.141 -11.562 -9.328 1 95.44 36 GLY B CA 1
ATOM 2754 C C . GLY B 1 36 ? -1.527 -12.336 -8.18 1 95.44 36 GLY B C 1
ATOM 2755 O O . GLY B 1 36 ? -2.033 -12.297 -7.055 1 95.44 36 GLY B O 1
ATOM 2756 N N . GLY B 1 37 ? -0.422 -12.984 -8.555 1 96 37 GLY B N 1
ATOM 2757 C CA . GLY B 1 37 ? 0.264 -13.93 -7.695 1 96 37 GLY B CA 1
ATOM 2758 C C . GLY B 1 37 ? 0.538 -15.258 -8.375 1 96 37 GLY B C 1
ATOM 2759 O O . GLY B 1 37 ? -0.297 -15.758 -9.133 1 96 37 GLY B O 1
ATOM 2760 N N . ALA B 1 38 ? 1.652 -15.797 -8.008 1 96.62 38 ALA B N 1
ATOM 2761 C CA . ALA B 1 38 ? 2.111 -16.984 -8.711 1 96.62 38 ALA B CA 1
ATOM 2762 C C . ALA B 1 38 ? 1.108 -18.125 -8.562 1 96.62 38 ALA B C 1
ATOM 2764 O O . ALA B 1 38 ? 0.638 -18.688 -9.562 1 96.62 38 ALA B O 1
ATOM 2765 N N . GLU B 1 39 ? 0.729 -18.469 -7.34 1 97.94 39 GLU B N 1
ATOM 2766 C CA . GLU B 1 39 ? -0.163 -19.594 -7.102 1 97.94 39 GLU B CA 1
ATOM 2767 C C . GLU B 1 39 ? -1.577 -19.297 -7.586 1 97.94 39 GLU B C 1
ATOM 2769 O O . GLU B 1 39 ? -2.26 -20.188 -8.109 1 97.94 39 GLU B O 1
ATOM 2774 N N . LEU B 1 40 ? -1.974 -18.047 -7.406 1 98.44 40 LEU B N 1
ATOM 2775 C CA . LEU B 1 40 ? -3.281 -17.672 -7.934 1 98.44 40 LEU B CA 1
ATOM 2776 C C . LEU B 1 40 ? -3.307 -17.797 -9.453 1 98.44 40 LEU B C 1
ATOM 2778 O O . LEU B 1 40 ? -4.258 -18.328 -10.023 1 98.44 40 LEU B O 1
ATOM 2782 N N . ASN B 1 41 ? -2.305 -17.281 -10.109 1 98.25 41 ASN B N 1
ATOM 2783 C CA . ASN B 1 41 ? -2.211 -17.375 -11.562 1 98.25 41 ASN B CA 1
ATOM 2784 C C . ASN B 1 41 ? -2.25 -18.812 -12.039 1 98.25 41 ASN B C 1
ATOM 2786 O O . ASN B 1 41 ? -2.938 -19.141 -13.008 1 98.25 41 ASN B O 1
ATOM 2790 N N . PHE B 1 42 ? -1.532 -19.641 -11.328 1 98.62 42 PHE B N 1
ATOM 2791 C CA . PHE B 1 42 ? -1.532 -21.062 -11.641 1 98.62 42 PHE B CA 1
ATOM 2792 C C . PHE B 1 42 ? -2.934 -21.656 -11.508 1 98.62 42 PHE B C 1
ATOM 2794 O O . PHE B 1 42 ? -3.398 -22.375 -12.398 1 98.62 42 PHE B O 1
ATOM 2801 N N . ALA B 1 43 ? -3.572 -21.344 -10.414 1 98.81 43 ALA B N 1
ATOM 2802 C CA . ALA B 1 43 ? -4.922 -21.844 -10.164 1 98.81 43 ALA B CA 1
ATOM 2803 C C . ALA B 1 43 ? -5.887 -21.391 -11.258 1 98.81 43 ALA B C 1
ATOM 2805 O O . ALA B 1 43 ? -6.719 -22.172 -11.727 1 98.81 43 ALA B O 1
ATOM 2806 N N . ILE B 1 44 ? -5.785 -20.141 -11.664 1 98.69 44 ILE B N 1
ATOM 2807 C CA . ILE B 1 44 ? -6.613 -19.594 -12.734 1 98.69 44 ILE B CA 1
ATOM 2808 C C . ILE B 1 44 ? -6.336 -20.344 -14.031 1 98.69 44 ILE B C 1
ATOM 2810 O O . ILE B 1 44 ? -7.266 -20.734 -14.742 1 98.69 44 ILE B O 1
ATOM 2814 N N . GLY B 1 45 ? -5.051 -20.516 -14.328 1 98.69 45 GLY B N 1
ATOM 2815 C CA . GLY B 1 45 ? -4.684 -21.25 -15.531 1 98.69 45 GLY B CA 1
ATOM 2816 C C . GLY B 1 45 ? -5.27 -22.641 -15.57 1 98.69 45 GLY B C 1
ATOM 2817 O O . GLY B 1 45 ? -5.801 -23.078 -16.594 1 98.69 45 GLY B O 1
ATOM 2818 N N . CYS B 1 46 ? -5.203 -23.344 -14.477 1 98.75 46 CYS B N 1
ATOM 2819 C CA . CYS B 1 46 ? -5.77 -24.688 -14.383 1 98.75 46 CYS B CA 1
ATOM 2820 C C . CYS B 1 46 ? -7.277 -24.656 -14.602 1 98.75 46 CYS B C 1
ATOM 2822 O O . CYS B 1 46 ? -7.816 -25.469 -15.359 1 98.75 46 CYS B O 1
ATOM 2824 N N . ALA B 1 47 ? -7.922 -23.734 -13.922 1 98.56 47 ALA B N 1
ATOM 2825 C CA . ALA B 1 47 ? -9.375 -23.625 -14.031 1 98.56 47 ALA B CA 1
ATOM 2826 C C . ALA B 1 47 ? -9.797 -23.359 -15.477 1 98.56 47 ALA B C 1
ATOM 2828 O O . ALA B 1 47 ? -10.727 -24 -15.984 1 98.56 47 ALA B O 1
ATOM 2829 N N . ARG B 1 48 ? -9.156 -22.5 -16.141 1 98.5 48 ARG B N 1
ATOM 2830 C CA . ARG B 1 48 ? -9.5 -22.125 -17.5 1 98.5 48 ARG B CA 1
ATOM 2831 C C . ARG B 1 48 ? -9.258 -23.281 -18.469 1 98.5 48 ARG B C 1
ATOM 2833 O O . ARG B 1 48 ? -9.906 -23.391 -19.516 1 98.5 48 ARG B O 1
ATOM 2840 N N . LEU B 1 49 ? -8.359 -24.172 -18.109 1 98.44 49 LEU B N 1
ATOM 2841 C CA . LEU B 1 49 ? -8.078 -25.344 -18.922 1 98.44 49 LEU B CA 1
ATOM 2842 C C . LEU B 1 49 ? -9.062 -26.469 -18.609 1 98.44 49 LEU B C 1
ATOM 2844 O O . LEU B 1 49 ? -8.977 -27.562 -19.188 1 98.44 49 LEU B O 1
ATOM 2848 N N . GLY B 1 50 ? -9.945 -26.25 -17.625 1 97.75 50 GLY B N 1
ATOM 2849 C CA . GLY B 1 50 ? -11.008 -27.203 -17.344 1 97.75 50 GLY B CA 1
ATOM 2850 C C . GLY B 1 50 ? -10.727 -28.078 -16.141 1 97.75 50 GLY B C 1
ATOM 2851 O O . GLY B 1 50 ? -11.516 -28.969 -15.812 1 97.75 50 GLY B O 1
ATOM 2852 N N . LEU B 1 51 ? -9.664 -27.859 -15.453 1 98.31 51 LEU B N 1
ATOM 2853 C CA . LEU B 1 51 ? -9.367 -28.609 -14.234 1 98.31 51 LEU B CA 1
ATOM 2854 C C . LEU B 1 51 ? -10.117 -28.016 -13.047 1 98.31 51 LEU B C 1
ATOM 2856 O O . LEU B 1 51 ? -10.5 -26.844 -13.062 1 98.31 51 LEU B O 1
ATOM 2860 N N . GLN B 1 52 ? -10.359 -28.859 -12.07 1 98.19 52 GLN B N 1
ATOM 2861 C CA . GLN B 1 52 ? -10.766 -28.328 -10.766 1 98.19 52 GLN B CA 1
ATOM 2862 C C . GLN B 1 52 ? -9.562 -27.781 -10 1 98.19 52 GLN B C 1
ATOM 2864 O O . GLN B 1 52 ? -8.508 -28.422 -9.953 1 98.19 52 GLN B O 1
ATOM 2869 N N . SER B 1 53 ? -9.68 -26.609 -9.547 1 98.25 53 SER B N 1
ATOM 2870 C CA . SER B 1 53 ? -8.578 -25.953 -8.844 1 98.25 53 SER B CA 1
ATOM 2871 C C . SER B 1 53 ? -8.992 -25.531 -7.438 1 98.25 53 SER B C 1
ATOM 2873 O O . SER B 1 53 ? -10.008 -24.859 -7.262 1 98.25 53 SER B O 1
ATOM 2875 N N . LYS B 1 54 ? -8.281 -26 -6.469 1 98.69 54 LYS B N 1
ATOM 2876 C CA . LYS B 1 54 ? -8.445 -25.609 -5.074 1 98.69 54 LYS B CA 1
ATOM 2877 C C . LYS B 1 54 ? -7.281 -24.75 -4.602 1 98.69 54 LYS B C 1
ATOM 2879 O O . LYS B 1 54 ? -6.117 -25.125 -4.777 1 98.69 54 LYS B O 1
ATOM 2884 N N . TRP B 1 55 ? -7.594 -23.594 -4.031 1 98.75 55 TRP B N 1
ATOM 2885 C CA . TRP B 1 55 ? -6.582 -22.609 -3.635 1 98.75 55 TRP B CA 1
ATOM 2886 C C . TRP B 1 55 ? -6.707 -22.281 -2.152 1 98.75 55 TRP B C 1
ATOM 2888 O O . TRP B 1 55 ? -7.785 -21.922 -1.677 1 98.75 55 TRP B O 1
ATOM 2898 N N . MET B 1 56 ? -5.641 -22.516 -1.422 1 98.81 56 MET B N 1
ATOM 2899 C CA . MET B 1 56 ? -5.578 -22.078 -0.03 1 98.81 56 MET B CA 1
ATOM 2900 C C . MET B 1 56 ? -4.809 -20.766 0.094 1 98.81 56 MET B C 1
ATOM 2902 O O . MET B 1 56 ? -3.699 -20.641 -0.429 1 98.81 56 MET B O 1
ATOM 2906 N N . SER B 1 57 ? -5.422 -19.812 0.729 1 98.75 57 SER B N 1
ATOM 2907 C CA . SER B 1 57 ? -4.789 -18.516 0.921 1 98.75 57 SER B CA 1
ATOM 2908 C C . SER B 1 57 ? -5.41 -17.766 2.096 1 98.75 57 SER B C 1
ATOM 2910 O O . SER B 1 57 ? -6.32 -18.266 2.75 1 98.75 57 SER B O 1
ATOM 2912 N N . ARG B 1 58 ? -4.777 -16.672 2.479 1 98.81 58 ARG B N 1
ATOM 2913 C CA . ARG B 1 58 ? -5.297 -15.688 3.416 1 98.81 58 ARG B CA 1
ATOM 2914 C C . ARG B 1 58 ? -5.316 -14.297 2.787 1 98.81 58 ARG B C 1
ATOM 2916 O O . ARG B 1 58 ? -4.352 -13.891 2.139 1 98.81 58 ARG B O 1
ATOM 2923 N N . LEU B 1 59 ? -6.457 -13.68 2.916 1 98.62 59 LEU B N 1
ATOM 2924 C CA . LEU B 1 59 ? -6.641 -12.305 2.443 1 98.62 59 LEU B CA 1
ATOM 2925 C C . LEU B 1 59 ? -7.023 -11.383 3.594 1 98.62 59 LEU B C 1
ATOM 2927 O O . LEU B 1 59 ? -7.574 -11.836 4.602 1 98.62 59 LEU B O 1
ATOM 2931 N N . GLY B 1 60 ? -6.645 -10.109 3.434 1 98.25 60 GLY B N 1
ATOM 2932 C CA . GLY B 1 60 ? -7.172 -9.164 4.406 1 98.25 60 GLY B CA 1
ATOM 2933 C C . GLY B 1 60 ? -8.688 -9.086 4.398 1 98.25 60 GLY B C 1
ATOM 2934 O O . GLY B 1 60 ? -9.32 -9.242 3.354 1 98.25 60 GLY B O 1
ATOM 2935 N N . ASN B 1 61 ? -9.281 -8.906 5.582 1 97.88 61 ASN B N 1
ATOM 2936 C CA . ASN B 1 61 ? -10.711 -8.602 5.637 1 97.88 61 ASN B CA 1
ATOM 2937 C C . ASN B 1 61 ? -10.984 -7.152 5.25 1 97.88 61 ASN B C 1
ATOM 2939 O O . ASN B 1 61 ? -11.422 -6.355 6.082 1 97.88 61 ASN B O 1
ATOM 2943 N N . ASP B 1 62 ? -10.789 -6.844 4.031 1 97 62 ASP B N 1
ATOM 2944 C CA . ASP B 1 62 ? -10.914 -5.512 3.451 1 97 62 ASP B CA 1
ATOM 2945 C C . ASP B 1 62 ? -11.445 -5.582 2.02 1 97 62 ASP B C 1
ATOM 2947 O O . ASP B 1 62 ? -11.758 -6.668 1.521 1 97 62 ASP B O 1
ATOM 2951 N N . GLU B 1 63 ? -11.609 -4.453 1.387 1 96.94 63 GLU B N 1
ATOM 2952 C CA . GLU B 1 63 ? -12.242 -4.387 0.073 1 96.94 63 GLU B CA 1
ATOM 2953 C C . GLU B 1 63 ? -11.375 -5.055 -0.991 1 96.94 63 GLU B C 1
ATOM 2955 O O . GLU B 1 63 ? -11.898 -5.668 -1.926 1 96.94 63 GLU B O 1
ATOM 2960 N N . PHE B 1 64 ? -10.094 -4.914 -0.864 1 98.06 64 PHE B N 1
ATOM 2961 C CA . PHE B 1 64 ? -9.195 -5.535 -1.835 1 98.06 64 PHE B CA 1
ATOM 2962 C C . PHE B 1 64 ? -9.242 -7.051 -1.718 1 98.06 64 PHE B C 1
ATOM 2964 O O . PHE B 1 64 ? -9.297 -7.758 -2.727 1 98.06 64 PHE B O 1
ATOM 2971 N N . GLY B 1 65 ? -9.188 -7.504 -0.446 1 98.44 65 GLY B N 1
ATOM 2972 C CA . GLY B 1 65 ? -9.328 -8.938 -0.23 1 98.44 65 GLY B CA 1
ATOM 2973 C C . GLY B 1 65 ? -10.625 -9.5 -0.784 1 98.44 65 GLY B C 1
ATOM 2974 O O . GLY B 1 65 ? -10.617 -10.531 -1.457 1 98.44 65 GLY B O 1
ATOM 2975 N N . LYS B 1 66 ? -11.695 -8.836 -0.542 1 98.31 66 LYS B N 1
ATOM 2976 C CA . LYS B 1 66 ? -13 -9.25 -1.059 1 98.31 66 LYS B CA 1
ATOM 2977 C C . LYS B 1 66 ? -13 -9.273 -2.584 1 98.31 66 LYS B C 1
ATOM 2979 O O . LYS B 1 66 ? -13.617 -10.148 -3.195 1 98.31 66 LYS B O 1
ATOM 2984 N N . GLY B 1 67 ? -12.344 -8.305 -3.156 1 98.06 67 GLY B N 1
ATOM 2985 C CA . GLY B 1 67 ? -12.219 -8.289 -4.605 1 98.06 67 GLY B CA 1
ATOM 2986 C C . GLY B 1 67 ? -11.492 -9.5 -5.16 1 98.06 67 GLY B C 1
ATOM 2987 O O . GLY B 1 67 ? -11.953 -10.117 -6.121 1 98.06 67 GLY B O 1
ATOM 2988 N N . ILE B 1 68 ? -10.391 -9.852 -4.586 1 98.56 68 ILE B N 1
ATOM 2989 C CA . ILE B 1 68 ? -9.602 -11 -5.027 1 98.56 68 ILE B CA 1
ATOM 2990 C C . ILE B 1 68 ? -10.414 -12.281 -4.844 1 98.56 68 ILE B C 1
ATOM 2992 O O . ILE B 1 68 ? -10.43 -13.141 -5.727 1 98.56 68 ILE B O 1
ATOM 2996 N N . TYR B 1 69 ? -11.062 -12.375 -3.691 1 98.69 69 TYR B N 1
ATOM 2997 C CA . TYR B 1 69 ? -11.875 -13.539 -3.381 1 98.69 69 TYR B CA 1
ATOM 2998 C C . TYR B 1 69 ? -12.953 -13.75 -4.441 1 98.69 69 TYR B C 1
ATOM 3000 O O . TYR B 1 69 ? -13.102 -14.859 -4.969 1 98.69 69 TYR B O 1
ATOM 3008 N N . LYS B 1 70 ? -13.68 -12.711 -4.742 1 97.94 70 LYS B N 1
ATOM 3009 C CA . LYS B 1 70 ? -14.742 -12.781 -5.742 1 97.94 70 LYS B CA 1
ATOM 3010 C C . LYS B 1 70 ? -14.188 -13.109 -7.121 1 97.94 70 LYS B C 1
ATOM 3012 O O . LYS B 1 70 ? -14.781 -13.891 -7.871 1 97.94 70 LYS B O 1
ATOM 3017 N N . PHE B 1 71 ? -13.109 -12.5 -7.445 1 98 71 PHE B N 1
ATOM 3018 C CA . PHE B 1 71 ? -12.453 -12.734 -8.727 1 98 71 PHE B CA 1
ATOM 3019 C C . PHE B 1 71 ? -12.078 -14.203 -8.883 1 98 71 PHE B C 1
ATOM 3021 O O . PHE B 1 71 ? -12.414 -14.836 -9.891 1 98 71 PHE B O 1
ATOM 3028 N N . ALA B 1 72 ? -11.391 -14.758 -7.852 1 98.5 72 ALA B N 1
ATOM 3029 C CA . ALA B 1 72 ? -10.969 -16.156 -7.871 1 98.5 72 ALA B CA 1
ATOM 3030 C C . ALA B 1 72 ? -12.172 -17.094 -7.996 1 98.5 72 ALA B C 1
ATOM 3032 O O . ALA B 1 72 ? -12.156 -18.016 -8.805 1 98.5 72 ALA B O 1
ATOM 3033 N N . ARG B 1 73 ? -13.141 -16.828 -7.188 1 98.06 73 ARG B N 1
ATOM 3034 C CA . ARG B 1 73 ? -14.359 -17.641 -7.234 1 98.06 73 ARG B CA 1
ATOM 3035 C C . ARG B 1 73 ? -15.008 -17.562 -8.617 1 98.06 73 ARG B C 1
ATOM 3037 O O . ARG B 1 73 ? -15.484 -18.578 -9.133 1 98.06 73 ARG B O 1
ATOM 3044 N N . GLY B 1 74 ? -15.031 -16.375 -9.188 1 97.75 74 GLY B N 1
ATOM 3045 C CA . GLY B 1 74 ? -15.578 -16.188 -10.523 1 97.75 74 GLY B CA 1
ATOM 3046 C C . GLY B 1 74 ? -14.852 -16.969 -11.586 1 97.75 74 GLY B C 1
ATOM 3047 O O . GLY B 1 74 ? -15.445 -17.375 -12.594 1 97.75 74 GLY B O 1
ATOM 3048 N N . GLU B 1 75 ? -13.617 -17.266 -11.375 1 97.88 75 GLU B N 1
ATOM 3049 C CA . GLU B 1 75 ? -12.805 -18.047 -12.305 1 97.88 75 GLU B CA 1
ATOM 3050 C C . GLU B 1 75 ? -13.062 -19.531 -12.148 1 97.88 75 GLU B C 1
ATOM 3052 O O . GLU B 1 75 ? -12.5 -20.344 -12.883 1 97.88 75 GLU B O 1
ATOM 3057 N N . GLY B 1 76 ? -13.883 -19.875 -11.109 1 97.88 76 GLY B N 1
ATOM 3058 C CA . GLY B 1 76 ? -14.227 -21.266 -10.883 1 97.88 76 GLY B CA 1
ATOM 3059 C C . GLY B 1 76 ? -13.281 -21.969 -9.93 1 97.88 76 GLY B C 1
ATOM 3060 O O . GLY B 1 76 ? -13.266 -23.188 -9.844 1 97.88 76 GLY B O 1
ATOM 3061 N N . ILE B 1 77 ? -12.477 -21.234 -9.227 1 98.56 77 ILE B N 1
ATOM 3062 C CA . ILE B 1 77 ? -11.539 -21.797 -8.258 1 98.56 77 ILE B CA 1
ATOM 3063 C C . ILE B 1 77 ? -12.281 -22.109 -6.961 1 98.56 77 ILE B C 1
ATOM 3065 O O . ILE B 1 77 ? -13.117 -21.328 -6.504 1 98.56 77 ILE B O 1
ATOM 3069 N N . ASP B 1 78 ? -12.062 -23.312 -6.414 1 98.62 78 ASP B N 1
ATOM 3070 C CA . ASP B 1 78 ? -12.531 -23.625 -5.07 1 98.62 78 ASP B CA 1
ATOM 3071 C C . ASP B 1 78 ? -11.797 -22.797 -4.023 1 98.62 78 ASP B C 1
ATOM 3073 O O . ASP B 1 78 ? -10.625 -23.031 -3.734 1 98.62 78 ASP B O 1
ATOM 3077 N N . VAL B 1 79 ? -12.516 -21.859 -3.438 1 98.56 79 VAL B N 1
ATOM 3078 C CA . VAL B 1 79 ? -11.914 -20.938 -2.49 1 98.56 79 VAL B CA 1
ATOM 3079 C C . VAL B 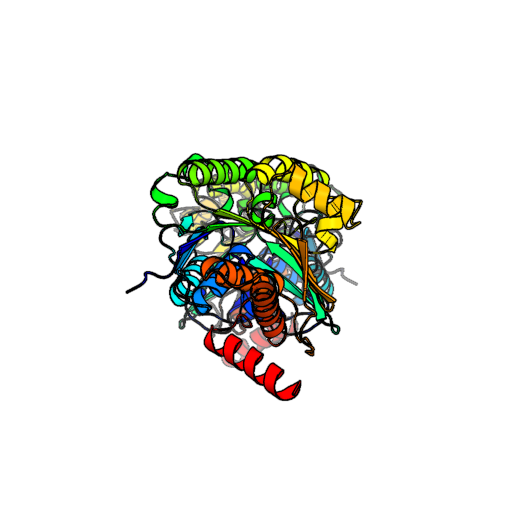1 79 ? -12.344 -21.281 -1.069 1 98.56 79 VAL B C 1
ATOM 3081 O O . VAL B 1 79 ? -12.359 -20.422 -0.187 1 98.56 79 VAL B O 1
ATOM 3084 N N . SER B 1 80 ? -12.734 -22.5 -0.833 1 98.25 80 SER B N 1
ATOM 3085 C CA . SER B 1 80 ? -13.227 -22.922 0.479 1 98.25 80 SER B CA 1
ATOM 3086 C C . SER B 1 80 ? -12.141 -22.781 1.541 1 98.25 80 SER B C 1
ATOM 3088 O O . SER B 1 80 ? -12.438 -22.688 2.732 1 98.25 80 SER B O 1
ATOM 3090 N N . GLU B 1 81 ? -10.859 -22.75 1.087 1 98.44 81 GLU B N 1
ATOM 3091 C CA . GLU B 1 81 ? -9.742 -22.641 2.023 1 98.44 81 GLU B CA 1
ATOM 3092 C C . GLU B 1 81 ? -9.109 -21.25 1.972 1 98.44 81 GLU B C 1
ATOM 3094 O O . GLU B 1 81 ? -7.945 -21.094 2.342 1 98.44 81 GLU B O 1
ATOM 3099 N N . VAL B 1 82 ? -9.82 -20.297 1.439 1 98.69 82 VAL B N 1
ATOM 3100 C CA . VAL B 1 82 ? -9.406 -18.906 1.49 1 98.69 82 VAL B CA 1
ATOM 3101 C C . VAL B 1 82 ? -10.125 -18.188 2.633 1 98.69 82 VAL B C 1
ATOM 3103 O O . VAL B 1 82 ? -11.352 -18.141 2.668 1 98.69 82 VAL B O 1
ATOM 3106 N N . GLU B 1 83 ? -9.406 -17.656 3.566 1 98.5 83 GLU B N 1
ATOM 3107 C CA . GLU B 1 83 ? -9.992 -17 4.73 1 98.5 83 GLU B CA 1
ATOM 3108 C C . GLU B 1 83 ? -9.594 -15.523 4.781 1 98.5 83 GLU B C 1
ATOM 3110 O O . GLU B 1 83 ? -8.5 -15.156 4.348 1 98.5 83 GLU B O 1
ATOM 3115 N N . PHE B 1 84 ? -10.523 -14.734 5.27 1 98.56 84 PHE B N 1
ATOM 3116 C CA . PHE B 1 84 ? -10.242 -13.328 5.547 1 98.56 84 PHE B CA 1
ATOM 3117 C C . PHE B 1 84 ? -9.633 -13.164 6.934 1 98.56 84 PHE B C 1
ATOM 3119 O O . PHE B 1 84 ? -10.062 -13.812 7.891 1 98.56 84 PHE B O 1
ATOM 3126 N N . VAL B 1 85 ? -8.648 -12.359 7.031 1 98.38 85 VAL B N 1
ATOM 3127 C CA . VAL B 1 85 ? -7.965 -12.156 8.305 1 98.38 85 VAL B CA 1
ATOM 3128 C C . VAL B 1 85 ? -8.086 -10.695 8.727 1 98.38 85 VAL B C 1
ATOM 3130 O O . VAL B 1 85 ? -7.742 -9.789 7.965 1 98.38 85 VAL B O 1
ATOM 3133 N N . ASP B 1 86 ? -8.547 -10.438 9.992 1 96.81 86 ASP B N 1
ATOM 3134 C CA . ASP B 1 86 ? -8.633 -9.086 10.531 1 96.81 86 ASP B CA 1
ATOM 3135 C C . ASP B 1 86 ? -7.254 -8.57 10.945 1 96.81 86 ASP B C 1
ATOM 3137 O O . ASP B 1 86 ? -6.418 -9.344 11.422 1 96.81 86 ASP B O 1
ATOM 3141 N N . GLY B 1 87 ? -7.062 -7.266 10.711 1 93.62 87 GLY B N 1
ATOM 3142 C CA . GLY B 1 87 ? -5.832 -6.652 11.188 1 93.62 87 GLY B CA 1
ATOM 3143 C C . GLY B 1 87 ? -4.684 -6.777 10.203 1 93.62 87 GLY B C 1
ATOM 3144 O O . GLY B 1 87 ? -3.582 -6.293 10.461 1 93.62 87 GLY B O 1
ATOM 3145 N N . TYR B 1 88 ? -4.902 -7.434 9.078 1 96.06 88 TYR B N 1
ATOM 3146 C CA . TYR B 1 88 ? -3.904 -7.582 8.023 1 96.06 88 TYR B CA 1
ATOM 3147 C C . TYR B 1 88 ? -4.422 -7.027 6.699 1 96.06 88 TYR B C 1
ATOM 3149 O O . TYR B 1 88 ? -5.43 -7.504 6.168 1 96.06 88 TYR B O 1
ATOM 3157 N N . PRO B 1 89 ? -3.746 -6.062 6.219 1 96.62 89 PRO B N 1
ATOM 3158 C CA . PRO B 1 89 ? -4.184 -5.574 4.91 1 96.62 89 PRO B CA 1
ATOM 3159 C C . PRO B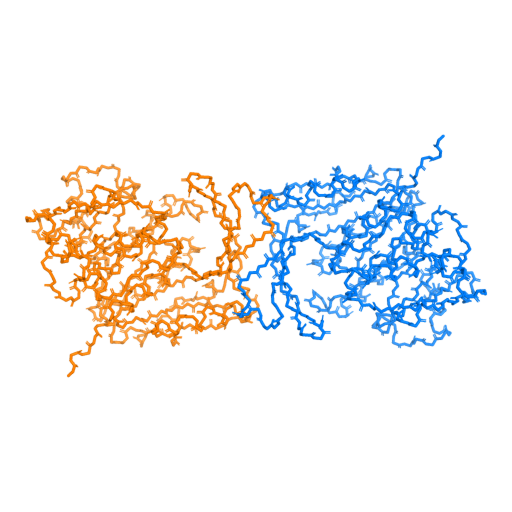 1 89 ? -3.852 -6.543 3.775 1 96.62 89 PRO B C 1
ATOM 3161 O O . PRO B 1 89 ? -2.797 -7.184 3.795 1 96.62 89 PRO B O 1
ATOM 3164 N N . THR B 1 90 ? -4.773 -6.656 2.809 1 98.12 90 THR B N 1
ATOM 3165 C CA . THR B 1 90 ? -4.457 -7.426 1.61 1 98.12 90 THR B CA 1
ATOM 3166 C C . THR B 1 90 ? -3.197 -6.883 0.939 1 98.12 90 THR B C 1
ATOM 3168 O O . THR B 1 90 ? -3.043 -5.672 0.783 1 98.12 90 THR B O 1
ATOM 3171 N N . SER B 1 91 ? -2.316 -7.793 0.542 1 97.44 91 SER B N 1
ATOM 3172 C CA . SER B 1 91 ? -1.036 -7.391 -0.031 1 97.44 91 SER B CA 1
ATOM 3173 C C . SER B 1 91 ? -1.224 -6.73 -1.392 1 97.44 91 SER B C 1
ATOM 3175 O O . SER B 1 91 ? -2.16 -7.055 -2.123 1 97.44 91 SER B O 1
ATOM 3177 N N . LEU B 1 92 ? -0.355 -5.812 -1.686 1 97 92 LEU B N 1
ATOM 3178 C CA . LEU B 1 92 ? -0.399 -5.207 -3.014 1 97 92 LEU B CA 1
ATOM 3179 C C . LEU B 1 92 ? 1.009 -4.965 -3.547 1 97 92 LEU B C 1
ATOM 3181 O O . LEU B 1 92 ? 1.984 -5.043 -2.797 1 97 92 LEU B O 1
ATOM 3185 N N . ASN B 1 93 ? 1.097 -4.832 -4.836 1 96.38 93 ASN B N 1
ATOM 3186 C CA . ASN B 1 93 ? 2.336 -4.371 -5.457 1 96.38 93 ASN B CA 1
ATOM 3187 C C . ASN B 1 93 ? 2.064 -3.357 -6.566 1 96.38 93 ASN B C 1
ATOM 3189 O O . ASN B 1 93 ? 0.933 -3.232 -7.035 1 96.38 93 ASN B O 1
ATOM 3193 N N . PHE B 1 94 ? 3.07 -2.531 -6.816 1 97.31 94 PHE B N 1
ATOM 3194 C CA . PHE B 1 94 ? 3.072 -1.577 -7.918 1 97.31 94 PHE B CA 1
ATOM 3195 C C . PHE B 1 94 ? 4.113 -1.961 -8.961 1 97.31 94 PHE B C 1
ATOM 3197 O O . PHE B 1 94 ? 5.266 -2.234 -8.633 1 97.31 94 PHE B O 1
ATOM 3204 N N . LYS B 1 95 ? 3.689 -1.963 -10.188 1 95.12 95 LYS B N 1
ATOM 3205 C CA . LYS B 1 95 ? 4.621 -2.232 -11.281 1 95.12 95 LYS B CA 1
ATOM 3206 C C . LYS B 1 95 ? 5.172 -0.934 -11.867 1 95.12 95 LYS B C 1
ATOM 3208 O O . LYS B 1 95 ? 4.445 0.053 -11.992 1 95.12 95 LYS B O 1
ATOM 3213 N N . GLU B 1 96 ? 6.43 -0.911 -12.031 1 94.94 96 GLU B N 1
ATOM 3214 C CA . GLU B 1 96 ? 7.098 0.071 -12.875 1 94.94 96 GLU B CA 1
ATOM 3215 C C . GLU B 1 96 ? 7.457 -0.525 -14.234 1 94.94 96 GLU B C 1
ATOM 3217 O O . GLU B 1 96 ? 8.133 -1.553 -14.305 1 94.94 96 GLU B O 1
ATOM 3222 N N . ILE B 1 97 ? 6.969 0.034 -15.297 1 91.62 97 ILE B N 1
ATOM 3223 C CA . ILE B 1 97 ? 7.176 -0.509 -16.625 1 91.62 97 ILE B CA 1
ATOM 3224 C C . ILE B 1 97 ? 7.957 0.493 -17.484 1 91.62 97 ILE B C 1
ATOM 3226 O O . ILE B 1 97 ? 7.562 1.654 -17.594 1 91.62 97 ILE B O 1
ATOM 3230 N N . ARG B 1 98 ? 8.984 0.027 -17.969 1 90.19 98 ARG B N 1
ATOM 3231 C CA . ARG B 1 98 ? 9.781 0.869 -18.844 1 90.19 98 ARG B CA 1
ATOM 3232 C C . ARG B 1 98 ? 9.266 0.795 -20.281 1 90.19 98 ARG B C 1
ATOM 3234 O O . ARG B 1 98 ? 8.398 -0.02 -20.594 1 90.19 98 ARG B O 1
ATOM 3241 N N . GLU B 1 99 ? 9.906 1.625 -21.109 1 86.31 99 GLU B N 1
ATOM 3242 C CA . GLU B 1 99 ? 9.469 1.681 -22.5 1 86.31 99 GLU B CA 1
ATOM 3243 C C . GLU B 1 99 ? 9.727 0.358 -23.219 1 86.31 99 GLU B C 1
ATOM 3245 O O . GLU B 1 99 ? 8.969 -0.035 -24.109 1 86.31 99 GLU B O 1
ATOM 3250 N N . ASP B 1 100 ? 10.742 -0.345 -22.812 1 82.81 100 ASP B N 1
ATOM 3251 C CA . ASP B 1 100 ? 11.102 -1.594 -23.469 1 82.81 100 ASP B CA 1
ATOM 3252 C C . ASP B 1 100 ? 10.344 -2.775 -22.875 1 82.81 100 ASP B C 1
ATOM 3254 O O . ASP B 1 100 ? 10.594 -3.928 -23.234 1 82.81 100 ASP B O 1
ATOM 3258 N N . GLY B 1 101 ? 9.508 -2.465 -21.875 1 80.19 101 GLY B N 1
ATOM 3259 C CA . GLY B 1 101 ? 8.711 -3.52 -21.266 1 80.19 101 GLY B CA 1
ATOM 3260 C C . GLY B 1 101 ? 9.328 -4.07 -19.984 1 80.19 101 GLY B C 1
ATOM 3261 O O . GLY B 1 101 ? 8.664 -4.77 -19.219 1 80.19 101 GLY B O 1
ATOM 3262 N N . SER B 1 102 ? 10.586 -3.812 -19.875 1 83.19 102 SER B N 1
ATOM 3263 C CA . SER B 1 102 ? 11.203 -4.227 -18.625 1 83.19 102 SER B CA 1
ATOM 3264 C C . SER B 1 102 ? 10.641 -3.439 -17.438 1 83.19 102 SER B C 1
ATOM 3266 O O . SER B 1 102 ? 10 -2.402 -17.625 1 83.19 102 SER B O 1
ATOM 3268 N N . GLY B 1 103 ? 10.789 -4.074 -16.266 1 86.44 103 GLY B N 1
ATOM 3269 C CA . GLY B 1 103 ? 10.203 -3.324 -15.172 1 86.44 103 GLY B CA 1
ATOM 3270 C C . GLY B 1 103 ? 10.641 -3.826 -13.812 1 86.44 103 GLY B C 1
ATOM 3271 O O . GLY B 1 103 ? 11.523 -4.684 -13.711 1 86.44 103 GLY B O 1
ATOM 3272 N N . LYS B 1 104 ? 10.188 -3.039 -12.844 1 90.75 104 LYS B N 1
ATOM 3273 C CA . LYS B 1 104 ? 10.383 -3.34 -11.43 1 90.75 104 LYS B CA 1
ATOM 3274 C C . LYS B 1 104 ? 9.055 -3.406 -10.688 1 90.75 104 LYS B C 1
ATOM 3276 O O . LYS B 1 104 ? 8.055 -2.84 -11.141 1 90.75 104 LYS B O 1
ATOM 3281 N N . THR B 1 105 ? 9.133 -4.23 -9.656 1 92.56 105 THR B N 1
ATOM 3282 C CA . THR B 1 105 ? 7.93 -4.352 -8.836 1 92.56 105 THR B CA 1
ATOM 3283 C C . THR B 1 105 ? 8.188 -3.855 -7.414 1 92.56 105 THR B C 1
ATOM 3285 O O . THR B 1 105 ? 9.25 -4.129 -6.84 1 92.56 105 THR B O 1
ATOM 3288 N N . PHE B 1 106 ? 7.254 -3.1 -6.879 1 93.56 106 PHE B N 1
ATOM 3289 C CA . PHE B 1 106 ? 7.309 -2.596 -5.512 1 93.56 106 PHE B CA 1
ATOM 3290 C C . PHE B 1 106 ? 6.219 -3.232 -4.66 1 93.56 106 PHE B C 1
ATOM 3292 O O . PHE B 1 106 ? 5.031 -3.096 -4.957 1 93.56 106 PHE B O 1
ATOM 3299 N N . TYR B 1 107 ? 6.637 -3.832 -3.598 1 93.62 107 TYR B N 1
ATOM 3300 C CA . TYR B 1 107 ? 5.695 -4.66 -2.855 1 93.62 107 TYR B CA 1
ATOM 3301 C C . TYR B 1 107 ? 5.266 -3.977 -1.562 1 93.62 107 TYR B C 1
ATOM 3303 O O . TYR B 1 107 ? 6.07 -3.305 -0.913 1 93.62 107 TYR B O 1
ATOM 3311 N N . TYR B 1 108 ? 4.074 -4.074 -1.196 1 95.69 108 TYR B N 1
ATOM 3312 C CA . TYR B 1 108 ? 3.492 -3.809 0.113 1 95.69 108 TYR B CA 1
ATOM 3313 C C . TYR B 1 108 ? 2.898 -5.078 0.713 1 95.69 108 TYR B C 1
ATOM 3315 O O . TYR B 1 108 ? 1.689 -5.305 0.631 1 95.69 108 TYR B O 1
ATOM 3323 N N . ARG B 1 109 ? 3.754 -5.859 1.325 1 93.19 109 ARG B N 1
ATOM 3324 C CA . ARG B 1 109 ? 3.301 -7.16 1.811 1 93.19 109 ARG B CA 1
ATOM 3325 C C . ARG B 1 109 ? 3.998 -7.531 3.115 1 93.19 109 ARG B C 1
ATOM 3327 O O . ARG B 1 109 ? 4.016 -8.703 3.504 1 93.19 109 ARG B O 1
ATOM 3334 N N . HIS B 1 110 ? 4.613 -6.547 3.82 1 89 110 HIS B N 1
ATOM 3335 C CA . HIS B 1 110 ? 5.316 -6.812 5.07 1 89 110 HIS B CA 1
ATOM 3336 C C . HIS B 1 110 ? 4.387 -7.422 6.109 1 89 110 HIS B C 1
ATOM 3338 O O . HIS B 1 110 ? 4.785 -8.32 6.859 1 89 110 HIS B O 1
ATOM 3344 N N . HIS B 1 111 ? 3.223 -6.98 6.137 1 92.25 111 HIS B N 1
ATOM 3345 C CA . HIS B 1 111 ? 2.182 -7.457 7.039 1 92.25 111 HIS B CA 1
ATOM 3346 C C . HIS B 1 111 ? 1.104 -8.227 6.285 1 92.25 111 HIS B C 1
ATOM 3348 O O . HIS B 1 111 ? -0.086 -7.934 6.422 1 92.25 111 HIS B O 1
ATOM 3354 N N . SER B 1 112 ? 1.578 -9.242 5.574 1 95.44 112 SER B N 1
ATOM 3355 C CA . SER B 1 112 ? 0.702 -9.984 4.676 1 95.44 112 SER B CA 1
ATOM 3356 C C . SER B 1 112 ? -0.219 -10.922 5.449 1 95.44 112 SER B C 1
ATOM 3358 O O . SER B 1 112 ? 0.202 -11.547 6.426 1 95.44 112 SER B O 1
ATOM 3360 N N . PRO B 1 113 ? -1.488 -11.07 5 1 97.88 113 PRO B N 1
ATOM 3361 C CA . PRO B 1 113 ? -2.402 -12.016 5.645 1 97.88 113 PRO B CA 1
ATOM 3362 C C . PRO B 1 113 ? -1.903 -13.453 5.582 1 97.88 113 PRO B C 1
ATOM 3364 O O . PRO B 1 113 ? -2.209 -14.258 6.465 1 97.88 113 PRO B O 1
ATOM 3367 N N . VAL B 1 114 ? -1.118 -13.82 4.633 1 97.56 114 VAL B N 1
ATOM 3368 C CA . VAL B 1 114 ? -0.673 -15.195 4.426 1 97.56 114 VAL B CA 1
ATOM 3369 C C . VAL B 1 114 ? 0.25 -15.617 5.566 1 97.56 114 VAL B C 1
ATOM 3371 O O . VAL B 1 114 ? 0.43 -16.812 5.816 1 97.56 114 VAL B O 1
ATOM 3374 N N . LEU B 1 115 ? 0.818 -14.656 6.289 1 97.38 115 LEU B N 1
ATOM 3375 C CA . LEU B 1 115 ? 1.705 -14.93 7.414 1 97.38 115 LEU B CA 1
ATOM 3376 C C . LEU B 1 115 ? 0.942 -15.586 8.562 1 97.38 115 LEU B C 1
ATOM 3378 O O . LEU B 1 115 ? 1.55 -16.109 9.492 1 97.38 115 LEU B O 1
ATOM 3382 N N . THR B 1 116 ? -0.406 -15.578 8.469 1 98.25 116 THR B N 1
ATOM 3383 C CA . THR B 1 116 ? -1.208 -16.125 9.547 1 98.25 116 THR B CA 1
ATOM 3384 C C . THR B 1 116 ? -1.434 -17.625 9.344 1 98.25 116 THR B C 1
ATOM 3386 O O . THR B 1 116 ? -1.979 -18.297 10.219 1 98.25 116 THR B O 1
ATOM 3389 N N . ILE B 1 117 ? -1.079 -18.188 8.195 1 98.38 117 ILE B N 1
ATOM 3390 C CA . ILE B 1 117 ? -1.161 -19.625 7.984 1 98.38 117 ILE B CA 1
ATOM 3391 C C . ILE B 1 117 ? -0.137 -20.328 8.867 1 98.38 117 ILE B C 1
ATOM 3393 O O . ILE B 1 117 ? 1.006 -19.891 8.984 1 98.38 117 ILE B O 1
ATOM 3397 N N . GLU B 1 118 ? -0.519 -21.406 9.492 1 98.31 118 GLU B N 1
ATOM 3398 C CA . GLU B 1 118 ? 0.335 -22.234 10.336 1 98.31 118 GLU B CA 1
ATOM 3399 C C . GLU B 1 118 ? 0.309 -23.688 9.875 1 98.31 118 GLU B C 1
ATOM 3401 O O . GLU B 1 118 ? -0.636 -24.125 9.211 1 98.31 118 GLU B O 1
ATOM 3406 N N . PRO B 1 119 ? 1.394 -24.438 10.219 1 98.12 119 PRO B N 1
ATOM 3407 C CA . PRO B 1 119 ? 1.413 -25.859 9.828 1 98.12 119 PRO B CA 1
ATOM 3408 C C . PRO B 1 119 ? 0.174 -26.609 10.297 1 98.12 119 PRO B C 1
ATOM 3410 O O . PRO B 1 119 ? -0.292 -27.531 9.609 1 98.12 119 PRO B O 1
ATOM 3413 N N . GLU B 1 120 ? -0.396 -26.172 11.422 1 97.88 120 GLU B N 1
ATOM 3414 C CA . GLU B 1 120 ? -1.548 -26.844 12.008 1 97.88 120 GLU B CA 1
ATOM 3415 C C . GLU B 1 120 ? -2.789 -26.688 11.133 1 97.88 120 GLU B C 1
ATOM 3417 O O . GLU B 1 120 ? -3.766 -27.422 11.289 1 97.88 120 GLU B O 1
ATOM 3422 N N . HIS B 1 121 ? -2.77 -25.703 10.25 1 98.19 121 HIS B N 1
ATOM 3423 C CA . HIS B 1 121 ? -3.912 -25.469 9.375 1 98.19 121 HIS B CA 1
ATOM 3424 C C . HIS B 1 121 ? -3.953 -26.5 8.242 1 98.19 121 HIS B C 1
ATOM 3426 O O . HIS B 1 121 ? -4.961 -26.625 7.551 1 98.19 121 HIS B O 1
ATOM 3432 N N . ILE B 1 122 ? -2.869 -27.234 8.039 1 98.44 122 ILE B N 1
ATOM 3433 C CA . ILE B 1 122 ? -2.812 -28.266 7.02 1 98.44 122 ILE B CA 1
ATOM 3434 C C . ILE B 1 122 ? -3.412 -29.562 7.57 1 98.44 122 ILE B C 1
ATOM 3436 O O . ILE B 1 122 ? -2.715 -30.359 8.211 1 98.44 122 ILE B O 1
ATOM 3440 N N . THR B 1 123 ? -4.652 -29.766 7.281 1 97.19 123 THR B N 1
ATOM 3441 C CA . THR B 1 123 ? -5.363 -30.938 7.773 1 97.19 123 THR B CA 1
ATOM 3442 C C . THR B 1 123 ? -5.426 -32.031 6.699 1 97.19 123 THR B C 1
ATOM 3444 O O . THR B 1 123 ? -5.133 -31.766 5.531 1 97.19 123 THR B O 1
ATOM 3447 N N . ASP B 1 124 ? -5.832 -33.219 7.094 1 95.12 124 ASP B N 1
ATOM 3448 C CA . ASP B 1 124 ? -5.992 -34.344 6.16 1 95.12 124 ASP B CA 1
ATOM 3449 C C . ASP B 1 124 ? -7.086 -34.031 5.133 1 95.12 124 ASP B C 1
ATOM 3451 O O . ASP B 1 124 ? -6.965 -34.406 3.965 1 95.12 124 ASP B O 1
ATOM 3455 N N . GLU B 1 125 ? -8.086 -33.375 5.566 1 96.94 125 GLU B N 1
ATOM 3456 C CA . GLU B 1 125 ? -9.25 -33.094 4.719 1 96.94 125 GLU B CA 1
ATOM 3457 C C . GLU B 1 125 ? -8.898 -32.094 3.609 1 96.94 125 GLU B C 1
ATOM 3459 O O . GLU B 1 125 ? -9.539 -32.094 2.559 1 96.94 125 GLU B O 1
ATOM 3464 N N . LEU B 1 126 ? -7.887 -31.359 3.822 1 97.56 126 LEU B N 1
ATOM 3465 C CA . LEU B 1 126 ? -7.461 -30.328 2.885 1 97.56 126 LEU B CA 1
ATOM 3466 C C . LEU B 1 126 ? -7.16 -30.922 1.515 1 97.56 126 LEU B C 1
ATOM 3468 O O . LEU B 1 126 ? -7.426 -30.297 0.486 1 97.56 126 LEU B O 1
ATOM 3472 N N . LEU B 1 127 ? -6.66 -32.156 1.49 1 98 127 LEU B N 1
ATOM 3473 C CA . LEU B 1 127 ? -6.16 -32.75 0.248 1 98 127 LEU B CA 1
ATOM 3474 C C . LEU B 1 127 ? -7.094 -33.844 -0.256 1 98 127 LEU B C 1
ATOM 3476 O O . LEU B 1 127 ? -6.742 -34.594 -1.175 1 98 127 LEU B O 1
ATOM 3480 N N . ASN B 1 128 ? -8.297 -33.938 0.382 1 96.94 128 ASN B N 1
ATOM 3481 C CA . ASN B 1 128 ? -9.25 -34.938 -0.094 1 96.94 128 ASN B CA 1
ATOM 3482 C C . ASN B 1 128 ? -9.633 -34.688 -1.551 1 96.94 128 ASN B C 1
ATOM 3484 O O . ASN B 1 128 ? -10.039 -33.594 -1.916 1 96.94 128 ASN B O 1
ATOM 3488 N N . GLY B 1 129 ? -9.492 -35.656 -2.346 1 96.19 129 GLY B N 1
ATOM 3489 C CA . GLY B 1 129 ? -9.906 -35.594 -3.738 1 96.19 129 GLY B CA 1
ATOM 3490 C C . GLY B 1 129 ? -8.891 -34.938 -4.633 1 96.19 129 GLY B C 1
ATOM 3491 O O . GLY B 1 129 ? -9.102 -34.781 -5.84 1 96.19 129 GLY B O 1
ATOM 3492 N N . VAL B 1 130 ? -7.766 -34.531 -4.066 1 98.12 130 VAL B N 1
ATOM 3493 C CA . VAL B 1 130 ? -6.742 -33.812 -4.824 1 98.12 130 VAL B CA 1
ATOM 3494 C C . VAL B 1 130 ? -5.902 -34.812 -5.625 1 98.12 130 VAL B C 1
ATOM 3496 O O . VAL B 1 130 ? -5.508 -35.844 -5.105 1 98.12 130 VAL B O 1
ATOM 3499 N N . SER B 1 131 ? -5.727 -34.438 -6.887 1 98.25 131 SER B N 1
ATOM 3500 C CA . SER B 1 131 ? -4.941 -35.281 -7.773 1 98.25 131 SER B CA 1
ATOM 3501 C C . SER B 1 131 ? -3.473 -34.875 -7.777 1 98.25 131 SER B C 1
ATOM 3503 O O . SER B 1 131 ? -2.586 -35.719 -7.898 1 98.25 131 SER B O 1
ATOM 3505 N N . ILE B 1 132 ? -3.209 -33.594 -7.703 1 98.62 132 ILE B N 1
ATOM 3506 C CA . ILE B 1 132 ? -1.844 -33.094 -7.715 1 98.62 132 ILE B CA 1
ATOM 3507 C C . ILE B 1 132 ? -1.756 -31.844 -6.836 1 98.62 132 ILE B C 1
ATOM 3509 O O . ILE B 1 132 ? -2.67 -31.016 -6.832 1 98.62 132 ILE B O 1
ATOM 3513 N N . VAL B 1 133 ? -0.684 -31.734 -6.035 1 98.88 133 VAL B N 1
ATOM 3514 C CA . VAL B 1 133 ? -0.325 -30.531 -5.289 1 98.88 133 VAL B CA 1
ATOM 3515 C C . VAL B 1 133 ? 0.769 -29.766 -6.031 1 98.88 133 VAL B C 1
ATOM 3517 O O . VAL B 1 133 ? 1.799 -30.344 -6.395 1 98.88 133 VAL B O 1
ATOM 3520 N N . HIS B 1 134 ? 0.486 -28.516 -6.305 1 98.94 134 HIS B N 1
ATOM 3521 C CA . HIS B 1 134 ? 1.483 -27.656 -6.926 1 98.94 134 HIS B CA 1
ATOM 3522 C C . HIS B 1 134 ? 2.016 -26.625 -5.934 1 98.94 134 HIS B C 1
ATOM 3524 O O . HIS B 1 134 ? 1.241 -25.875 -5.344 1 98.94 134 HIS B O 1
ATOM 3530 N N . LEU B 1 135 ? 3.322 -26.578 -5.789 1 98.81 135 LEU B N 1
ATOM 3531 C CA . LEU B 1 135 ? 3.979 -25.656 -4.867 1 98.81 135 LEU B CA 1
ATOM 3532 C C . LEU B 1 135 ? 4.934 -24.734 -5.613 1 98.81 135 LEU B C 1
ATOM 3534 O O . LEU B 1 135 ? 5.445 -25.094 -6.676 1 98.81 135 LEU B O 1
ATOM 3538 N N . THR B 1 136 ? 5.105 -23.562 -5.07 1 98.25 136 THR B N 1
ATOM 3539 C CA . THR B 1 136 ? 6.07 -22.641 -5.652 1 98.25 136 THR B CA 1
ATOM 3540 C C . THR B 1 136 ? 7.082 -22.188 -4.605 1 98.25 136 THR B C 1
ATOM 3542 O O . THR B 1 136 ? 6.793 -22.203 -3.406 1 98.25 136 THR B O 1
ATOM 3545 N N . GLY B 1 137 ? 8.258 -21.766 -5.105 1 98.06 137 GLY B N 1
ATOM 3546 C CA . GLY B 1 137 ? 9.25 -21.188 -4.227 1 98.06 137 GLY B CA 1
ATOM 3547 C C . GLY B 1 137 ? 8.852 -19.812 -3.705 1 98.06 137 GLY B C 1
ATOM 3548 O O . GLY B 1 137 ? 9.414 -19.328 -2.721 1 98.06 137 GLY B O 1
ATOM 3549 N N . VAL B 1 138 ? 7.914 -19.219 -4.359 1 97.06 138 VAL B N 1
ATOM 3550 C CA . VAL B 1 138 ? 7.48 -17.891 -3.941 1 97.06 138 VAL B CA 1
ATOM 3551 C C . VAL B 1 138 ? 6.887 -17.969 -2.537 1 97.06 138 VAL B C 1
ATOM 3553 O O . VAL B 1 138 ? 7.273 -17.203 -1.651 1 97.06 138 VAL B O 1
ATOM 3556 N N . PHE B 1 139 ? 5.949 -18.906 -2.336 1 97.94 139 PHE B N 1
ATOM 3557 C CA . PHE B 1 139 ? 5.34 -19.062 -1.023 1 97.94 139 PHE B CA 1
ATOM 3558 C C . PHE B 1 139 ? 6.395 -19.359 0.033 1 97.94 139 PHE B C 1
ATOM 3560 O O . PHE B 1 139 ? 6.359 -18.797 1.13 1 97.94 139 PHE B O 1
ATOM 3567 N N . LEU B 1 140 ? 7.344 -20.172 -0.335 1 98.06 140 LEU B N 1
ATOM 3568 C CA . LEU B 1 140 ? 8.406 -20.547 0.583 1 98.06 140 LEU B CA 1
ATOM 3569 C C . LEU B 1 140 ? 9.234 -19.328 0.997 1 98.06 140 LEU B C 1
ATOM 3571 O O . LEU B 1 140 ? 9.672 -19.234 2.145 1 98.06 140 LEU B O 1
ATOM 3575 N N . ALA B 1 141 ? 9.391 -18.469 0.106 1 97.19 141 ALA B N 1
ATOM 3576 C CA . ALA B 1 141 ? 10.328 -17.375 0.297 1 97.19 141 ALA B CA 1
ATOM 3577 C C . ALA B 1 141 ? 9.727 -16.281 1.169 1 97.19 141 ALA B C 1
ATOM 3579 O O . ALA B 1 141 ? 10.438 -15.406 1.669 1 97.19 141 ALA B O 1
ATOM 3580 N N . ILE B 1 142 ? 8.422 -16.266 1.347 1 95.69 142 ILE B N 1
ATOM 3581 C CA . ILE B 1 142 ? 7.719 -15.18 2.021 1 95.69 142 ILE B CA 1
ATOM 3582 C C . ILE B 1 142 ? 8.094 -15.164 3.502 1 95.69 142 ILE B C 1
ATOM 3584 O O . ILE B 1 142 ? 8.258 -14.102 4.094 1 95.69 142 ILE B O 1
ATOM 3588 N N . ALA B 1 143 ? 8.211 -16.328 4.105 1 95.88 143 ALA B N 1
ATOM 3589 C CA . ALA B 1 143 ? 8.562 -16.438 5.52 1 95.88 143 ALA B CA 1
ATOM 3590 C C . ALA B 1 143 ? 9.227 -17.781 5.82 1 95.88 143 ALA B C 1
ATOM 3592 O O . ALA B 1 143 ? 8.867 -18.797 5.23 1 95.88 143 ALA B O 1
ATOM 3593 N N . PRO B 1 144 ? 10.094 -17.812 6.773 1 95.56 144 PRO B N 1
ATOM 3594 C CA . PRO B 1 144 ? 10.773 -19.062 7.113 1 95.56 144 PRO B CA 1
ATOM 3595 C C . PRO B 1 144 ? 9.812 -20.156 7.551 1 95.56 144 PRO B C 1
ATOM 3597 O O . PRO B 1 144 ? 10.016 -21.328 7.211 1 95.56 144 PRO B O 1
ATOM 3600 N N . LYS B 1 145 ? 8.812 -19.797 8.234 1 97.31 145 LYS B N 1
ATOM 3601 C CA . LYS B 1 145 ? 7.863 -20.766 8.758 1 97.31 145 LYS B CA 1
ATOM 3602 C C . LYS B 1 145 ? 7.141 -21.5 7.625 1 97.31 145 LYS B C 1
ATOM 3604 O O . LYS B 1 145 ? 6.598 -22.578 7.824 1 97.31 145 LYS B O 1
ATOM 3609 N N . ASN B 1 146 ? 7.121 -20.891 6.449 1 98.38 146 ASN B N 1
ATOM 3610 C CA . ASN B 1 146 ? 6.383 -21.469 5.328 1 98.38 146 ASN B CA 1
ATOM 3611 C C . ASN B 1 146 ? 6.965 -22.812 4.91 1 98.38 146 ASN B C 1
ATOM 3613 O O . ASN B 1 146 ? 6.258 -23.641 4.336 1 98.38 146 ASN B O 1
ATOM 3617 N N . LEU B 1 147 ? 8.25 -23.016 5.199 1 98.56 147 LEU B N 1
ATOM 3618 C CA . LEU B 1 147 ? 8.828 -24.312 4.941 1 98.56 147 LEU B CA 1
ATOM 3619 C C . LEU B 1 147 ? 8.125 -25.406 5.754 1 98.56 147 LEU B C 1
ATOM 3621 O O . LEU B 1 147 ? 7.828 -26.484 5.234 1 98.56 147 LEU B O 1
ATOM 3625 N N . GLN B 1 148 ? 7.832 -25.109 6.988 1 98.69 148 GLN B N 1
ATOM 3626 C CA . GLN B 1 148 ? 7.141 -26.078 7.84 1 98.69 148 GLN B CA 1
ATOM 3627 C C . GLN B 1 148 ? 5.73 -26.344 7.32 1 98.69 148 GLN B C 1
ATOM 3629 O O . GLN B 1 148 ? 5.234 -27.469 7.41 1 98.69 148 GLN B O 1
ATOM 3634 N N . ILE B 1 149 ? 5.09 -25.344 6.809 1 98.75 149 ILE B N 1
ATOM 3635 C CA . ILE B 1 149 ? 3.752 -25.484 6.242 1 98.75 149 ILE B CA 1
ATOM 3636 C C . ILE B 1 149 ? 3.805 -26.391 5.016 1 98.75 149 ILE B C 1
ATOM 3638 O O . ILE B 1 149 ? 3.004 -27.312 4.887 1 98.75 149 ILE B O 1
ATOM 3642 N N . VAL B 1 150 ? 4.738 -26.125 4.152 1 98.75 150 VAL B N 1
ATOM 3643 C CA . VAL B 1 150 ? 4.891 -26.891 2.922 1 98.75 150 VAL B CA 1
ATOM 3644 C C . VAL B 1 150 ? 5.242 -28.344 3.258 1 98.75 150 VAL B C 1
ATOM 3646 O O . VAL B 1 150 ? 4.711 -29.266 2.648 1 98.75 150 VAL B O 1
ATOM 3649 N N . LEU B 1 151 ? 6.113 -28.531 4.25 1 98.69 151 LEU B N 1
ATOM 3650 C CA . LEU B 1 151 ? 6.477 -29.891 4.656 1 98.69 151 LEU B CA 1
ATOM 3651 C C . LEU B 1 151 ? 5.262 -30.641 5.188 1 98.69 151 LEU B C 1
ATOM 3653 O O . LEU B 1 151 ? 5.125 -31.844 4.969 1 98.69 151 LEU B O 1
ATOM 3657 N N . ALA B 1 152 ? 4.383 -29.938 5.887 1 98.75 152 ALA B N 1
ATOM 3658 C CA . ALA B 1 152 ? 3.141 -30.562 6.34 1 98.75 152 ALA B CA 1
ATOM 3659 C C . ALA B 1 152 ? 2.277 -30.984 5.16 1 98.75 152 ALA B C 1
ATOM 3661 O O . ALA B 1 152 ? 1.709 -32.094 5.164 1 98.75 152 ALA B O 1
ATOM 3662 N N . VAL B 1 153 ? 2.182 -30.156 4.152 1 98.81 153 VAL B N 1
ATOM 3663 C CA . VAL B 1 153 ? 1.435 -30.484 2.941 1 98.81 153 VAL B CA 1
ATOM 3664 C C . VAL B 1 153 ? 2.039 -31.703 2.27 1 98.81 153 VAL B C 1
ATOM 3666 O O . VAL B 1 153 ? 1.315 -32.625 1.884 1 98.81 153 VAL B O 1
ATOM 3669 N N . LEU B 1 154 ? 3.359 -31.734 2.174 1 98.69 154 LEU B N 1
ATOM 3670 C CA . LEU B 1 154 ? 4.078 -32.781 1.488 1 98.69 154 LEU B CA 1
ATOM 3671 C C . LEU B 1 154 ? 3.881 -34.125 2.205 1 98.69 154 LEU B C 1
ATOM 3673 O O . LEU B 1 154 ? 3.68 -35.156 1.562 1 98.69 154 LEU B O 1
ATOM 3677 N N . LYS B 1 155 ? 3.945 -34.094 3.471 1 97.88 155 LYS B N 1
ATOM 3678 C CA . LYS B 1 155 ? 3.744 -35.281 4.262 1 97.88 155 LYS B CA 1
ATOM 3679 C C . LYS B 1 155 ? 2.355 -35.875 4.027 1 97.88 155 LYS B C 1
ATOM 3681 O O . LYS B 1 155 ? 2.217 -37.094 3.781 1 97.88 155 LYS B O 1
ATOM 3686 N N . LYS B 1 156 ? 1.402 -35.094 4.086 1 98.06 156 LYS B N 1
ATOM 3687 C CA . LYS B 1 156 ? 0.028 -35.562 3.893 1 98.06 156 LYS B CA 1
ATOM 3688 C C . LYS B 1 156 ? -0.199 -36.031 2.461 1 98.06 156 LYS B C 1
ATOM 3690 O O . LYS B 1 156 ? -0.95 -36.969 2.227 1 98.06 156 LYS B O 1
ATOM 3695 N N . ALA B 1 157 ? 0.312 -35.312 1.551 1 98.44 157 ALA B N 1
ATOM 3696 C CA . ALA B 1 157 ? 0.204 -35.688 0.151 1 98.44 157 ALA B CA 1
ATOM 3697 C C . ALA B 1 157 ? 0.82 -37.094 -0.069 1 98.44 157 ALA B C 1
ATOM 3699 O O . ALA B 1 157 ? 0.259 -37.906 -0.791 1 98.44 157 ALA B O 1
ATOM 3700 N N . LYS B 1 158 ? 1.993 -37.312 0.5 1 97.12 158 LYS B N 1
ATOM 3701 C CA . LYS B 1 158 ? 2.67 -38.594 0.394 1 97.12 158 LYS B CA 1
ATOM 3702 C C . LYS B 1 158 ? 1.816 -39.719 0.979 1 97.12 158 LYS B C 1
ATOM 3704 O O . LYS B 1 158 ? 1.692 -40.781 0.381 1 97.12 158 LYS B O 1
ATOM 3709 N N . GLU B 1 159 ? 1.225 -39.406 2.104 1 97.06 159 GLU B N 1
ATOM 3710 C CA . GLU B 1 159 ? 0.354 -40.375 2.758 1 97.06 159 GLU B CA 1
ATOM 3711 C C . GLU B 1 159 ? -0.821 -40.75 1.861 1 97.06 159 GLU B C 1
ATOM 3713 O O . GLU B 1 159 ? -1.298 -41.906 1.9 1 97.06 159 GLU B O 1
ATOM 3718 N N . LYS B 1 160 ? -1.222 -39.875 1.06 1 97.56 160 LYS B N 1
ATOM 3719 C CA . LYS B 1 160 ? -2.393 -40.094 0.215 1 97.56 160 LYS B CA 1
ATOM 3720 C C . LYS B 1 160 ? -1.984 -40.469 -1.211 1 97.56 160 LYS B C 1
ATOM 3722 O O . LYS B 1 160 ? -2.838 -40.625 -2.086 1 97.56 160 LYS B O 1
ATOM 3727 N N . ASN B 1 161 ? -0.721 -40.562 -1.463 1 97.44 161 ASN B N 1
ATOM 3728 C CA . ASN B 1 161 ? -0.155 -40.906 -2.77 1 97.44 161 ASN B CA 1
ATOM 3729 C C . ASN B 1 161 ? -0.535 -39.844 -3.816 1 97.44 161 ASN B C 1
ATOM 3731 O O . ASN B 1 161 ? -0.927 -40.188 -4.93 1 97.44 161 ASN B O 1
ATOM 3735 N N . ILE B 1 162 ? -0.565 -38.625 -3.359 1 98.25 162 ILE B N 1
ATOM 3736 C CA . ILE B 1 162 ? -0.835 -37.5 -4.25 1 98.25 162 ILE B CA 1
ATOM 3737 C C . ILE B 1 162 ? 0.469 -37.031 -4.879 1 98.25 162 ILE B C 1
ATOM 3739 O O . ILE B 1 162 ? 1.48 -36.875 -4.188 1 98.25 162 ILE B O 1
ATOM 3743 N N . LYS B 1 163 ? 0.481 -36.781 -6.184 1 98.12 163 LYS B N 1
ATOM 3744 C CA . LYS B 1 163 ? 1.666 -36.281 -6.875 1 98.12 163 LYS B CA 1
ATOM 3745 C C . LYS B 1 163 ? 1.968 -34.844 -6.48 1 98.12 163 LYS B C 1
ATOM 3747 O O . LYS B 1 163 ? 1.053 -34.062 -6.191 1 98.12 163 LYS B O 1
ATOM 3752 N N . ILE B 1 164 ? 3.273 -34.531 -6.508 1 98.81 164 ILE B N 1
ATOM 3753 C CA . ILE B 1 164 ? 3.736 -33.188 -6.141 1 98.81 164 ILE B CA 1
ATOM 3754 C C . ILE B 1 164 ? 4.441 -32.531 -7.332 1 98.81 164 ILE B C 1
ATOM 3756 O O . ILE B 1 164 ? 5.359 -33.125 -7.91 1 98.81 164 ILE B O 1
ATOM 3760 N N . SER B 1 165 ? 3.965 -31.422 -7.73 1 98.88 165 SER B N 1
ATOM 3761 C CA . SER B 1 165 ? 4.711 -30.578 -8.656 1 98.88 165 SER B CA 1
ATOM 3762 C C . SER B 1 165 ? 5.277 -29.344 -7.949 1 98.88 165 SER B C 1
ATOM 3764 O O . SER B 1 165 ? 4.664 -28.828 -7.023 1 98.88 165 SER B O 1
ATOM 3766 N N . PHE B 1 166 ? 6.461 -28.891 -8.391 1 98.81 166 PHE B N 1
ATOM 3767 C CA . PHE B 1 166 ? 7.145 -27.781 -7.742 1 98.81 166 PHE B CA 1
ATOM 3768 C C . PHE B 1 166 ? 7.766 -26.844 -8.781 1 98.81 166 PHE B C 1
ATOM 3770 O O . PHE B 1 166 ? 8.422 -27.297 -9.719 1 98.81 166 PHE B O 1
ATOM 3777 N N . ASP B 1 167 ? 7.453 -25.594 -8.672 1 98.75 167 ASP B N 1
ATOM 3778 C CA . ASP B 1 167 ? 8.094 -24.516 -9.406 1 98.75 167 ASP B CA 1
ATOM 3779 C C . ASP B 1 167 ? 8.969 -23.672 -8.484 1 98.75 167 ASP B C 1
ATOM 3781 O O . ASP B 1 167 ? 8.453 -22.891 -7.68 1 98.75 167 ASP B O 1
ATOM 3785 N N . PRO B 1 168 ? 10.281 -23.734 -8.633 1 98.31 168 PRO B N 1
ATOM 3786 C CA . PRO B 1 168 ? 11.141 -22.953 -7.738 1 98.31 168 PRO B CA 1
ATOM 3787 C C . PRO B 1 168 ? 10.812 -21.469 -7.77 1 98.31 168 PRO B C 1
ATOM 3789 O O . PRO B 1 168 ? 10.82 -20.797 -6.727 1 98.31 168 PRO B O 1
ATOM 3792 N N . ASN B 1 169 ? 10.516 -20.984 -8.984 1 97.31 169 ASN B N 1
ATOM 3793 C CA . ASN B 1 169 ? 10.125 -19.578 -9.078 1 97.31 169 ASN B CA 1
ATOM 3794 C C . ASN B 1 169 ? 10.93 -18.703 -8.125 1 97.31 169 ASN B C 1
ATOM 3796 O O . ASN B 1 169 ? 10.359 -17.969 -7.312 1 97.31 169 ASN B O 1
ATOM 3800 N N . ILE B 1 170 ? 12.266 -18.703 -8.289 1 96.75 170 ILE B N 1
ATOM 3801 C CA . ILE B 1 170 ? 13.195 -18.109 -7.336 1 96.75 170 ILE B CA 1
ATOM 3802 C C . ILE B 1 170 ? 13.047 -16.578 -7.363 1 96.75 170 ILE B C 1
ATOM 3804 O O . ILE B 1 170 ? 13.133 -15.969 -8.422 1 96.75 170 ILE B O 1
ATOM 3808 N N . ARG B 1 171 ? 12.805 -16.047 -6.207 1 94.19 171 ARG B N 1
ATOM 3809 C CA . ARG B 1 171 ? 12.75 -14.594 -6.004 1 94.19 171 ARG B CA 1
ATOM 3810 C C . ARG B 1 171 ? 13.828 -14.133 -5.027 1 94.19 171 ARG B C 1
ATOM 3812 O O . ARG B 1 171 ? 13.617 -14.133 -3.814 1 94.19 171 ARG B O 1
ATOM 3819 N N . LEU B 1 172 ? 14.844 -13.531 -5.52 1 92.88 172 LEU B N 1
ATOM 3820 C CA . LEU B 1 172 ? 16.016 -13.211 -4.711 1 92.88 172 LEU B CA 1
ATOM 3821 C C . LEU B 1 172 ? 15.766 -11.961 -3.875 1 92.88 172 LEU B C 1
ATOM 3823 O O . LEU B 1 172 ? 16.531 -11.664 -2.951 1 92.88 172 LEU B O 1
ATOM 3827 N N . LYS B 1 173 ? 14.68 -11.273 -4.113 1 87.56 173 LYS B N 1
ATOM 3828 C CA . LYS B 1 173 ? 14.281 -10.141 -3.285 1 87.56 173 LYS B CA 1
ATOM 3829 C C . LYS B 1 173 ? 13.688 -10.617 -1.96 1 87.56 173 LYS B C 1
ATOM 3831 O O . LYS B 1 173 ? 13.594 -9.836 -1.008 1 87.56 173 LYS B O 1
ATOM 3836 N N . LEU B 1 174 ? 13.328 -11.867 -1.933 1 91.31 174 LEU B N 1
ATOM 3837 C CA . LEU B 1 174 ? 12.609 -12.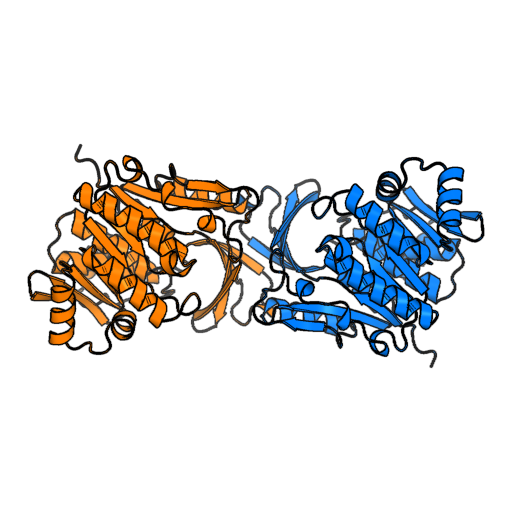367 -0.767 1 91.31 174 LEU B CA 1
ATOM 3838 C C . LEU B 1 174 ? 13.516 -13.219 0.113 1 91.31 174 LEU B C 1
ATOM 3840 O O . LEU B 1 174 ? 13.289 -13.336 1.32 1 91.31 174 LEU B O 1
ATOM 3844 N N . TRP B 1 175 ? 14.492 -13.867 -0.502 1 94.69 175 TRP B N 1
ATOM 3845 C CA . TRP B 1 175 ? 15.43 -14.688 0.258 1 94.69 175 TRP B CA 1
ATOM 3846 C C . TRP B 1 175 ? 16.719 -14.914 -0.529 1 94.69 175 TRP B C 1
ATOM 3848 O O . TRP B 1 175 ? 16.781 -14.625 -1.727 1 94.69 175 TRP B O 1
ATOM 3858 N N . THR B 1 176 ? 17.75 -15.391 0.134 1 96 176 THR B N 1
ATOM 3859 C CA . THR B 1 176 ? 19.031 -15.672 -0.517 1 96 176 THR B CA 1
ATOM 3860 C C . THR B 1 176 ? 18.969 -17.016 -1.25 1 96 176 THR B C 1
ATOM 3862 O O . THR B 1 176 ? 18.125 -17.859 -0.946 1 96 176 THR B O 1
ATOM 3865 N N . ILE B 1 177 ? 19.891 -17.125 -2.168 1 96.44 177 ILE B N 1
ATOM 3866 C CA . ILE B 1 177 ? 19.953 -18.375 -2.91 1 96.44 177 ILE B CA 1
ATOM 3867 C C . ILE B 1 177 ? 20.344 -19.516 -1.967 1 96.44 177 ILE B C 1
ATOM 3869 O O . ILE B 1 177 ? 19.891 -20.641 -2.127 1 96.44 177 ILE B O 1
ATOM 3873 N N . GLU B 1 178 ? 21.109 -19.25 -0.974 1 96.94 178 GLU B N 1
ATOM 3874 C CA . GLU B 1 178 ? 21.5 -20.25 0.013 1 96.94 178 GLU B CA 1
ATOM 3875 C C . GLU B 1 178 ? 20.281 -20.75 0.796 1 96.94 178 GLU B C 1
ATOM 3877 O O . GLU B 1 178 ? 20.109 -21.953 0.991 1 96.94 178 GLU B O 1
ATOM 3882 N N . ASP B 1 179 ? 19.453 -19.828 1.183 1 97.31 179 ASP B N 1
ATOM 3883 C CA . ASP B 1 179 ? 18.234 -20.188 1.902 1 97.31 179 ASP B CA 1
ATOM 3884 C C . ASP B 1 179 ? 17.297 -21.016 1.017 1 97.31 179 ASP B C 1
ATOM 3886 O O . ASP B 1 179 ? 16.688 -21.984 1.478 1 97.31 179 ASP B O 1
ATOM 3890 N N . ALA B 1 180 ? 17.219 -20.578 -0.198 1 97.75 180 ALA B N 1
ATOM 3891 C CA . ALA B 1 180 ? 16.375 -21.312 -1.15 1 97.75 180 ALA B CA 1
ATOM 3892 C C . ALA B 1 180 ? 16.859 -22.75 -1.312 1 97.75 180 ALA B C 1
ATOM 3894 O O . ALA B 1 180 ? 16.078 -23.688 -1.221 1 97.75 180 ALA B O 1
ATOM 3895 N N . ARG B 1 181 ? 18.156 -22.922 -1.486 1 97.06 181 ARG B N 1
ATOM 3896 C CA . ARG B 1 181 ? 18.734 -24.234 -1.68 1 97.06 181 ARG B CA 1
ATOM 3897 C C . ARG B 1 181 ? 18.469 -25.141 -0.477 1 97.06 181 ARG B C 1
ATOM 3899 O O . ARG B 1 181 ? 18.109 -26.312 -0.635 1 97.06 181 ARG B O 1
ATOM 3906 N N . LYS B 1 182 ? 18.625 -24.578 0.657 1 97.44 182 LYS B N 1
ATOM 3907 C CA . LYS B 1 182 ? 18.375 -25.344 1.877 1 97.44 182 LYS B CA 1
ATOM 3908 C C . LYS B 1 182 ? 16.922 -25.812 1.935 1 97.44 182 LYS B C 1
ATOM 3910 O O . LYS B 1 182 ? 16.656 -26.969 2.309 1 97.44 182 LYS B O 1
ATOM 3915 N N . ALA B 1 183 ? 16.047 -24.953 1.617 1 98.12 183 ALA B N 1
ATOM 3916 C CA . ALA B 1 183 ? 14.633 -25.312 1.601 1 98.12 183 ALA B CA 1
ATOM 3917 C C . ALA B 1 183 ? 14.352 -26.375 0.544 1 98.12 183 ALA B C 1
ATOM 3919 O O . ALA B 1 183 ? 13.672 -27.375 0.817 1 98.12 183 ALA B O 1
ATOM 3920 N N . TYR B 1 184 ? 14.898 -26.172 -0.638 1 98 184 TYR B N 1
ATOM 3921 C CA . TYR B 1 184 ? 14.648 -27.078 -1.754 1 98 184 TYR B CA 1
ATOM 3922 C C . TYR B 1 184 ? 15.18 -28.484 -1.448 1 98 184 TYR B C 1
ATOM 3924 O O . TYR B 1 184 ? 14.578 -29.484 -1.838 1 98 184 TYR B O 1
ATOM 3932 N N . GLU B 1 185 ? 16.297 -28.547 -0.767 1 96.5 185 GLU B N 1
ATOM 3933 C CA . GLU B 1 185 ? 16.859 -29.828 -0.384 1 96.5 185 GLU B CA 1
ATOM 3934 C C . GLU B 1 185 ? 15.875 -30.656 0.437 1 96.5 185 GLU B C 1
ATOM 3936 O O . GLU B 1 185 ? 15.852 -31.891 0.337 1 96.5 185 GLU B O 1
ATOM 3941 N N . GLN B 1 186 ? 15.125 -29.984 1.168 1 97.81 186 GLN B N 1
ATOM 3942 C CA . GLN B 1 186 ? 14.148 -30.672 2.014 1 97.81 186 GLN B CA 1
ATOM 3943 C C . GLN B 1 186 ? 12.891 -31.031 1.228 1 97.81 186 GLN B C 1
ATOM 3945 O O . GLN B 1 186 ? 12.18 -31.969 1.577 1 97.81 186 GLN B O 1
ATOM 3950 N N . ILE B 1 187 ? 12.617 -30.344 0.158 1 98.12 187 ILE B N 1
ATOM 3951 C CA . ILE B 1 187 ? 11.367 -30.469 -0.586 1 98.12 187 ILE B CA 1
ATOM 3952 C C . ILE B 1 187 ? 11.547 -31.453 -1.734 1 98.12 187 ILE B C 1
ATOM 3954 O O . ILE B 1 187 ? 10.625 -32.219 -2.066 1 98.12 187 ILE B O 1
ATOM 3958 N N . PHE B 1 188 ? 12.695 -31.562 -2.301 1 98 188 PHE B N 1
ATOM 3959 C CA . PHE B 1 188 ? 12.969 -32.281 -3.545 1 98 188 PHE B CA 1
ATOM 3960 C C . PHE B 1 188 ? 12.656 -33.75 -3.402 1 98 188 PHE B C 1
ATOM 3962 O O . PHE B 1 188 ? 12.102 -34.375 -4.316 1 98 188 PHE B O 1
ATOM 3969 N N . PRO B 1 189 ? 12.906 -34.344 -2.234 1 97 189 PRO B N 1
ATOM 3970 C CA . PRO B 1 189 ? 12.625 -35.75 -2.107 1 97 189 PRO B CA 1
ATOM 3971 C C . PRO B 1 189 ? 11.148 -36.094 -2.301 1 97 189 PRO B C 1
ATOM 3973 O O . PRO B 1 189 ? 10.789 -37.25 -2.525 1 97 189 PRO B O 1
ATOM 3976 N N . TYR B 1 190 ? 10.305 -35.094 -2.201 1 98.25 190 TYR B N 1
ATOM 3977 C CA . TYR B 1 190 ? 8.867 -35.312 -2.32 1 98.25 190 TYR B CA 1
ATOM 3978 C C . TYR B 1 190 ? 8.375 -34.969 -3.719 1 98.25 190 TYR B C 1
ATOM 3980 O O . TYR B 1 190 ? 7.238 -35.281 -4.082 1 98.25 190 TYR B O 1
ATOM 3988 N N . VAL B 1 191 ? 9.164 -34.375 -4.551 1 98.62 191 VAL B N 1
ATOM 3989 C CA . VAL B 1 191 ? 8.727 -33.75 -5.801 1 98.62 191 VAL B CA 1
ATOM 3990 C C . VAL B 1 191 ? 8.703 -34.812 -6.914 1 98.62 191 VAL B C 1
ATOM 3992 O O . VAL B 1 191 ? 9.719 -35.469 -7.184 1 98.62 191 VAL B O 1
ATOM 3995 N N . ASP B 1 192 ? 7.559 -34.969 -7.559 1 98.56 192 ASP B N 1
ATOM 3996 C CA . ASP B 1 192 ? 7.41 -35.844 -8.711 1 98.56 192 ASP B CA 1
ATOM 3997 C C . ASP B 1 192 ? 7.711 -35.125 -10.016 1 98.56 192 ASP B C 1
ATOM 3999 O O . ASP B 1 192 ? 8.312 -35.688 -10.93 1 98.56 192 ASP B O 1
ATOM 4003 N N . ILE B 1 193 ? 7.23 -33.875 -10.086 1 98.81 193 ILE B N 1
ATOM 4004 C CA . ILE B 1 193 ? 7.375 -33.062 -11.273 1 98.81 193 ILE B CA 1
ATOM 4005 C C . ILE B 1 193 ? 8.062 -31.75 -10.906 1 98.81 193 ILE B C 1
ATOM 4007 O O . ILE B 1 193 ? 7.523 -30.953 -10.117 1 98.81 193 ILE B O 1
ATOM 4011 N N . LEU B 1 194 ? 9.234 -31.516 -11.391 1 98.81 194 LEU B N 1
ATOM 4012 C CA . LEU B 1 194 ? 9.938 -30.25 -11.203 1 98.81 194 LEU B CA 1
ATOM 4013 C C . LEU B 1 194 ? 9.844 -29.391 -12.453 1 98.81 194 LEU B C 1
ATOM 4015 O O . LEU B 1 194 ? 10.219 -29.812 -13.547 1 98.81 194 LEU B O 1
ATOM 4019 N N . LEU B 1 195 ? 9.266 -28.234 -12.32 1 98.81 195 LEU B N 1
ATOM 4020 C CA . LEU B 1 195 ? 9.102 -27.266 -13.398 1 98.81 195 LEU B CA 1
ATOM 4021 C C . LEU B 1 195 ? 9.984 -26.047 -13.164 1 98.81 195 LEU B C 1
ATOM 4023 O O . LEU B 1 195 ? 9.578 -25.094 -12.484 1 98.81 195 LEU B O 1
ATOM 4027 N N . ALA B 1 196 ? 11.18 -26.016 -13.797 1 98.12 196 ALA B N 1
ATOM 4028 C CA . ALA B 1 196 ? 12.133 -24.953 -13.484 1 98.12 196 ALA B CA 1
ATOM 4029 C C . ALA B 1 196 ? 12.594 -24.234 -14.758 1 98.12 196 ALA B C 1
ATOM 4031 O O . ALA B 1 196 ? 12.695 -24.844 -15.82 1 98.12 196 ALA B O 1
ATOM 4032 N N . GLY B 1 197 ? 12.789 -22.938 -14.594 1 96.88 197 GLY B N 1
ATOM 4033 C CA . GLY B 1 197 ? 13.469 -22.25 -15.672 1 96.88 197 GLY B CA 1
ATOM 4034 C C . GLY B 1 197 ? 14.953 -22.562 -15.75 1 96.88 197 GLY B C 1
ATOM 4035 O O . GLY B 1 197 ? 15.578 -22.875 -14.734 1 96.88 197 GLY B O 1
ATOM 4036 N N . MET B 1 198 ? 15.461 -22.359 -16.906 1 94.69 198 MET B N 1
ATOM 4037 C CA . MET B 1 198 ? 16.875 -22.656 -17.125 1 94.69 198 MET B CA 1
ATOM 4038 C C . MET B 1 198 ? 17.75 -21.844 -16.156 1 94.69 198 MET B C 1
ATOM 4040 O O . MET B 1 198 ? 18.672 -22.391 -15.547 1 94.69 198 MET B O 1
ATOM 4044 N N . GLU B 1 199 ? 17.516 -20.625 -16 1 94.69 199 GLU B N 1
ATOM 4045 C CA . GLU B 1 199 ? 18.297 -19.766 -15.102 1 94.69 199 GLU B CA 1
ATOM 4046 C C . GLU B 1 199 ? 18.172 -20.234 -13.656 1 94.69 199 GLU B C 1
ATOM 4048 O O . GLU B 1 199 ? 19.141 -20.141 -12.891 1 94.69 199 GLU B O 1
ATOM 4053 N N . GLU B 1 200 ? 17.031 -20.703 -13.305 1 96.5 200 GLU B N 1
ATOM 4054 C CA . GLU B 1 200 ? 16.812 -21.203 -11.945 1 96.5 200 GLU B CA 1
ATOM 4055 C C . GLU B 1 200 ? 17.594 -22.484 -11.688 1 96.5 200 GLU B C 1
ATOM 4057 O O . GLU B 1 200 ? 18.156 -22.656 -10.602 1 96.5 200 GLU B O 1
ATOM 4062 N N . VAL B 1 201 ? 17.594 -23.297 -12.703 1 96 201 VAL B N 1
ATOM 4063 C CA . VAL B 1 201 ? 18.344 -24.547 -12.57 1 96 201 VAL B CA 1
ATOM 4064 C C . VAL B 1 201 ? 19.812 -24.25 -12.344 1 96 201 VAL B C 1
ATOM 4066 O O . VAL B 1 201 ? 20.469 -24.891 -11.523 1 96 201 VAL B O 1
ATOM 4069 N N . GLU B 1 202 ? 20.25 -23.25 -13 1 95.69 202 GLU B N 1
ATOM 4070 C CA . GLU B 1 202 ? 21.641 -22.828 -12.836 1 95.69 202 GLU B CA 1
ATOM 4071 C C . GLU B 1 202 ? 21.906 -22.344 -11.414 1 95.69 202 GLU B C 1
ATOM 4073 O O . GLU B 1 202 ? 22.984 -22.578 -10.875 1 95.69 202 GLU B O 1
ATOM 4078 N N . LEU B 1 203 ? 20.953 -21.688 -10.852 1 96 203 LEU B N 1
ATOM 4079 C CA . LEU B 1 203 ? 21.094 -21.172 -9.492 1 96 203 LEU B CA 1
ATOM 4080 C C . LEU B 1 203 ? 21.031 -22.328 -8.484 1 96 203 LEU B C 1
ATOM 4082 O O . LEU B 1 203 ? 21.703 -22.281 -7.449 1 96 203 LEU B O 1
ATOM 4086 N N . ILE B 1 204 ? 20.234 -23.328 -8.828 1 95.38 204 ILE B N 1
ATOM 4087 C CA . ILE B 1 204 ? 20.016 -24.438 -7.91 1 95.38 204 ILE B CA 1
ATOM 4088 C C . ILE B 1 204 ? 21.203 -25.406 -7.98 1 95.38 204 ILE B C 1
ATOM 4090 O O . ILE B 1 204 ? 21.703 -25.859 -6.949 1 95.38 204 ILE B O 1
ATOM 4094 N N . GLN B 1 205 ? 21.453 -25.703 -9.289 1 89.75 205 GLN B N 1
ATOM 4095 C CA . GLN B 1 205 ? 22.531 -26.656 -9.562 1 89.75 205 GLN B CA 1
ATOM 4096 C C . GLN B 1 205 ? 23.531 -26.078 -10.562 1 89.75 205 GLN B C 1
ATOM 4098 O O . GLN B 1 205 ? 23.188 -25.875 -11.727 1 89.75 205 GLN B O 1
ATOM 4103 N N . HIS B 1 206 ? 24.625 -25.578 -10.289 1 88.38 206 HIS B N 1
ATOM 4104 C CA . HIS B 1 206 ? 25.641 -24.859 -11.047 1 88.38 206 HIS B CA 1
ATOM 4105 C C . HIS B 1 206 ? 25.969 -25.578 -12.352 1 88.38 206 HIS B C 1
ATOM 4107 O O . HIS B 1 206 ? 25.953 -24.953 -13.422 1 88.38 206 HIS B O 1
ATOM 4113 N N . ASP B 1 207 ? 26.188 -26.875 -12.328 1 92.81 207 ASP B N 1
ATOM 4114 C CA . ASP B 1 207 ? 26.469 -27.641 -13.539 1 92.81 207 ASP B CA 1
ATOM 4115 C C . ASP B 1 207 ? 25.188 -28.031 -14.266 1 92.81 207 ASP B C 1
ATOM 4117 O O . ASP B 1 207 ? 24.422 -28.859 -13.773 1 92.81 207 ASP B O 1
ATOM 4121 N N . VAL B 1 208 ? 24.984 -27.469 -15.484 1 94.38 208 VAL B N 1
ATOM 4122 C CA . VAL B 1 208 ? 23.719 -27.688 -16.188 1 94.38 208 VAL B CA 1
ATOM 4123 C C . VAL B 1 208 ? 23.969 -28.594 -17.406 1 94.38 208 VAL B C 1
ATOM 4125 O O . VAL B 1 208 ? 23.188 -28.562 -18.359 1 94.38 208 VAL B O 1
ATOM 4128 N N . SER B 1 209 ? 25.062 -29.312 -17.375 1 95.75 209 SER B N 1
ATOM 4129 C CA . SER B 1 209 ? 25.25 -30.328 -18.406 1 95.75 209 SER B CA 1
ATOM 4130 C C . SER B 1 209 ? 24.203 -31.422 -18.297 1 95.75 209 SER B C 1
ATOM 4132 O O . SER B 1 209 ? 23.672 -31.672 -17.203 1 95.75 209 SER B O 1
ATOM 4134 N N . LYS B 1 210 ? 23.906 -32.062 -19.484 1 95.88 210 LYS B N 1
ATOM 4135 C CA . LYS B 1 210 ? 22.875 -33.094 -19.5 1 95.88 210 LYS B CA 1
ATOM 4136 C C . LYS B 1 210 ? 23.156 -34.156 -18.453 1 95.88 210 LYS B C 1
ATOM 4138 O O . LYS B 1 210 ? 22.281 -34.5 -17.656 1 95.88 210 LYS B O 1
ATOM 4143 N N . PRO B 1 211 ? 24.406 -34.656 -18.375 1 97 211 PRO B N 1
ATOM 4144 C CA . PRO B 1 211 ? 24.672 -35.688 -17.359 1 97 211 PRO B CA 1
ATOM 4145 C C . PRO B 1 211 ? 24.453 -35.188 -15.938 1 97 211 PRO B C 1
ATOM 4147 O O . PRO B 1 211 ? 23.938 -35.938 -15.094 1 97 211 PRO B O 1
ATOM 4150 N N . ALA B 1 212 ? 24.844 -34 -15.711 1 97.19 212 ALA B N 1
ATOM 4151 C CA . ALA B 1 212 ? 24.672 -33.438 -14.375 1 97.19 212 ALA B CA 1
ATOM 4152 C C . ALA B 1 212 ? 23.188 -33.281 -14.031 1 97.19 212 ALA B C 1
ATOM 4154 O O . ALA B 1 212 ? 22.781 -33.531 -12.891 1 97.19 212 ALA B O 1
ATOM 4155 N N . LEU B 1 213 ? 22.453 -32.844 -14.969 1 97.5 213 LEU B N 1
ATOM 4156 C CA . LEU B 1 213 ? 21.031 -32.656 -14.766 1 97.5 213 LEU B CA 1
ATOM 4157 C C . LEU B 1 213 ? 20.328 -34 -14.547 1 97.5 213 LEU B C 1
ATOM 4159 O O . LEU B 1 213 ? 19.406 -34.125 -13.727 1 97.5 213 LEU B O 1
ATOM 4163 N N . GLU B 1 214 ? 20.734 -35.031 -15.32 1 98 214 GLU B N 1
ATOM 4164 C CA . GLU B 1 214 ? 20.203 -36.375 -15.141 1 98 214 GLU B CA 1
ATOM 4165 C C . GLU B 1 214 ? 20.516 -36.906 -13.75 1 98 214 GLU B C 1
ATOM 4167 O O . GLU B 1 214 ? 19.641 -37.5 -13.094 1 98 214 GLU B O 1
ATOM 4172 N N . ALA B 1 215 ? 21.75 -36.625 -13.328 1 97.38 215 ALA B N 1
ATOM 4173 C CA . ALA B 1 215 ? 22.156 -37.062 -12 1 97.38 215 ALA B CA 1
ATOM 4174 C C . ALA B 1 215 ? 21.344 -36.375 -10.914 1 97.38 215 ALA B C 1
ATOM 4176 O O . ALA B 1 215 ? 20.969 -37 -9.914 1 97.38 215 ALA B O 1
ATOM 4177 N N . PHE B 1 216 ? 21.141 -35.156 -11.148 1 96.75 216 PHE B N 1
ATOM 4178 C CA . PHE B 1 216 ? 20.344 -34.375 -10.227 1 96.75 216 PHE B CA 1
ATOM 4179 C C . PHE B 1 216 ? 18.938 -34.938 -10.078 1 96.75 216 PHE B C 1
ATOM 4181 O O . PHE B 1 216 ? 18.453 -35.156 -8.969 1 96.75 216 PHE B O 1
ATOM 4188 N N . ALA B 1 217 ? 18.25 -35.188 -11.164 1 97.5 217 ALA B N 1
ATOM 4189 C CA . ALA B 1 217 ? 16.906 -35.75 -11.164 1 97.5 217 ALA B CA 1
ATOM 4190 C C . ALA B 1 217 ? 16.875 -37.094 -10.445 1 97.5 217 ALA B C 1
ATOM 4192 O O . ALA B 1 217 ? 15.961 -37.375 -9.656 1 97.5 217 ALA B O 1
ATOM 4193 N N . LYS B 1 218 ? 17.875 -37.906 -10.734 1 97.06 218 LYS B N 1
ATOM 4194 C CA . LYS B 1 218 ? 17.953 -39.25 -10.148 1 97.06 218 LYS B CA 1
ATOM 4195 C C . LYS B 1 218 ? 18.219 -39.156 -8.641 1 97.06 218 LYS B C 1
ATOM 4197 O O . LYS B 1 218 ? 17.594 -39.875 -7.863 1 97.06 218 LYS B O 1
ATOM 4202 N N . GLN B 1 219 ? 19.109 -38.312 -8.32 1 96.38 219 GLN B N 1
ATOM 4203 C CA . GLN B 1 219 ? 19.484 -38.156 -6.918 1 96.38 219 GLN B CA 1
ATOM 4204 C C . GLN B 1 219 ? 18.266 -37.781 -6.074 1 96.38 219 GLN B C 1
ATOM 4206 O O . GLN B 1 219 ? 18.125 -38.25 -4.934 1 96.38 219 GLN B O 1
ATOM 4211 N N . HIS B 1 220 ? 17.391 -37.031 -6.586 1 96.44 220 HIS B N 1
ATOM 4212 C CA . HIS B 1 220 ? 16.266 -36.5 -5.801 1 96.44 220 HIS B CA 1
ATOM 4213 C C . HIS B 1 220 ? 14.984 -37.25 -6.121 1 96.44 220 HIS B C 1
ATOM 4215 O O . HIS B 1 220 ? 13.914 -36.906 -5.594 1 96.44 220 HIS B O 1
ATOM 4221 N N . GLY B 1 221 ? 15.039 -38.188 -7.012 1 96.44 221 GLY B N 1
ATOM 4222 C CA . GLY B 1 221 ? 13.883 -39 -7.348 1 96.44 221 GLY B CA 1
ATOM 4223 C C . GLY B 1 221 ? 12.828 -38.25 -8.125 1 96.44 221 GLY B C 1
ATOM 4224 O O . GLY B 1 221 ? 11.633 -38.5 -7.969 1 96.44 221 GLY B O 1
ATOM 4225 N N . ILE B 1 222 ? 13.211 -37.312 -8.938 1 97.62 222 ILE B N 1
ATOM 4226 C CA . ILE B 1 222 ? 12.297 -36.5 -9.75 1 97.62 222 ILE B CA 1
ATOM 4227 C C . ILE B 1 222 ? 11.938 -37.281 -11.023 1 97.62 222 ILE B C 1
ATOM 4229 O O . ILE B 1 222 ? 12.789 -37.5 -11.875 1 97.62 222 ILE B O 1
ATOM 4233 N N . GLY B 1 223 ? 10.695 -37.594 -11.195 1 97.69 223 GLY B N 1
ATOM 4234 C CA . GLY B 1 223 ? 10.242 -38.406 -12.32 1 97.69 223 GLY B CA 1
ATOM 4235 C C . GLY B 1 223 ? 10.125 -37.594 -13.609 1 97.69 223 GLY B C 1
ATOM 4236 O O . GLY B 1 223 ? 10.383 -38.125 -14.695 1 97.69 223 GLY B O 1
ATOM 4237 N N . GLN B 1 224 ? 9.656 -36.406 -13.469 1 98.62 224 GLN B N 1
ATOM 4238 C CA . GLN B 1 224 ? 9.547 -35.5 -14.594 1 98.62 224 GLN B CA 1
ATOM 4239 C C . GLN B 1 224 ? 10.258 -34.188 -14.305 1 98.62 224 GLN B C 1
ATOM 4241 O O . GLN B 1 224 ? 9.781 -33.375 -13.5 1 98.62 224 GLN B O 1
ATOM 4246 N N . PHE B 1 225 ? 11.383 -34 -14.898 1 98.69 225 PHE B N 1
ATOM 4247 C CA . PHE B 1 225 ? 12.18 -32.812 -14.758 1 98.69 225 PHE B CA 1
ATOM 4248 C C . PHE B 1 225 ? 12.062 -31.922 -16 1 98.69 225 PHE B C 1
ATOM 4250 O O . PHE B 1 225 ? 12.656 -32.219 -17.031 1 98.69 225 PHE B O 1
ATOM 4257 N N . VAL B 1 226 ? 11.25 -30.875 -15.859 1 98.75 226 VAL B N 1
ATOM 4258 C CA . VAL B 1 226 ? 10.969 -29.984 -16.969 1 98.75 226 VAL B CA 1
ATOM 4259 C C . VAL B 1 226 ? 11.828 -28.719 -16.844 1 98.75 226 VAL B C 1
ATOM 4261 O O . VAL B 1 226 ? 11.898 -28.109 -15.781 1 98.75 226 VAL B O 1
ATOM 4264 N N . ILE B 1 227 ? 12.469 -28.312 -17.922 1 98.31 227 ILE B N 1
ATOM 4265 C CA . ILE B 1 227 ? 13.25 -27.078 -17.984 1 98.31 227 ILE B CA 1
ATOM 4266 C C . ILE B 1 227 ? 12.656 -26.141 -19.031 1 98.31 227 ILE B C 1
ATOM 4268 O O . ILE B 1 227 ? 12.648 -26.469 -20.219 1 98.31 227 ILE B O 1
ATOM 4272 N N . LYS B 1 228 ? 12.125 -25.031 -18.562 1 97.38 228 LYS B N 1
ATOM 4273 C CA . LYS B 1 228 ? 11.617 -23.969 -19.438 1 97.38 228 LYS B CA 1
ATOM 4274 C C . LYS B 1 228 ? 12.742 -23.031 -19.875 1 97.38 228 LYS B C 1
ATOM 4276 O O . LYS B 1 228 ? 13.461 -22.484 -19.031 1 97.38 228 LYS B O 1
ATOM 4281 N N . ASP B 1 229 ? 12.82 -22.828 -21.109 1 94.81 229 ASP B N 1
ATOM 4282 C CA . ASP B 1 229 ? 13.906 -22 -21.609 1 94.81 229 ASP B CA 1
ATOM 4283 C C . ASP B 1 229 ? 13.375 -20.891 -22.531 1 94.81 229 ASP B C 1
ATOM 4285 O O . ASP B 1 229 ? 13.906 -20.672 -23.609 1 94.81 229 ASP B O 1
ATOM 4289 N N . GLY B 1 230 ? 12.289 -20.344 -22.219 1 91.19 230 GLY B N 1
ATOM 4290 C CA . GLY B 1 230 ? 11.711 -19.203 -22.922 1 91.19 230 GLY B CA 1
ATOM 4291 C C . GLY B 1 230 ? 11.531 -19.438 -24.406 1 91.19 230 GLY B C 1
ATOM 4292 O O . GLY B 1 230 ? 10.891 -20.406 -24.812 1 91.19 230 GLY B O 1
ATOM 4293 N N . ALA B 1 231 ? 12.203 -18.562 -25.172 1 90.94 231 ALA B N 1
ATOM 4294 C CA . ALA B 1 231 ? 12.07 -18.594 -26.625 1 90.94 231 ALA B CA 1
ATOM 4295 C C . ALA B 1 231 ? 12.75 -19.828 -27.203 1 90.94 231 ALA B C 1
ATOM 4297 O O . ALA B 1 231 ? 12.5 -20.203 -28.344 1 90.94 231 ALA B O 1
ATOM 4298 N N . ASN B 1 232 ? 13.539 -20.516 -26.391 1 93.06 232 ASN B N 1
ATOM 4299 C CA . ASN B 1 232 ? 14.227 -21.719 -26.859 1 93.06 232 ASN B CA 1
ATOM 4300 C C . ASN B 1 232 ? 13.375 -22.969 -26.656 1 93.06 232 ASN B C 1
ATOM 4302 O O . ASN B 1 232 ? 13.75 -24.062 -27.094 1 93.06 232 ASN B O 1
ATOM 4306 N N . GLY B 1 233 ? 12.234 -22.781 -26.016 1 96.38 233 GLY B N 1
ATOM 4307 C CA . GLY B 1 233 ? 11.336 -23.906 -25.797 1 96.38 233 GLY B CA 1
ATOM 4308 C C . GLY B 1 233 ? 11.492 -24.547 -24.422 1 96.38 233 GLY B C 1
ATOM 4309 O O . GLY B 1 233 ? 11.602 -23.828 -23.422 1 96.38 233 GLY B O 1
ATOM 4310 N N . ALA B 1 234 ? 11.312 -25.828 -24.406 1 98.12 234 ALA B N 1
ATOM 4311 C CA . ALA B 1 234 ? 11.375 -26.562 -23.141 1 98.12 234 ALA B CA 1
ATOM 4312 C C . ALA B 1 234 ? 11.883 -27.984 -23.344 1 98.12 234 ALA B C 1
ATOM 4314 O O . ALA B 1 234 ? 11.859 -28.5 -24.469 1 98.12 234 ALA B O 1
ATOM 4315 N N . LYS B 1 235 ? 12.438 -28.516 -22.344 1 98 235 LYS B N 1
ATOM 4316 C CA . LYS B 1 235 ? 12.898 -29.906 -22.344 1 98 235 LYS B CA 1
ATOM 4317 C C . LYS B 1 235 ? 12.367 -30.672 -21.125 1 98 235 LYS B C 1
ATOM 4319 O O . LYS B 1 235 ? 12.062 -30.062 -20.094 1 98 235 LYS B O 1
ATOM 4324 N N . LEU B 1 236 ? 12.195 -31.938 -21.328 1 98.69 236 LEU B N 1
ATOM 4325 C CA . LEU B 1 236 ? 11.695 -32.844 -20.297 1 98.69 236 LEU B CA 1
ATOM 4326 C C . LEU B 1 236 ? 12.609 -34.062 -20.156 1 98.69 236 LEU B C 1
ATOM 4328 O O . LEU B 1 236 ? 12.938 -34.719 -21.156 1 98.69 236 LEU B O 1
ATOM 4332 N N . TYR B 1 237 ? 13.211 -34.25 -18.984 1 98.62 237 TYR B N 1
ATOM 4333 C CA . TYR B 1 237 ? 13.852 -35.5 -18.656 1 98.62 237 TYR B CA 1
ATOM 4334 C C . TYR B 1 237 ? 12.883 -36.438 -17.922 1 98.62 237 TYR B C 1
ATOM 4336 O O . TYR B 1 237 ? 12.422 -36.125 -16.828 1 98.62 237 TYR B O 1
ATOM 4344 N N . SER B 1 238 ? 12.43 -37.5 -18.531 1 98.06 238 SER B N 1
ATOM 4345 C CA . SER B 1 238 ? 11.516 -38.5 -17.984 1 98.06 238 SER B CA 1
ATOM 4346 C C . SER B 1 238 ? 11.859 -39.875 -18.484 1 98.06 238 SER B C 1
ATOM 4348 O O . SER B 1 238 ? 12.227 -40.062 -19.641 1 98.06 238 SER B O 1
ATOM 4350 N N . GLU B 1 239 ? 11.836 -40.844 -17.625 1 96.75 239 GLU B N 1
ATOM 4351 C CA . GLU B 1 239 ? 12.133 -42.25 -17.969 1 96.75 239 GLU B CA 1
ATOM 4352 C C . GLU B 1 239 ? 13.516 -42.375 -18.594 1 96.75 239 GLU B C 1
ATOM 4354 O O . GLU B 1 239 ? 13.664 -43 -19.641 1 96.75 239 GLU B O 1
ATOM 4359 N N . ASN B 1 240 ? 14.406 -41.594 -18.094 1 96.5 240 ASN B N 1
ATOM 4360 C CA . ASN B 1 240 ? 15.82 -41.625 -18.469 1 96.5 240 ASN B CA 1
ATOM 4361 C C . ASN B 1 240 ? 16.047 -41.156 -19.906 1 96.5 240 ASN B C 1
ATOM 4363 O O . ASN B 1 240 ? 17 -41.562 -20.547 1 96.5 240 ASN B O 1
ATOM 4367 N N . MET B 1 241 ? 15.141 -40.406 -20.359 1 97.69 241 MET B N 1
ATOM 4368 C CA . MET B 1 241 ? 15.258 -39.844 -21.703 1 97.69 241 MET B CA 1
ATOM 4369 C C . MET B 1 241 ? 14.945 -38.344 -21.719 1 97.69 241 MET B C 1
ATOM 4371 O O . MET B 1 241 ? 14.078 -37.906 -20.969 1 97.69 241 MET B O 1
ATOM 4375 N N . TRP B 1 242 ? 15.609 -37.719 -22.625 1 98.19 242 TRP B N 1
ATOM 4376 C CA . TRP B 1 242 ? 15.328 -36.312 -22.844 1 98.19 242 TRP B CA 1
ATOM 4377 C C . TRP B 1 242 ? 14.344 -36.125 -23.984 1 98.19 242 TRP B C 1
ATOM 4379 O O . TRP B 1 242 ? 14.43 -36.812 -25 1 98.19 242 TRP B O 1
ATOM 4389 N N . HIS B 1 243 ? 13.375 -35.344 -23.797 1 98.38 243 HIS B N 1
ATOM 4390 C CA . HIS B 1 243 ? 12.469 -34.844 -24.812 1 98.38 243 HIS B CA 1
ATOM 4391 C C . HIS B 1 243 ? 12.539 -33.312 -24.938 1 98.38 243 HIS B C 1
ATOM 4393 O O . HIS B 1 243 ? 12.641 -32.625 -23.922 1 98.38 243 HIS B O 1
ATOM 4399 N N . GLU B 1 244 ? 12.594 -32.875 -26.109 1 97.94 244 GLU B N 1
ATOM 4400 C CA . GLU B 1 244 ? 12.719 -31.422 -26.328 1 97.94 244 GLU B CA 1
ATOM 4401 C C . GLU B 1 244 ? 11.688 -30.938 -27.344 1 97.94 244 GLU B C 1
ATOM 4403 O O . GLU B 1 244 ? 11.344 -31.641 -28.281 1 97.94 244 GLU B O 1
ATOM 4408 N N . LYS B 1 245 ? 11.188 -29.844 -27.125 1 97.44 245 LYS B N 1
ATOM 4409 C CA . LYS B 1 245 ? 10.266 -29.188 -28.047 1 97.44 245 LYS B CA 1
ATOM 4410 C C . LYS B 1 245 ? 10.586 -27.703 -28.156 1 97.44 245 LYS B C 1
ATOM 4412 O O . LYS B 1 245 ? 10.797 -27.016 -27.156 1 97.44 245 LYS B O 1
ATOM 4417 N N . GLU B 1 246 ? 10.695 -27.188 -29.328 1 96.06 246 GLU B N 1
ATOM 4418 C CA . GLU B 1 246 ? 10.938 -25.766 -29.578 1 96.06 246 GLU B CA 1
ATOM 4419 C C . GLU B 1 246 ? 9.719 -24.922 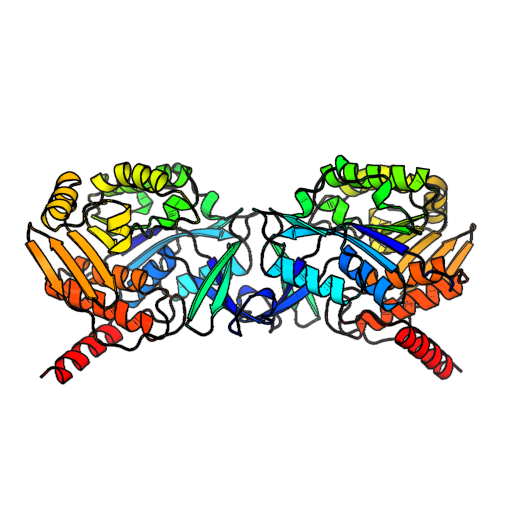-29.188 1 96.06 246 GLU B C 1
ATOM 4421 O O . GLU B 1 246 ? 8.594 -25.422 -29.172 1 96.06 246 GLU B O 1
ATOM 4426 N N . ALA B 1 247 ? 10 -23.656 -28.891 1 94.81 247 ALA B N 1
ATOM 4427 C CA . ALA B 1 247 ? 8.906 -22.734 -28.609 1 94.81 247 ALA B CA 1
ATOM 4428 C C . ALA B 1 247 ? 8.156 -22.375 -29.891 1 94.81 247 ALA B C 1
ATOM 4430 O O . ALA B 1 247 ? 8.711 -22.469 -31 1 94.81 247 ALA B O 1
ATOM 4431 N N . PHE B 1 248 ? 6.922 -22.062 -29.734 1 94.12 248 PHE B N 1
ATOM 4432 C CA . PHE B 1 248 ? 6.188 -21.516 -30.859 1 94.12 248 PHE B CA 1
ATOM 4433 C C . PHE B 1 248 ? 6.715 -20.125 -31.234 1 94.12 248 PHE B C 1
ATOM 4435 O O . PHE B 1 248 ? 7.059 -19.344 -30.344 1 94.12 248 PHE B O 1
ATOM 4442 N N . LYS B 1 249 ? 6.762 -19.875 -32.438 1 91.19 249 LYS B N 1
ATOM 4443 C CA . LYS B 1 249 ? 7.191 -18.547 -32.875 1 91.19 249 LYS B CA 1
ATOM 4444 C C . LYS B 1 249 ? 6.066 -17.531 -32.75 1 91.19 249 LYS B C 1
ATOM 4446 O O . LYS B 1 249 ? 5.078 -17.578 -33.5 1 91.19 249 LYS B O 1
ATOM 4451 N N . ILE B 1 250 ? 6.297 -16.688 -31.781 1 90.38 250 ILE B N 1
ATOM 4452 C CA . ILE B 1 250 ? 5.332 -15.609 -31.562 1 90.38 250 ILE B CA 1
ATOM 4453 C C . ILE B 1 250 ? 6.062 -14.328 -31.188 1 90.38 250 ILE B C 1
ATOM 4455 O O . ILE B 1 250 ? 7.246 -14.359 -30.844 1 90.38 250 ILE B O 1
ATOM 4459 N N . THR B 1 251 ? 5.41 -13.156 -31.375 1 89.06 251 THR B N 1
ATOM 4460 C CA . THR B 1 251 ? 5.914 -11.883 -30.875 1 89.06 251 THR B CA 1
ATOM 4461 C C . THR B 1 251 ? 5.336 -11.57 -29.5 1 89.06 251 THR B C 1
ATOM 4463 O O . THR B 1 251 ? 4.156 -11.234 -29.375 1 89.06 251 THR B O 1
ATOM 4466 N N . PRO B 1 252 ? 6.117 -11.703 -28.547 1 88.31 252 PRO B N 1
ATOM 4467 C CA . PRO B 1 252 ? 5.582 -11.469 -27.203 1 88.31 252 PRO B CA 1
ATOM 4468 C C . PRO B 1 252 ? 5.254 -10 -26.953 1 88.31 252 PRO B C 1
ATOM 4470 O O . PRO B 1 252 ? 5.969 -9.117 -27.422 1 88.31 252 PRO B O 1
ATOM 4473 N N . ILE B 1 253 ? 4.176 -9.773 -26.266 1 84.56 253 ILE B N 1
ATOM 4474 C CA . ILE B 1 253 ? 3.758 -8.453 -25.812 1 84.56 253 ILE B CA 1
ATOM 4475 C C . ILE B 1 253 ? 4.152 -8.273 -24.344 1 84.56 253 ILE B C 1
ATOM 4477 O O . ILE B 1 253 ? 4.703 -7.238 -23.969 1 84.56 253 ILE B O 1
ATOM 4481 N N . ASP B 1 254 ? 3.912 -9.258 -23.5 1 85.88 254 ASP B N 1
ATOM 4482 C CA . ASP B 1 254 ? 4.176 -9.273 -22.078 1 85.88 254 ASP B CA 1
ATOM 4483 C C . ASP B 1 254 ? 4.465 -10.695 -21.594 1 85.88 254 ASP B C 1
ATOM 4485 O O . ASP B 1 254 ? 3.629 -11.594 -21.734 1 85.88 254 ASP B O 1
ATOM 4489 N N . THR B 1 255 ? 5.551 -10.859 -20.922 1 84.44 255 THR B N 1
ATOM 4490 C CA . THR B 1 255 ? 5.945 -12.219 -20.562 1 84.44 255 THR B CA 1
ATOM 4491 C C . THR B 1 255 ? 5.473 -12.57 -19.156 1 84.44 255 THR B C 1
ATOM 4493 O O . THR B 1 255 ? 5.684 -13.695 -18.688 1 84.44 255 THR B O 1
ATOM 4496 N N . VAL B 1 256 ? 4.879 -11.648 -18.5 1 85.94 256 VAL B N 1
ATOM 4497 C CA . VAL B 1 256 ? 4.402 -11.883 -17.141 1 85.94 256 VAL B CA 1
ATOM 4498 C C . VAL B 1 256 ? 3.352 -12.984 -17.141 1 85.94 256 VAL B C 1
ATOM 4500 O O . VAL B 1 256 ? 2.451 -12.992 -17.984 1 85.94 256 VAL B O 1
ATOM 4503 N N . GLY B 1 257 ? 3.5 -13.969 -16.297 1 90.31 257 GLY B N 1
ATOM 4504 C CA . GLY B 1 257 ? 2.525 -15.039 -16.141 1 90.31 257 GLY B CA 1
ATOM 4505 C C . GLY B 1 257 ? 2.797 -16.219 -17.062 1 90.31 257 GLY B C 1
ATOM 4506 O O . GLY B 1 257 ? 2.164 -17.266 -16.938 1 90.31 257 GLY B O 1
ATOM 4507 N N . ALA B 1 258 ? 3.75 -16.047 -17.969 1 93.94 258 ALA B N 1
ATOM 4508 C CA . ALA B 1 258 ? 4.031 -17.109 -18.938 1 93.94 258 ALA B CA 1
ATOM 4509 C C . ALA B 1 258 ? 4.477 -18.391 -18.234 1 93.94 258 ALA B C 1
ATOM 4511 O O . ALA B 1 258 ? 4.078 -19.484 -18.625 1 93.94 258 ALA B O 1
ATOM 4512 N N . GLY B 1 259 ? 5.297 -18.219 -17.219 1 96.56 259 GLY B N 1
ATOM 4513 C CA . GLY B 1 259 ? 5.73 -19.375 -16.438 1 96.56 259 GLY B CA 1
ATOM 4514 C C . GLY B 1 259 ? 4.59 -20.094 -15.75 1 96.56 259 GLY B C 1
ATOM 4515 O O . GLY B 1 259 ? 4.508 -21.328 -15.797 1 96.56 259 GLY B O 1
ATOM 4516 N N . ASP B 1 260 ? 3.695 -19.359 -15.117 1 97.62 260 ASP B N 1
ATOM 4517 C CA . ASP B 1 260 ? 2.521 -19.938 -14.477 1 97.62 260 ASP B CA 1
ATOM 4518 C C . ASP B 1 260 ? 1.631 -20.656 -15.492 1 97.62 260 ASP B C 1
ATOM 4520 O O . ASP B 1 260 ? 1.082 -21.719 -15.203 1 97.62 260 ASP B O 1
ATOM 4524 N N . GLY B 1 261 ? 1.479 -19.984 -16.641 1 98.12 261 GLY B N 1
ATOM 4525 C CA . GLY B 1 261 ? 0.703 -20.594 -17.703 1 98.12 261 GLY B CA 1
ATOM 4526 C C . GLY B 1 261 ? 1.3 -21.906 -18.203 1 98.12 261 GLY B C 1
ATOM 4527 O O . GLY B 1 261 ? 0.585 -22.891 -18.375 1 98.12 261 GLY B O 1
ATOM 4528 N N . PHE B 1 262 ? 2.588 -21.859 -18.453 1 98.56 262 PHE B N 1
ATOM 4529 C CA . PHE B 1 262 ? 3.289 -23.078 -18.844 1 98.56 262 PHE B CA 1
ATOM 4530 C C . PHE B 1 262 ? 3.051 -24.188 -17.828 1 98.56 262 PHE B C 1
ATOM 4532 O O . PHE B 1 262 ? 2.736 -25.328 -18.203 1 98.56 262 PHE B O 1
ATOM 4539 N N . ASP B 1 263 ? 3.195 -23.875 -16.547 1 98.81 263 ASP B N 1
ATOM 4540 C CA . ASP B 1 263 ? 3.018 -24.844 -15.484 1 98.81 263 ASP B CA 1
ATOM 4541 C C . ASP B 1 263 ? 1.612 -25.438 -15.508 1 98.81 263 ASP B C 1
ATOM 4543 O O . ASP B 1 263 ? 1.446 -26.656 -15.414 1 98.81 263 ASP B O 1
ATOM 4547 N N . ALA B 1 264 ? 0.604 -24.594 -15.625 1 98.88 264 ALA B N 1
ATOM 4548 C CA . ALA B 1 264 ? -0.778 -25.062 -15.695 1 98.88 264 ALA B CA 1
ATOM 4549 C C . ALA B 1 264 ? -0.983 -25.984 -16.891 1 98.88 264 ALA B C 1
ATOM 4551 O O . ALA B 1 264 ? -1.633 -27.031 -16.781 1 98.88 264 ALA B O 1
ATOM 4552 N N . GLY B 1 265 ? -0.449 -25.594 -18.047 1 98.81 265 GLY B N 1
ATOM 4553 C CA . GLY B 1 265 ? -0.537 -26.406 -19.234 1 98.81 265 GLY B CA 1
ATOM 4554 C C . GLY B 1 265 ? 0.115 -27.766 -19.062 1 98.81 265 GLY B C 1
ATOM 4555 O O . GLY B 1 265 ? -0.443 -28.797 -19.484 1 98.81 265 GLY B O 1
ATOM 4556 N N . TYR B 1 266 ? 1.287 -27.766 -18.484 1 98.88 266 TYR B N 1
ATOM 4557 C CA . TYR B 1 266 ? 1.988 -29.031 -18.297 1 98.88 266 TYR B CA 1
ATOM 4558 C C . TYR B 1 266 ? 1.207 -29.953 -17.359 1 98.88 266 TYR B C 1
ATOM 4560 O O . TYR B 1 266 ? 1.105 -31.156 -17.609 1 98.88 266 TYR B O 1
ATOM 4568 N N . ILE B 1 267 ? 0.716 -29.438 -16.266 1 98.81 267 ILE B N 1
ATOM 4569 C CA . ILE B 1 267 ? -0.042 -30.219 -15.297 1 98.81 267 ILE B CA 1
ATOM 4570 C C . ILE B 1 267 ? -1.308 -30.766 -15.953 1 98.81 267 ILE B C 1
ATOM 4572 O O . ILE B 1 267 ? -1.686 -31.922 -15.719 1 98.81 267 ILE B O 1
ATOM 4576 N N . TYR B 1 268 ? -1.959 -29.922 -16.766 1 98.69 268 TYR B N 1
ATOM 4577 C CA . TYR B 1 268 ? -3.098 -30.422 -17.531 1 98.69 268 TYR B CA 1
ATOM 4578 C C . TYR B 1 268 ? -2.711 -31.625 -18.359 1 98.69 268 TYR B C 1
ATOM 4580 O O . TYR B 1 268 ? -3.395 -32.656 -18.328 1 98.69 268 TYR B O 1
ATOM 4588 N N . ALA B 1 269 ? -1.645 -31.5 -19.125 1 98.44 269 ALA B N 1
ATOM 4589 C CA . ALA B 1 269 ? -1.174 -32.562 -20 1 98.44 269 ALA B CA 1
ATOM 4590 C C . ALA B 1 269 ? -0.825 -33.812 -19.188 1 98.44 269 ALA B C 1
ATOM 4592 O O . ALA B 1 269 ? -1.18 -34.938 -19.578 1 98.44 269 ALA B O 1
ATOM 4593 N N . ALA B 1 270 ? -0.147 -33.594 -18.094 1 97.62 270 ALA B N 1
ATOM 4594 C CA . ALA B 1 270 ? 0.253 -34.688 -17.219 1 97.62 270 ALA B CA 1
ATOM 4595 C C . ALA B 1 270 ? -0.965 -35.438 -16.703 1 97.62 270 ALA B C 1
ATOM 4597 O O . ALA B 1 270 ? -0.972 -36.688 -16.656 1 97.62 270 ALA B O 1
ATOM 4598 N N . LEU B 1 271 ? -1.985 -34.75 -16.297 1 97.69 271 LEU B N 1
ATOM 4599 C CA . LEU B 1 271 ? -3.184 -35.344 -15.695 1 97.69 271 LEU B CA 1
ATOM 4600 C C . LEU B 1 271 ? -4.02 -36.062 -16.75 1 97.69 271 LEU B C 1
ATOM 4602 O O . LEU B 1 271 ? -4.875 -36.875 -16.422 1 97.69 271 LEU B O 1
ATOM 4606 N N . HIS B 1 272 ? -3.785 -35.75 -18.016 1 97.06 272 HIS B N 1
ATOM 4607 C CA . HIS B 1 272 ? -4.543 -36.375 -19.094 1 97.06 272 HIS B CA 1
ATOM 4608 C C . HIS B 1 272 ? -3.68 -37.375 -19.859 1 97.06 272 HIS B C 1
ATOM 4610 O O . HIS B 1 272 ? -4.031 -37.781 -20.969 1 97.06 272 HIS B O 1
ATOM 4616 N N . ASN B 1 273 ? -2.508 -37.656 -19.391 1 96.19 273 ASN B N 1
ATOM 4617 C CA . ASN B 1 273 ? -1.617 -38.719 -19.859 1 96.19 273 ASN B CA 1
ATOM 4618 C C . ASN B 1 273 ? -1.107 -38.438 -21.266 1 96.19 273 ASN B C 1
ATOM 4620 O O . ASN B 1 273 ? -1.069 -39.344 -22.109 1 96.19 273 ASN B O 1
ATOM 4624 N N . TYR B 1 274 ? -0.842 -37.188 -21.5 1 97.75 274 TYR B N 1
ATOM 4625 C CA . TYR B 1 274 ? -0.173 -36.844 -22.75 1 97.75 274 TYR B CA 1
ATOM 4626 C C . TYR B 1 274 ? 1.228 -37.438 -22.797 1 97.75 274 TYR B C 1
ATOM 4628 O O . TYR B 1 274 ? 1.848 -37.688 -21.75 1 97.75 274 TYR B O 1
ATOM 4636 N N . SER B 1 275 ? 1.707 -37.75 -24.062 1 98.12 275 SER B N 1
ATOM 4637 C CA . SER B 1 275 ? 3.105 -38.156 -24.234 1 98.12 275 SER B CA 1
ATOM 4638 C C . SER B 1 275 ? 4.043 -37 -23.875 1 98.12 275 SER B C 1
ATOM 4640 O O . SER B 1 275 ? 3.615 -35.844 -23.781 1 98.12 275 SER B O 1
ATOM 4642 N N . PRO B 1 276 ? 5.297 -37.344 -23.609 1 98.25 276 PRO B N 1
ATOM 4643 C CA . PRO B 1 276 ? 6.254 -36.281 -23.25 1 98.25 276 PRO B CA 1
ATOM 4644 C C . PRO B 1 276 ? 6.273 -35.125 -24.281 1 98.25 276 PRO B C 1
ATOM 4646 O O . PRO B 1 276 ? 6.207 -33.969 -23.891 1 98.25 276 PRO B O 1
ATOM 4649 N N . ILE B 1 277 ? 6.262 -35.5 -25.516 1 98 277 ILE B N 1
ATOM 4650 C CA . ILE B 1 277 ? 6.336 -34.469 -26.562 1 98 277 ILE B CA 1
ATOM 4651 C C . ILE B 1 277 ? 5.027 -33.688 -26.609 1 98 277 ILE B C 1
ATOM 4653 O O . ILE B 1 277 ? 5.035 -32.469 -26.766 1 98 277 ILE B O 1
ATOM 4657 N N . GLU B 1 278 ? 3.893 -34.406 -26.484 1 98 278 GLU B N 1
ATOM 4658 C CA . GLU B 1 278 ? 2.6 -33.719 -26.453 1 98 278 GLU B CA 1
ATOM 4659 C C . GLU B 1 278 ? 2.488 -32.781 -25.25 1 98 278 GLU B C 1
ATOM 4661 O O . GLU B 1 278 ? 1.909 -31.703 -25.359 1 98 278 GLU B O 1
ATOM 4666 N N . SER B 1 279 ? 2.992 -33.25 -24.109 1 98.56 279 SER B N 1
ATOM 4667 C CA . SER B 1 279 ? 2.973 -32.438 -22.906 1 98.56 279 SER B CA 1
ATOM 4668 C C . SER B 1 279 ? 3.754 -31.141 -23.078 1 98.56 279 SER B C 1
ATOM 4670 O O . SER B 1 279 ? 3.264 -30.062 -22.75 1 98.56 279 SER B O 1
ATOM 4672 N N . LEU B 1 280 ? 4.941 -31.281 -23.641 1 98.62 280 LEU B N 1
ATOM 4673 C CA . LEU B 1 280 ? 5.77 -30.109 -23.891 1 98.62 280 LEU B CA 1
ATOM 4674 C C . LEU B 1 280 ? 5.113 -29.172 -24.906 1 98.62 280 LEU B C 1
ATOM 4676 O O . LEU B 1 280 ? 5.145 -27.953 -24.75 1 98.62 280 LEU B O 1
ATOM 4680 N N . THR B 1 281 ? 4.523 -29.766 -25.953 1 98.12 281 THR B N 1
ATOM 4681 C CA . THR B 1 281 ? 3.863 -28.969 -26.984 1 98.12 281 THR B CA 1
ATOM 4682 C C . THR B 1 281 ? 2.703 -28.172 -26.391 1 98.12 281 THR B C 1
ATOM 4684 O O . THR B 1 281 ? 2.57 -26.969 -26.641 1 98.12 281 THR B O 1
ATOM 4687 N N . PHE B 1 282 ? 1.877 -28.875 -25.625 1 98.38 282 PHE B N 1
ATOM 4688 C CA . PHE B 1 282 ? 0.708 -28.25 -25.016 1 98.38 282 PHE B CA 1
ATOM 4689 C C . PHE B 1 282 ? 1.127 -27.156 -24.047 1 98.38 282 PHE B C 1
ATOM 4691 O O . PHE B 1 282 ? 0.578 -26.047 -24.078 1 98.38 282 PHE B O 1
ATOM 4698 N N . ALA B 1 283 ? 2.102 -27.422 -23.156 1 98.75 283 ALA B N 1
ATOM 4699 C CA . ALA B 1 283 ? 2.59 -26.453 -22.188 1 98.75 283 ALA B CA 1
ATOM 4700 C C . ALA B 1 283 ? 3.199 -25.234 -22.875 1 98.75 283 ALA B C 1
ATOM 4702 O O . ALA B 1 283 ? 2.949 -24.094 -22.469 1 98.75 283 ALA B O 1
ATOM 4703 N N . ASN B 1 284 ? 3.971 -25.453 -23.922 1 98.12 284 ASN B N 1
ATOM 4704 C CA . ASN B 1 284 ? 4.535 -24.375 -24.719 1 98.12 284 ASN B CA 1
ATOM 4705 C C . ASN B 1 284 ? 3.443 -23.5 -25.328 1 98.12 284 ASN B C 1
ATOM 4707 O O . ASN B 1 284 ? 3.588 -22.281 -25.406 1 98.12 284 ASN B O 1
ATOM 4711 N N . ALA B 1 285 ? 2.42 -24.141 -25.781 1 97.81 285 ALA B N 1
ATOM 4712 C CA . ALA B 1 285 ? 1.312 -23.406 -26.391 1 97.81 285 ALA B CA 1
ATOM 4713 C C . ALA B 1 285 ? 0.655 -22.484 -25.375 1 97.81 285 ALA B C 1
ATOM 4715 O O . ALA B 1 285 ? 0.395 -21.312 -25.672 1 97.81 285 ALA B O 1
ATOM 4716 N N . VAL B 1 286 ? 0.403 -23.016 -24.203 1 98.12 286 VAL B N 1
ATOM 4717 C CA . VAL B 1 286 ? -0.206 -22.203 -23.156 1 98.12 286 VAL B CA 1
ATOM 4718 C C . VAL B 1 286 ? 0.716 -21.031 -22.797 1 98.12 286 VAL B C 1
ATOM 4720 O O . VAL B 1 286 ? 0.289 -19.875 -22.781 1 98.12 286 VAL B O 1
ATOM 4723 N N . GLY B 1 287 ? 2.01 -21.328 -22.531 1 97.12 287 GLY B N 1
ATOM 4724 C CA . GLY B 1 287 ? 2.967 -20.266 -22.234 1 97.12 287 GLY B CA 1
ATOM 4725 C C . GLY B 1 287 ? 3.045 -19.203 -23.312 1 97.12 287 GLY B C 1
ATOM 4726 O O . GLY B 1 287 ? 3.105 -18.016 -23.016 1 97.12 287 GLY B O 1
ATOM 4727 N N . ALA B 1 288 ? 3.049 -19.641 -24.516 1 96.06 288 ALA B N 1
ATOM 4728 C CA . ALA B 1 288 ? 3.125 -18.734 -25.656 1 96.06 288 ALA B CA 1
ATOM 4729 C C . ALA B 1 288 ? 1.907 -17.812 -25.703 1 96.06 288 ALA B C 1
ATOM 4731 O O . ALA B 1 288 ? 2.041 -16.609 -25.906 1 96.06 288 ALA B O 1
ATOM 4732 N N . LEU B 1 289 ? 0.756 -18.375 -25.562 1 96.25 289 LEU B N 1
ATOM 4733 C CA . LEU B 1 289 ? -0.485 -17.609 -25.641 1 96.25 289 LEU B CA 1
ATOM 4734 C C . LEU B 1 289 ? -0.521 -16.531 -24.562 1 96.25 289 LEU B C 1
ATOM 4736 O O . LEU B 1 289 ? -1.015 -15.422 -24.797 1 96.25 289 LEU B O 1
ATOM 4740 N N . VAL B 1 290 ? 0.007 -16.812 -23.359 1 95.81 290 VAL B N 1
ATOM 4741 C CA . VAL B 1 290 ? 0.014 -15.867 -22.25 1 95.81 290 VAL B CA 1
ATOM 4742 C C . VAL B 1 290 ? 0.778 -14.609 -22.656 1 95.81 290 VAL B C 1
ATOM 4744 O O . VAL B 1 290 ? 0.382 -13.492 -22.297 1 95.81 290 VAL B O 1
ATOM 4747 N N . THR B 1 291 ? 1.817 -14.75 -23.422 1 93.81 291 THR B N 1
ATOM 4748 C CA . THR B 1 291 ? 2.711 -13.633 -23.719 1 93.81 291 THR B CA 1
ATOM 4749 C C . THR B 1 291 ? 2.086 -12.703 -24.75 1 93.81 291 THR B C 1
ATOM 4751 O O . THR B 1 291 ? 2.605 -11.617 -25.016 1 93.81 291 THR B O 1
ATOM 4754 N N . THR B 1 292 ? 0.994 -13.094 -25.328 1 92.5 292 THR B N 1
ATOM 4755 C CA . THR B 1 292 ? 0.388 -12.305 -26.391 1 92.5 292 THR B CA 1
ATOM 4756 C C . THR B 1 292 ? -0.584 -11.281 -25.828 1 92.5 292 THR B C 1
ATOM 4758 O O . THR B 1 292 ? -1.146 -10.469 -26.578 1 92.5 292 THR B O 1
ATOM 4761 N N . VAL B 1 293 ? -0.768 -11.305 -24.594 1 88.56 293 VAL B N 1
ATOM 4762 C CA . VAL B 1 293 ? -1.716 -10.422 -23.906 1 88.56 293 VAL B CA 1
ATOM 4763 C C . VAL B 1 293 ? -1.028 -9.727 -22.734 1 88.56 293 VAL B C 1
ATOM 4765 O O . VAL B 1 293 ? -0.261 -10.344 -22 1 88.56 293 VAL B O 1
ATOM 4768 N N . LYS B 1 294 ? -1.295 -8.469 -22.547 1 85.81 294 LYS B N 1
ATOM 4769 C CA . LYS B 1 294 ? -0.738 -7.738 -21.406 1 85.81 294 LYS B CA 1
ATOM 4770 C C . LYS B 1 294 ? -1.438 -8.125 -20.109 1 85.81 294 LYS B C 1
ATOM 4772 O O . LYS B 1 294 ? -2.664 -8.25 -20.078 1 85.81 294 LYS B O 1
ATOM 4777 N N . GLY B 1 295 ? -0.572 -8.312 -19.062 1 86.06 295 GLY B N 1
ATOM 4778 C CA . GLY B 1 295 ? -1.163 -8.539 -17.766 1 86.06 295 GLY B CA 1
ATOM 4779 C C . GLY B 1 295 ? -0.683 -9.82 -17.109 1 86.06 295 GLY B C 1
ATOM 4780 O O . GLY B 1 295 ? -0.029 -10.641 -17.75 1 86.06 295 GLY B O 1
ATOM 4781 N N . ASP B 1 296 ? -1.098 -10.039 -15.852 1 87 296 ASP B N 1
ATOM 4782 C CA . ASP B 1 296 ? -0.61 -11.148 -15.039 1 87 296 ASP B CA 1
ATOM 4783 C C . ASP B 1 296 ? -1.35 -12.438 -15.367 1 87 296 ASP B C 1
ATOM 4785 O O . ASP B 1 296 ? -0.75 -13.516 -15.383 1 87 296 ASP B O 1
ATOM 4789 N N . ASN B 1 297 ? -2.652 -12.359 -15.555 1 93.69 297 ASN B N 1
ATOM 4790 C CA . ASN B 1 297 ? -3.42 -13.578 -15.805 1 93.69 297 ASN B CA 1
ATOM 4791 C C . ASN B 1 297 ? -4.422 -13.391 -16.938 1 93.69 297 ASN B C 1
ATOM 4793 O O . ASN B 1 297 ? -5.133 -14.32 -17.312 1 93.69 297 ASN B O 1
ATOM 4797 N N . GLU B 1 298 ? -4.402 -12.195 -17.531 1 93.5 298 GLU B N 1
ATOM 4798 C CA . GLU B 1 298 ? -5.332 -11.906 -18.609 1 93.5 298 GLU B CA 1
ATOM 4799 C C . GLU B 1 298 ? -5.043 -12.789 -19.828 1 93.5 298 GLU B C 1
ATOM 4801 O O . GLU B 1 298 ? -5.957 -13.141 -20.578 1 93.5 298 GLU B O 1
ATOM 4806 N N . GLY B 1 299 ? -3.82 -13.164 -19.984 1 94.06 299 GLY B N 1
ATOM 4807 C CA . GLY B 1 299 ? -3.422 -13.93 -21.156 1 94.06 299 GLY B CA 1
ATOM 4808 C C . GLY B 1 299 ? -3.613 -15.422 -20.984 1 94.06 299 GLY B C 1
ATOM 4809 O O . GLY B 1 299 ? -3.457 -16.188 -21.938 1 94.06 299 GLY B O 1
ATOM 4810 N N . LEU B 1 300 ? -3.885 -15.891 -19.766 1 97.81 300 LEU B N 1
ATOM 4811 C CA . LEU B 1 300 ? -4.117 -17.312 -19.562 1 97.81 300 LEU B CA 1
ATOM 4812 C C . LEU B 1 300 ? -5.293 -17.797 -20.406 1 97.81 300 LEU B C 1
ATOM 4814 O O . LEU B 1 300 ? -6.398 -17.266 -20.297 1 97.81 300 LEU B O 1
ATOM 4818 N N . PRO B 1 301 ? -5.105 -18.828 -21.203 1 98 301 PRO B N 1
ATOM 4819 C CA . PRO B 1 301 ? -6.117 -19.219 -22.188 1 98 301 PRO B CA 1
ATOM 4820 C C . PRO B 1 301 ? -7.09 -20.266 -21.641 1 98 301 PRO B C 1
ATOM 4822 O O . PRO B 1 301 ? -6.758 -21 -20.703 1 98 301 PRO B O 1
ATOM 4825 N N . GLU B 1 302 ? -8.234 -20.312 -22.312 1 98.12 302 GLU B N 1
ATOM 4826 C CA . GLU B 1 302 ? -9.125 -21.453 -22.172 1 98.12 302 GLU B CA 1
ATOM 4827 C C . GLU B 1 302 ? -8.656 -22.625 -23.016 1 98.12 302 GLU B C 1
ATOM 4829 O O . GLU B 1 302 ? -7.887 -22.453 -23.969 1 98.12 302 GLU B O 1
ATOM 4834 N N . LEU B 1 303 ? -9.148 -23.797 -22.688 1 98.06 303 LEU B N 1
ATOM 4835 C CA . LEU B 1 303 ? -8.719 -25.031 -23.344 1 98.06 303 LEU B CA 1
ATOM 4836 C C . LEU B 1 303 ? -8.922 -24.938 -24.859 1 98.06 303 LEU B C 1
ATOM 4838 O O . LEU B 1 303 ? -8.016 -25.266 -25.625 1 98.06 303 LEU B O 1
ATOM 4842 N N . GLN B 1 304 ? -10.07 -24.453 -25.234 1 98 304 GLN B N 1
ATOM 4843 C CA . GLN B 1 304 ? -10.375 -24.406 -26.672 1 98 304 GLN B CA 1
ATOM 4844 C C . GLN B 1 304 ? -9.414 -23.469 -27.391 1 98 304 GLN B C 1
ATOM 4846 O O . GLN B 1 304 ? -9.039 -23.719 -28.547 1 98 304 GLN B O 1
ATOM 4851 N N . GLU B 1 305 ? -9.016 -22.391 -26.781 1 97.69 305 GLU B N 1
ATOM 4852 C CA . GLU B 1 305 ? -8.062 -21.469 -27.375 1 97.69 305 GLU B CA 1
ATOM 4853 C C . GLU B 1 305 ? -6.711 -22.125 -27.609 1 97.69 305 GLU B C 1
ATOM 4855 O O . GLU B 1 305 ? -6.062 -21.875 -28.641 1 97.69 305 GLU B O 1
ATOM 4860 N N . VAL B 1 306 ? -6.316 -22.938 -26.688 1 98.12 306 VAL B N 1
ATOM 4861 C CA . VAL B 1 306 ? -5.043 -23.641 -26.812 1 98.12 306 VAL B CA 1
ATOM 4862 C C . VAL B 1 306 ? -5.105 -24.625 -27.969 1 98.12 306 VAL B C 1
ATOM 4864 O O . VAL B 1 306 ? -4.195 -24.688 -28.797 1 98.12 306 VAL B O 1
ATOM 4867 N N . LEU B 1 307 ? -6.188 -25.375 -28.016 1 97.56 307 LEU B N 1
ATOM 4868 C CA . LEU B 1 307 ? -6.363 -26.375 -29.062 1 97.56 307 LEU B CA 1
ATOM 4869 C C . LEU B 1 307 ? -6.41 -25.703 -30.438 1 97.56 307 LEU B C 1
ATOM 4871 O O . LEU B 1 307 ? -5.789 -26.188 -31.391 1 97.56 307 LEU B O 1
ATOM 4875 N N . ASP B 1 308 ? -7.113 -24.609 -30.516 1 96.88 308 ASP B N 1
ATOM 4876 C CA . ASP B 1 308 ? -7.195 -23.875 -31.766 1 96.88 308 ASP B CA 1
ATOM 4877 C C . ASP B 1 308 ? -5.824 -23.344 -32.188 1 96.88 308 ASP B C 1
ATOM 4879 O O . ASP B 1 308 ? -5.465 -23.391 -33.375 1 96.88 308 ASP B O 1
ATOM 4883 N N . PHE B 1 309 ? -5.156 -22.828 -31.281 1 96 309 PHE B N 1
ATOM 4884 C CA . PHE B 1 309 ? -3.824 -22.297 -31.531 1 96 309 PHE B CA 1
ATOM 4885 C C . PHE B 1 309 ? -2.898 -23.375 -32.062 1 96 309 PHE B C 1
ATOM 4887 O O . PHE B 1 309 ? -2.197 -23.156 -33.062 1 96 309 PHE B O 1
ATOM 4894 N N . MET B 1 310 ? -2.85 -24.562 -31.422 1 95.75 310 MET B N 1
ATOM 4895 C CA . MET B 1 310 ? -1.985 -25.672 -31.828 1 95.75 310 MET B CA 1
ATOM 4896 C C . MET B 1 310 ? -2.381 -26.188 -33.219 1 95.75 310 MET B C 1
ATOM 4898 O O . MET B 1 310 ? -1.516 -26.516 -34.031 1 95.75 310 MET B O 1
ATOM 4902 N N . ASN B 1 311 ? -3.658 -26.25 -33.469 1 93.06 311 ASN B N 1
ATOM 4903 C CA . ASN B 1 311 ? -4.148 -26.719 -34.75 1 93.06 311 ASN B CA 1
ATOM 4904 C C . ASN B 1 311 ? -3.783 -25.75 -35.875 1 93.06 311 ASN B C 1
ATOM 4906 O O . ASN B 1 311 ? -3.447 -26.172 -36.969 1 93.06 311 ASN B O 1
ATOM 4910 N N . ASN B 1 312 ? -3.922 -24.5 -35.594 1 89.06 312 ASN B N 1
ATOM 4911 C CA . ASN B 1 312 ? -3.574 -23.484 -36.562 1 89.06 312 ASN B CA 1
ATOM 4912 C C . ASN B 1 312 ? -2.084 -23.516 -36.906 1 89.06 312 ASN B C 1
ATOM 4914 O O . ASN B 1 312 ? -1.694 -23.312 -38.031 1 89.06 312 ASN B O 1
ATOM 4918 N N . LYS B 1 313 ? -1.289 -23.672 -35.969 1 84.06 313 LYS B N 1
ATOM 4919 C CA . LYS B 1 313 ? 0.154 -23.703 -36.188 1 84.06 313 LYS B CA 1
ATOM 4920 C C . LYS B 1 313 ? 0.57 -24.969 -36.906 1 84.06 313 LYS B C 1
ATOM 4922 O O . LYS B 1 313 ? 1.509 -24.953 -37.719 1 84.06 313 LYS B O 1
ATOM 4927 N N . LYS B 1 314 ? -0.136 -26.016 -36.688 1 78.19 314 LYS B N 1
ATOM 4928 C CA . LYS B 1 314 ? 0.119 -27.234 -37.438 1 78.19 314 LYS B CA 1
ATOM 4929 C C . LYS B 1 314 ? -0.247 -27.062 -38.906 1 78.19 314 LYS B C 1
ATOM 4931 O O . LYS B 1 314 ? 0.456 -27.562 -39.781 1 78.19 314 LYS B O 1
ATOM 4936 N N . ALA B 1 315 ? -1.275 -26.359 -39.062 1 76.19 315 ALA B N 1
ATOM 4937 C CA . ALA B 1 315 ? -1.755 -26.172 -40.438 1 76.19 315 ALA B CA 1
ATOM 4938 C C . ALA B 1 315 ? -0.789 -25.297 -41.25 1 76.19 315 ALA B C 1
ATOM 4940 O O . ALA B 1 315 ? -0.596 -25.516 -42.438 1 76.19 315 ALA B O 1
ATOM 4941 N N . ILE B 1 316 ? -0.18 -24.422 -40.594 1 73 316 ILE B N 1
ATOM 4942 C CA . ILE B 1 316 ? 0.752 -23.516 -41.25 1 73 316 ILE B CA 1
ATOM 4943 C C . ILE B 1 316 ? 2.074 -24.234 -41.5 1 73 316 ILE B C 1
ATOM 4945 O O . ILE B 1 316 ? 2.723 -24.016 -42.531 1 73 316 ILE B O 1
ATOM 4949 N N . GLU B 1 317 ? 2.531 -25.031 -40.688 1 64.88 317 GLU B N 1
ATOM 4950 C CA . GLU B 1 317 ? 3.787 -25.766 -40.812 1 64.88 317 GLU B CA 1
ATOM 4951 C C . GLU B 1 317 ? 3.678 -26.844 -41.875 1 64.88 317 GLU B C 1
ATOM 4953 O O . GLU B 1 317 ? 4.691 -27.312 -42.406 1 64.88 317 GLU B O 1
ATOM 4958 N N . ARG B 1 318 ? 2.404 -27.234 -42.438 1 59.03 318 ARG B N 1
ATOM 4959 C CA . ARG B 1 318 ? 2.207 -28.141 -43.562 1 59.03 318 ARG B CA 1
ATOM 4960 C C . ARG B 1 318 ? 2.174 -27.391 -44.875 1 59.03 318 ARG B C 1
ATOM 4962 O O . ARG B 1 318 ? 1.635 -26.281 -44.969 1 59.03 318 ARG B O 1
#